Protein AF-A0A7C6KJL0-F1 (afdb_monomer_lite)

Secondary structure (DSSP, 8-state):
-----SS-HHHHHHHHHHS-HHHHHTTTS--EEETTEEEE--TTS--SS--EEEETTTTEEEETTT--EEEHHHHHHHHHT--HHHHHHHHHHHHTPPPP---HHHHHHHHHHHHHHHHHHHHHHHHHHHHTSSTTHHHHHHHHHTT--HHHHHHHT-EEE-SSTTHHHHHHHHTT--HHHHHHTTSEEEEEPTTS-EEEEETTTTEEEEEEE-TTS-EEEEEEEEP--S---S--------S-SSSS---PPPSEEEPPP-SS--GGG--BTHHHHHHHHHHHTEEEEESSHHHHHHHHHTT--SEEE--SSPPPHHHHHHHTTT-SEEEE-----TTTHHHHHHHHHHHHHTT-EEEE----TT--HHHHHHH-HHHHHHHHHTPEEHHHHHHHHHH-SS--SSHHHHHHHHHHHHHHHTT---HHHHHHHHHHHHHHHTS-HHHHHHHHHHHHHHHHHHHHHHTTS-----------S-GGGG-HHHHHHHHHHHHHH-HHHHHHHHTT--GGG--SHHHHHHHHHHHHTTT-HHHHTTT--TTHHHHHHHHHHTTT----SSS-------S-TTSHHHHHHHHHTT---S-PPPHHHHHTTS---HHHHHHHHHHH-HHHHHHHHHHHHHHHHHTT---SHHHHHHHHHHHHHHHTT-TTTHHHHHHHHHHHHHTGGGGS-------------------------------

pLDDT: mean 70.19, std 26.7, range [24.83, 98.75]

Foldseek 3Di:
DDDPDPADPVLLVVLLVLQQLCVLVVVPFVWDDDPQWTWTCDLQDDDDDTQWIAHRVVQKIAGPVPGDMDHSLVVQCQNLVDDSVVSSVVSCVVSVNDGPPDDPVVVVVVVLLVLLLVVLVVVLVVQLVCCVDPQVPLVVVVCVVLVQDPVLCVLQSKGFAAQFFCPVVVVCVVVVHDVVSCVLLQQWDWDADVVGDIDIGGPQHQWTKGFFAALQRGGRWIKTFHDPPDDPPDPDDDDQDAPDDDDDDDDHHDRMDIRDDHPRDDLQQGWGLCNQQQVVLQVVLEAEEEADPLLQSLLVVLVNRRYIHSPNAQHHLNNLVSSVSRHQEYEYQYAPDPVCPVSVVVNQVSNVVVNGFYFYQDDPPPDGSSRCSVVPSVVSVVSSVVTHGPLVVVLCVLQPPAHDPDPVSLVSSLLSLLLVLLPDDDPVVSLVSLVVSCVRSVHDSVVSVVSSVVVNVVVVVVVVVVVPPDDPDDDDDDDDDDPVVPDQQLVLLQVVLVLVVCQVVVLVCLLVDQLVSRPDPLSSVVSVLCNVVSSPPVVSVVDDDDVSVVSVCSSNVSNVDPDDPDDDDDPPPPDDDPPVVVVVVVVVVPPDDDDDDDPVVVCVPDPDDPVVVVVVCVVQPVVRVVVVVVVVVVVVVVVPDPPPPVVVVVVVVVVVVCVVPDPPCVVVVVVVVVVVVVCVVVVPPDDDDDDDDDDDDDDDDDDDDDDDDDDDDDD

Radius of gyration: 33.81 Å; chains: 1; bounding box: 83×99×92 Å

Structure (mmCIF, N/CA/C/O backbone):
data_AF-A0A7C6KJL0-F1
#
_entry.id   AF-A0A7C6KJL0-F1
#
loop_
_atom_site.group_PDB
_atom_site.id
_atom_site.type_symbol
_atom_site.label_atom_id
_atom_site.label_alt_id
_atom_site.label_comp_id
_atom_site.label_asym_id
_atom_site.label_entity_id
_atom_site.label_seq_id
_atom_site.pdbx_PDB_ins_code
_atom_site.Cartn_x
_atom_site.Cartn_y
_atom_site.Cartn_z
_atom_site.occupancy
_atom_site.B_iso_or_equiv
_atom_site.auth_seq_id
_atom_site.auth_comp_id
_atom_site.auth_asym_id
_atom_site.auth_atom_id
_atom_site.pdbx_PDB_model_num
ATOM 1 N N . MET A 1 1 ? -17.718 22.576 -5.448 1.00 26.22 1 MET A N 1
ATOM 2 C CA . MET A 1 1 ? -17.472 23.334 -6.691 1.00 26.22 1 MET A CA 1
ATOM 3 C C . MET A 1 1 ? -16.567 22.457 -7.526 1.00 26.22 1 MET A C 1
ATOM 5 O O . MET A 1 1 ? -15.360 22.445 -7.320 1.00 26.22 1 MET A O 1
ATOM 9 N N . ASP A 1 2 ? -17.192 21.617 -8.344 1.00 34.94 2 ASP A N 1
ATOM 10 C CA . ASP A 1 2 ? -16.540 20.516 -9.045 1.00 34.94 2 ASP A CA 1
ATOM 11 C C . ASP A 1 2 ? -16.005 21.046 -10.372 1.00 34.94 2 ASP A C 1
ATOM 13 O O . ASP A 1 2 ? -16.719 21.105 -11.369 1.00 34.94 2 ASP A O 1
ATOM 17 N N . GLY A 1 3 ? -14.751 21.502 -10.353 1.00 32.81 3 GLY A N 1
ATOM 18 C CA . GLY A 1 3 ? -14.017 21.860 -11.560 1.00 32.81 3 GLY A CA 1
ATOM 19 C C . GLY A 1 3 ? -13.962 20.657 -12.497 1.00 32.81 3 GLY A C 1
ATOM 20 O O . GLY A 1 3 ? -13.370 19.628 -12.170 1.00 32.81 3 GLY A O 1
ATOM 21 N N . SER A 1 4 ? -14.623 20.798 -13.641 1.00 41.72 4 SER A N 1
ATOM 22 C CA . SER A 1 4 ? -14.636 19.870 -14.765 1.00 41.72 4 SER A CA 1
ATOM 23 C C . SER A 1 4 ? -13.225 19.357 -15.056 1.00 41.72 4 SER A C 1
ATOM 25 O O . SER A 1 4 ? -12.341 20.094 -15.492 1.00 41.72 4 SER A O 1
ATOM 27 N N . PHE A 1 5 ? -13.020 18.072 -14.777 1.00 52.09 5 PHE A N 1
ATOM 28 C CA . PHE A 1 5 ? -11.790 17.328 -15.018 1.00 52.09 5 PHE A CA 1
ATOM 29 C C . PHE A 1 5 ? -11.473 17.275 -16.521 1.00 52.09 5 PHE A C 1
ATOM 31 O O . PHE A 1 5 ? -11.834 16.306 -17.178 1.00 52.09 5 PHE A O 1
ATOM 38 N N . GLY A 1 6 ? -10.806 18.292 -17.069 1.00 65.62 6 GLY A N 1
ATOM 39 C CA . GLY A 1 6 ? -10.137 18.230 -18.379 1.00 65.62 6 GLY A CA 1
ATOM 40 C C . GLY A 1 6 ? -11.022 17.968 -19.606 1.00 65.62 6 GLY A C 1
ATOM 41 O O . GLY A 1 6 ? -10.480 17.674 -20.665 1.00 65.62 6 GLY A O 1
ATOM 42 N N . PHE A 1 7 ? -12.348 18.060 -19.487 1.00 78.00 7 PHE A N 1
ATOM 43 C CA . PHE A 1 7 ? -13.288 17.962 -20.605 1.00 78.00 7 PHE A CA 1
ATOM 44 C C . PHE A 1 7 ? -14.175 19.213 -20.642 1.00 78.00 7 PHE A C 1
ATOM 46 O O . PHE A 1 7 ? -14.546 19.695 -19.564 1.00 78.00 7 PHE A O 1
ATOM 53 N N . PRO A 1 8 ? -14.532 19.729 -21.835 1.00 82.44 8 PRO A N 1
ATOM 54 C CA . PRO A 1 8 ? -15.443 20.861 -21.958 1.00 82.44 8 PRO A CA 1
ATOM 55 C C . PRO A 1 8 ? -16.795 20.546 -21.287 1.00 82.44 8 PRO A C 1
ATOM 57 O O . PRO A 1 8 ? -17.336 19.461 -21.536 1.00 82.44 8 PRO A O 1
ATOM 60 N N . PRO A 1 9 ? -17.343 21.431 -20.430 1.00 83.94 9 PRO A N 1
ATOM 61 C CA . PRO A 1 9 ? -18.613 21.196 -19.735 1.00 83.94 9 PRO A CA 1
ATOM 62 C C . PRO A 1 9 ? -19.757 20.815 -20.683 1.00 83.94 9 PRO A C 1
ATOM 64 O O . PRO A 1 9 ? -20.490 19.863 -20.427 1.00 83.94 9 PRO A O 1
ATOM 67 N N . GLU A 1 10 ? -19.842 21.493 -21.823 1.00 86.12 10 GLU A N 1
ATOM 68 C CA . GLU A 1 10 ? -20.809 21.240 -22.887 1.00 86.12 10 GLU A CA 1
ATOM 69 C C . GLU A 1 10 ? -20.720 19.817 -23.460 1.00 86.12 10 GLU A C 1
ATOM 71 O O . GLU A 1 10 ? -21.753 19.182 -23.676 1.00 86.12 10 GLU A O 1
ATOM 76 N N . TRP A 1 11 ? -19.506 19.285 -23.630 1.00 89.44 11 TRP A N 1
ATOM 77 C CA . TRP A 1 11 ? -19.280 17.918 -24.102 1.00 89.44 11 TRP A CA 1
ATOM 78 C C . TRP A 1 11 ? -19.625 16.883 -23.026 1.00 89.44 11 TRP A C 1
ATOM 80 O O . TRP A 1 11 ? -20.239 15.857 -23.309 1.00 89.44 11 TRP A O 1
ATOM 90 N N . VAL A 1 12 ? -19.285 17.158 -21.762 1.00 89.88 12 VAL A N 1
ATOM 91 C CA . VAL A 1 12 ? -19.685 16.300 -20.634 1.00 89.88 12 VAL A CA 1
ATOM 92 C C . VAL A 1 12 ? -21.207 16.190 -20.559 1.00 89.88 12 VAL A C 1
ATOM 94 O O . VAL A 1 12 ? -21.740 15.099 -20.344 1.00 89.88 12 VAL A O 1
ATOM 97 N N . ASP A 1 13 ? -21.911 17.304 -20.742 1.00 91.06 13 ASP A N 1
ATOM 98 C CA . ASP A 1 13 ? -23.369 17.330 -20.739 1.00 91.06 13 ASP A CA 1
ATOM 99 C C . ASP A 1 13 ? -23.971 16.637 -21.964 1.00 91.06 13 ASP A C 1
ATOM 101 O O . ASP A 1 13 ? -25.009 15.987 -21.842 1.00 91.06 13 ASP A O 1
ATOM 105 N N . GLU A 1 14 ? -23.325 16.718 -23.128 1.00 93.44 14 GLU A N 1
ATOM 106 C CA . GLU A 1 14 ? -23.695 15.942 -24.315 1.00 93.44 14 GLU A CA 1
ATOM 107 C C . GLU A 1 14 ? -23.621 14.435 -24.044 1.00 93.44 14 GLU A C 1
ATOM 109 O O . GLU A 1 14 ? -24.623 13.735 -24.205 1.00 93.44 14 GLU A O 1
ATOM 114 N N . VAL A 1 15 ? -22.489 13.947 -23.525 1.00 93.50 15 VAL A N 1
ATOM 115 C CA . VAL A 1 15 ? -22.307 12.532 -23.160 1.00 93.50 15 VAL A CA 1
ATOM 116 C C . VAL A 1 15 ? -23.317 12.094 -22.104 1.00 93.50 15 VAL A C 1
ATOM 118 O O . VAL A 1 15 ? -23.903 11.015 -22.213 1.00 93.50 15 VAL A O 1
ATOM 121 N N . ARG A 1 16 ? -23.567 12.936 -21.094 1.00 93.94 16 ARG A N 1
ATOM 122 C CA . ARG A 1 16 ? -24.571 12.675 -20.054 1.00 93.94 16 ARG A CA 1
ATOM 123 C C . ARG A 1 16 ? -25.970 12.523 -20.651 1.00 93.94 16 ARG A C 1
ATOM 125 O O . ARG A 1 16 ? -26.674 11.594 -20.274 1.00 93.94 16 ARG A O 1
ATOM 132 N N . ARG A 1 17 ? -26.373 13.414 -21.565 1.00 92.19 17 ARG A N 1
ATOM 133 C CA . ARG A 1 17 ? -27.694 13.384 -22.218 1.00 92.19 17 ARG A CA 1
ATOM 134 C C . ARG A 1 17 ? -27.857 12.202 -23.171 1.00 92.19 17 ARG A C 1
ATOM 136 O O . ARG A 1 17 ? -28.952 11.660 -23.259 1.00 92.19 17 ARG A O 1
ATOM 143 N N . ALA A 1 18 ? -26.792 11.803 -23.863 1.00 93.19 18 ALA A N 1
ATOM 144 C CA . ALA A 1 18 ? -26.811 10.663 -24.780 1.00 93.19 18 ALA A CA 1
ATOM 145 C C . ALA A 1 18 ? -26.792 9.300 -24.063 1.00 93.19 18 ALA A C 1
ATOM 147 O O . ALA A 1 18 ? -27.034 8.263 -24.679 1.00 93.19 18 ALA A O 1
ATOM 148 N N . SER A 1 19 ? -26.513 9.290 -22.760 1.00 94.88 19 SER A N 1
ATOM 149 C CA . SER A 1 19 ? -26.406 8.076 -21.956 1.00 94.88 19 SER A CA 1
ATOM 150 C C . SER A 1 19 ? -27.698 7.803 -21.189 1.00 94.88 19 SER A C 1
ATOM 152 O O . SER A 1 19 ? -27.862 8.288 -20.071 1.00 94.88 19 SER A O 1
ATOM 154 N N . ASP A 1 20 ? -28.593 6.983 -21.748 1.00 94.38 20 ASP A N 1
ATOM 155 C CA . ASP A 1 20 ? -29.804 6.568 -21.030 1.00 94.38 20 ASP A CA 1
ATOM 156 C C . ASP A 1 20 ? -29.455 5.739 -19.785 1.00 94.38 20 ASP A C 1
ATOM 158 O O . ASP A 1 20 ? -28.932 4.619 -19.865 1.00 94.38 20 ASP A O 1
ATOM 162 N N . ILE A 1 21 ? -29.785 6.286 -18.614 1.00 95.25 21 ILE A N 1
ATOM 163 C CA . ILE A 1 21 ? -29.508 5.659 -17.327 1.00 95.25 21 ILE A CA 1
ATOM 164 C C . ILE A 1 21 ? -30.153 4.277 -17.192 1.00 95.25 21 ILE A C 1
ATOM 166 O O . ILE A 1 21 ? -29.553 3.395 -16.580 1.00 95.25 21 ILE A O 1
ATOM 170 N N . VAL A 1 22 ? -31.339 4.045 -17.769 1.00 95.44 22 VAL A N 1
ATOM 171 C CA . VAL A 1 22 ? -31.997 2.732 -17.677 1.00 95.44 22 VAL A CA 1
ATOM 172 C C . VAL A 1 22 ? -31.212 1.708 -18.482 1.00 95.44 22 VAL A C 1
ATOM 174 O O . VAL A 1 22 ? -30.918 0.629 -17.964 1.00 95.44 22 VAL A O 1
ATOM 177 N N . ALA A 1 23 ? -30.816 2.052 -19.708 1.00 92.25 23 ALA A N 1
ATOM 178 C CA . ALA A 1 23 ? -30.012 1.186 -20.561 1.00 92.25 23 ALA A CA 1
ATOM 179 C C . ALA A 1 23 ? -28.644 0.856 -19.945 1.00 92.25 23 ALA A C 1
ATOM 181 O O . ALA A 1 23 ? -28.182 -0.275 -20.075 1.00 92.25 23 ALA A O 1
ATOM 182 N N . VAL A 1 24 ? -27.997 1.813 -19.273 1.00 94.56 24 VAL A N 1
ATOM 183 C CA . VAL A 1 24 ? -26.706 1.596 -18.596 1.00 94.56 24 VAL A CA 1
ATOM 184 C C . VAL A 1 24 ? -26.876 0.734 -17.344 1.00 94.56 24 VAL A C 1
ATOM 186 O O . VAL A 1 24 ? -26.178 -0.264 -17.183 1.00 94.56 24 VAL A O 1
ATOM 189 N N . VAL A 1 25 ? -27.835 1.057 -16.472 1.00 95.19 25 VAL A N 1
ATOM 190 C CA . VAL A 1 25 ? -28.066 0.288 -15.239 1.00 95.19 25 VAL A CA 1
ATOM 191 C C . VAL A 1 25 ? -28.488 -1.150 -15.543 1.00 95.19 25 VAL A C 1
ATOM 193 O O . VAL A 1 25 ? -28.029 -2.073 -14.868 1.00 95.19 25 VAL A O 1
ATOM 196 N N . SER A 1 26 ? -29.322 -1.359 -16.566 1.00 92.69 26 SER A N 1
ATOM 197 C CA . SER A 1 26 ? -29.851 -2.686 -16.923 1.00 92.69 26 SER A CA 1
ATOM 198 C C . SER A 1 26 ? -28.768 -3.685 -17.343 1.00 92.69 26 SER A C 1
ATOM 200 O O . SER A 1 26 ? -29.030 -4.883 -17.372 1.00 92.69 26 SER A O 1
ATOM 202 N N . GLN A 1 27 ? -27.545 -3.226 -17.638 1.00 89.06 27 GLN A N 1
ATOM 203 C CA . GLN A 1 27 ? -26.402 -4.110 -17.899 1.00 89.06 27 GLN A CA 1
ATOM 204 C C . GLN A 1 27 ? -25.857 -4.779 -16.634 1.00 89.06 27 GLN A C 1
ATOM 206 O O . GLN A 1 27 ? -25.187 -5.803 -16.720 1.00 89.06 27 GLN A O 1
ATOM 211 N N . HIS A 1 28 ? -26.129 -4.195 -15.468 1.00 89.00 28 HIS A N 1
ATOM 212 C CA . HIS A 1 28 ? -25.591 -4.638 -14.183 1.00 89.00 28 HIS A CA 1
ATOM 213 C C . HIS A 1 28 ? -26.678 -5.104 -13.217 1.00 89.00 28 HIS A C 1
ATOM 215 O O . HIS A 1 28 ? -26.408 -5.906 -12.327 1.00 89.00 28 HIS A O 1
ATOM 221 N N . VAL A 1 29 ? -27.901 -4.593 -13.367 1.00 91.25 29 VAL A N 1
ATOM 222 C CA . VAL A 1 29 ? -29.012 -4.848 -12.450 1.00 91.25 29 VAL A CA 1
ATOM 223 C C . VAL A 1 29 ? -30.219 -5.337 -13.233 1.00 91.25 29 VAL A C 1
ATOM 225 O O . VAL A 1 29 ? -30.673 -4.6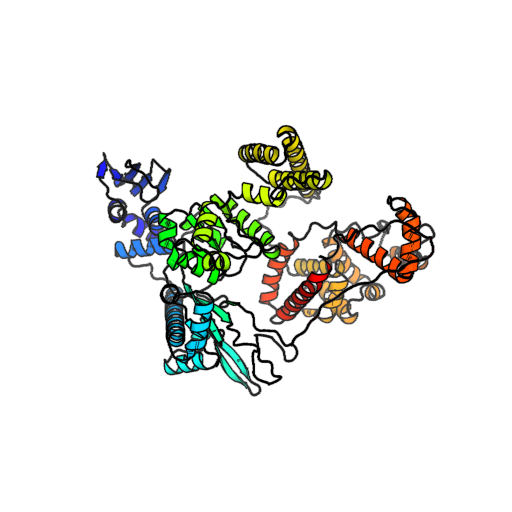82 -14.168 1.00 91.25 29 VAL A O 1
ATOM 228 N N . ALA A 1 30 ? -30.794 -6.460 -12.802 1.00 90.44 30 ALA A N 1
ATOM 229 C CA . ALA A 1 30 ? -32.083 -6.913 -13.305 1.00 90.44 30 ALA A CA 1
ATOM 230 C C . ALA A 1 30 ? -33.189 -5.962 -12.815 1.00 90.44 30 ALA A C 1
ATOM 232 O O . ALA A 1 30 ? -33.610 -6.013 -11.656 1.00 90.44 30 ALA A O 1
ATOM 233 N N . LEU A 1 31 ? -33.641 -5.078 -13.702 1.00 94.50 31 LEU A N 1
ATOM 234 C CA . LEU A 1 31 ? -34.671 -4.088 -13.418 1.00 94.50 31 LEU A CA 1
ATOM 235 C C . LEU A 1 31 ? -36.067 -4.607 -13.785 1.00 94.50 31 LEU A C 1
ATOM 237 O O . LEU A 1 31 ? -36.277 -5.212 -14.834 1.00 94.50 31 LEU A O 1
ATOM 241 N N . ARG A 1 32 ? -37.052 -4.320 -12.931 1.00 93.44 32 ARG A N 1
ATOM 242 C CA . ARG A 1 32 ? -38.482 -4.538 -13.184 1.00 93.44 32 ARG A CA 1
ATOM 243 C C . ARG A 1 32 ? -39.208 -3.205 -13.209 1.00 93.44 32 ARG A C 1
ATOM 245 O O . ARG A 1 32 ? -38.880 -2.297 -12.450 1.00 93.44 32 ARG A O 1
ATOM 252 N N . ARG A 1 33 ? -40.213 -3.077 -14.068 1.00 93.56 33 ARG A N 1
ATOM 253 C CA . ARG A 1 33 ? -41.001 -1.845 -14.166 1.00 93.56 33 ARG A CA 1
ATOM 254 C C . ARG A 1 33 ? -41.825 -1.646 -12.890 1.00 93.56 33 ARG A C 1
ATOM 256 O O . ARG A 1 33 ? -42.470 -2.581 -12.426 1.00 93.56 33 ARG A O 1
ATOM 263 N N . SER A 1 34 ? -41.799 -0.439 -12.334 1.00 89.62 34 SER A N 1
ATOM 264 C CA . SER A 1 34 ? -42.560 -0.065 -11.140 1.00 89.62 34 SER A CA 1
ATOM 265 C C . SER A 1 34 ? -43.058 1.374 -11.276 1.00 89.62 34 SER A C 1
ATOM 267 O O . SER A 1 34 ? -42.283 2.333 -11.233 1.00 89.62 34 SER A O 1
ATOM 269 N N . GLY A 1 35 ? -44.364 1.527 -11.516 1.00 90.94 35 GLY A N 1
ATOM 270 C CA . GLY A 1 35 ? -44.976 2.816 -11.843 1.00 90.94 35 GLY A CA 1
ATOM 271 C C . GLY A 1 35 ? -44.340 3.459 -13.083 1.00 90.94 35 GLY A C 1
ATOM 272 O O . GLY A 1 35 ? -44.242 2.833 -14.138 1.00 90.94 35 GLY A O 1
ATOM 273 N N . ARG A 1 36 ? -43.893 4.714 -12.945 1.00 89.06 36 ARG A N 1
ATOM 274 C CA . ARG A 1 36 ? -43.179 5.468 -13.999 1.00 89.06 36 ARG A CA 1
ATOM 275 C C . ARG A 1 36 ? -41.665 5.207 -14.037 1.00 89.06 36 ARG A C 1
ATOM 277 O O . ARG A 1 36 ? -40.962 5.825 -14.829 1.00 89.06 36 ARG A O 1
ATOM 284 N N . GLY A 1 37 ? -41.150 4.334 -13.174 1.00 93.88 37 GLY A N 1
ATOM 285 C CA . GLY A 1 37 ? -39.728 4.015 -13.085 1.00 93.88 37 GLY A CA 1
ATOM 286 C C . GLY A 1 37 ? -39.450 2.520 -13.142 1.00 93.88 37 GLY A C 1
ATOM 287 O O . GLY A 1 37 ? -40.290 1.707 -13.537 1.00 93.88 37 GLY A O 1
ATOM 288 N N . PHE A 1 38 ? -38.243 2.168 -12.724 1.00 96.88 38 PHE A N 1
ATOM 289 C CA . PHE A 1 38 ? -37.776 0.796 -12.613 1.00 96.88 38 PHE A CA 1
ATOM 290 C C . PHE A 1 38 ? -37.247 0.540 -11.206 1.00 96.88 38 PHE A C 1
ATOM 292 O O . PHE A 1 38 ? -36.760 1.462 -10.556 1.00 96.88 38 PHE A O 1
ATOM 299 N N . VAL A 1 39 ? -37.343 -0.702 -10.744 1.00 95.94 39 VAL A N 1
ATOM 300 C CA . VAL A 1 39 ? -36.841 -1.145 -9.444 1.00 95.94 39 VAL A CA 1
ATOM 301 C C . VAL A 1 39 ? -36.040 -2.439 -9.589 1.00 95.94 39 VAL A C 1
ATOM 303 O O . VAL A 1 39 ? -36.399 -3.305 -10.386 1.00 95.94 39 VAL A O 1
ATOM 306 N N . GLY A 1 40 ? -34.962 -2.582 -8.823 1.00 94.69 40 GLY A N 1
ATOM 307 C CA . GLY A 1 40 ? -34.129 -3.782 -8.771 1.00 94.69 40 GLY A CA 1
ATOM 308 C C . GLY A 1 40 ? -33.445 -3.950 -7.416 1.00 94.69 40 GLY A C 1
ATOM 309 O O . GLY A 1 40 ? -33.636 -3.142 -6.505 1.00 94.69 40 GLY A O 1
ATOM 310 N N . LEU A 1 41 ? -32.658 -5.017 -7.279 1.00 91.69 41 LEU A N 1
ATOM 311 C CA . LEU A 1 41 ? -31.746 -5.167 -6.144 1.00 91.69 41 LEU A CA 1
ATOM 312 C C . LEU A 1 41 ? -30.572 -4.205 -6.325 1.00 91.69 41 LEU A C 1
ATOM 314 O O . LEU A 1 41 ? -30.020 -4.080 -7.418 1.00 91.69 41 LEU A O 1
ATOM 318 N N . CYS A 1 42 ? -30.195 -3.514 -5.261 1.00 91.00 42 CYS A N 1
ATOM 319 C CA . CYS A 1 42 ? -29.102 -2.564 -5.297 1.00 91.00 42 CYS A CA 1
ATOM 320 C C . CYS A 1 42 ? -27.763 -3.276 -5.524 1.00 91.00 42 CYS A C 1
ATOM 322 O O . CYS A 1 42 ? -27.415 -4.176 -4.765 1.00 91.00 42 CYS A O 1
ATOM 324 N N . PRO A 1 43 ? -26.952 -2.842 -6.503 1.00 88.31 43 PRO A N 1
ATOM 325 C CA . PRO A 1 43 ? -25.639 -3.436 -6.735 1.00 88.31 43 PRO A CA 1
ATOM 326 C C . PRO A 1 43 ? -24.574 -2.947 -5.735 1.00 88.31 43 PRO A C 1
ATOM 328 O O . PRO A 1 43 ? -23.434 -3.396 -5.782 1.00 88.31 43 PRO A O 1
ATOM 331 N N . PHE A 1 44 ? -24.916 -2.002 -4.852 1.00 86.12 44 PHE A N 1
ATOM 332 C CA . PHE A 1 44 ? -23.975 -1.322 -3.951 1.00 86.12 44 PHE A CA 1
ATOM 333 C C . PHE A 1 44 ? -24.108 -1.729 -2.479 1.00 86.12 44 PHE A C 1
ATOM 335 O O . PHE A 1 44 ? -23.383 -1.209 -1.629 1.00 86.12 44 PHE A O 1
ATOM 342 N N . HIS A 1 45 ? -25.065 -2.595 -2.155 1.00 80.12 45 HIS A N 1
ATOM 343 C CA . HIS A 1 45 ? -25.194 -3.225 -0.845 1.00 80.12 45 HIS A CA 1
ATOM 344 C C . HIS A 1 45 ? -26.023 -4.502 -0.978 1.00 80.12 45 HIS A C 1
ATOM 346 O O . HIS A 1 45 ? -26.784 -4.651 -1.930 1.00 80.12 45 HIS A O 1
ATOM 352 N N . GLN A 1 46 ? -25.879 -5.421 -0.031 1.00 82.75 46 GLN A N 1
ATOM 353 C CA . GLN A 1 46 ? -26.567 -6.701 -0.091 1.00 82.75 46 GLN A CA 1
ATOM 354 C C . GLN A 1 46 ? -27.964 -6.597 0.527 1.00 82.75 46 GLN A C 1
ATOM 356 O O . GLN A 1 46 ? -28.110 -6.280 1.705 1.00 82.75 46 GLN A O 1
ATOM 361 N N . GLU A 1 47 ? -28.991 -6.889 -0.267 1.00 83.31 47 GLU A N 1
ATOM 362 C CA . GLU A 1 47 ? -30.389 -6.869 0.160 1.00 83.31 47 GLU A CA 1
ATOM 363 C C . GLU A 1 47 ? -31.190 -7.999 -0.500 1.00 83.31 47 GLU A C 1
ATOM 365 O O . GLU A 1 47 ? -30.798 -8.537 -1.536 1.00 83.31 47 GLU A O 1
ATOM 370 N N . LYS A 1 48 ? -32.320 -8.374 0.113 1.00 85.50 48 LYS A N 1
ATOM 371 C CA . LYS A 1 48 ? -33.253 -9.381 -0.433 1.00 85.50 48 LYS A CA 1
ATOM 372 C C . LYS A 1 48 ? -34.481 -8.756 -1.094 1.00 85.50 48 LYS A C 1
ATOM 374 O O . LYS A 1 48 ? -35.108 -9.376 -1.948 1.00 85.50 48 LYS A O 1
ATOM 379 N N . THR A 1 49 ? -34.834 -7.543 -0.687 1.00 88.62 49 THR A N 1
ATOM 380 C CA . THR A 1 49 ? -35.977 -6.788 -1.197 1.00 88.62 49 THR A CA 1
ATOM 381 C C . THR A 1 49 ? -35.476 -5.708 -2.154 1.00 88.62 49 THR A C 1
ATOM 383 O O . THR A 1 49 ? -34.584 -4.966 -1.762 1.00 88.62 49 THR A O 1
ATOM 386 N N . PRO A 1 50 ? -36.020 -5.582 -3.378 1.00 92.75 50 PRO A N 1
ATOM 387 C CA . PRO A 1 50 ? -35.629 -4.519 -4.304 1.00 92.75 50 PRO A CA 1
ATOM 388 C C . PRO A 1 50 ? -35.837 -3.121 -3.705 1.00 92.75 50 PRO A C 1
ATOM 390 O O . PRO A 1 50 ? -36.979 -2.732 -3.464 1.00 92.75 50 PRO A O 1
ATOM 393 N N . SER A 1 51 ? -34.758 -2.361 -3.487 1.00 92.00 51 SER A N 1
ATOM 394 C CA . SER A 1 51 ? -34.834 -0.959 -3.040 1.00 92.00 51 SER A CA 1
ATOM 395 C C . SER A 1 51 ? -34.148 0.025 -3.990 1.00 92.00 51 SER A C 1
ATOM 397 O O . SER A 1 51 ? -34.132 1.231 -3.728 1.00 92.00 51 SER A O 1
ATOM 399 N N . PHE A 1 52 ? -33.576 -0.461 -5.094 1.00 96.31 52 PHE A N 1
ATOM 400 C CA . PHE A 1 52 ? -32.860 0.349 -6.074 1.00 96.31 52 PHE A CA 1
ATOM 401 C C . PHE A 1 52 ? -33.801 0.859 -7.159 1.00 96.31 52 PHE A C 1
ATOM 403 O O . PHE A 1 52 ? -34.197 0.098 -8.039 1.00 96.31 52 PHE A O 1
ATOM 410 N N . HIS A 1 53 ? -34.150 2.142 -7.109 1.00 96.50 53 HIS A N 1
ATOM 411 C CA . HIS A 1 53 ? -35.037 2.779 -8.074 1.00 96.50 53 HIS A CA 1
ATOM 412 C C . HIS A 1 53 ? -34.256 3.540 -9.145 1.00 96.50 53 HIS A C 1
ATOM 414 O O . HIS A 1 53 ? -33.318 4.278 -8.844 1.00 96.50 53 HIS A O 1
ATOM 420 N N . VAL A 1 54 ? -34.689 3.403 -10.396 1.00 96.94 54 VAL A N 1
ATOM 421 C CA . VAL A 1 54 ? -34.175 4.150 -11.549 1.00 96.94 54 VAL A CA 1
ATOM 422 C C . VAL A 1 54 ? -35.319 4.928 -12.180 1.00 96.94 54 VAL A C 1
ATOM 424 O O . VAL A 1 54 ? -36.367 4.365 -12.509 1.00 96.94 54 VAL A O 1
ATOM 427 N N . HIS A 1 55 ? -35.118 6.229 -12.355 1.00 95.44 55 HIS A N 1
ATOM 428 C CA . HIS A 1 55 ? -36.124 7.144 -12.876 1.00 95.44 55 HIS A CA 1
ATOM 429 C C . HIS A 1 55 ? -35.740 7.602 -14.293 1.00 95.44 55 HIS A C 1
ATOM 431 O O . HIS A 1 55 ? -34.885 8.480 -14.419 1.00 95.44 55 HIS A O 1
ATOM 437 N N . PRO A 1 56 ? -36.370 7.059 -15.354 1.00 92.75 56 PRO A N 1
ATOM 438 C CA . PRO A 1 56 ? -36.007 7.357 -16.742 1.00 92.75 56 PRO A CA 1
ATOM 439 C C . PRO A 1 56 ? -36.215 8.830 -17.104 1.00 92.75 56 PRO A C 1
ATOM 441 O O . PRO A 1 56 ? -35.348 9.439 -17.714 1.00 92.75 56 PRO A O 1
ATOM 444 N N . GLU A 1 57 ? -37.328 9.437 -16.683 1.00 90.88 57 GLU A N 1
ATOM 445 C CA . GLU A 1 57 ? -37.652 10.834 -17.029 1.00 90.88 57 GLU A CA 1
ATOM 446 C C . GLU A 1 57 ? -36.670 11.839 -16.414 1.00 90.88 57 GLU A C 1
ATOM 448 O O . GLU A 1 57 ? -36.357 12.864 -17.006 1.00 90.88 57 GLU A O 1
ATOM 453 N N . ARG A 1 58 ? -36.179 11.542 -15.208 1.00 91.06 58 ARG A N 1
ATOM 454 C CA . ARG A 1 58 ? -35.284 12.426 -14.450 1.00 91.06 58 ARG A CA 1
ATOM 455 C C . ARG A 1 58 ? -33.808 12.025 -14.572 1.00 91.06 58 ARG A C 1
ATOM 457 O O . ARG A 1 58 ? -32.968 12.676 -13.963 1.00 91.06 58 ARG A O 1
ATOM 464 N N . GLN A 1 59 ? -33.511 10.950 -15.309 1.00 93.19 59 GLN A N 1
ATOM 465 C CA . GLN A 1 59 ? -32.167 10.412 -15.551 1.00 93.19 59 GLN A CA 1
ATOM 466 C C . GLN A 1 59 ? -31.306 10.273 -14.275 1.00 93.19 59 GLN A C 1
ATOM 468 O O . GLN A 1 59 ? -30.122 10.611 -14.253 1.00 93.19 59 GLN A O 1
ATOM 473 N N . PHE A 1 60 ? -31.903 9.759 -13.192 1.00 95.81 60 PHE A N 1
ATOM 474 C CA . PHE A 1 60 ? -31.205 9.499 -11.927 1.00 95.81 60 PHE A CA 1
ATOM 475 C C . PHE A 1 60 ? -31.644 8.175 -11.292 1.00 95.81 60 PHE A C 1
ATOM 477 O O . PHE A 1 60 ? -32.732 7.658 -11.568 1.00 95.81 60 PHE A O 1
ATOM 484 N N . PHE A 1 61 ? -30.792 7.639 -10.422 1.00 97.00 61 PHE A N 1
ATOM 485 C CA . PHE A 1 61 ? -31.091 6.486 -9.583 1.00 97.00 61 PHE A CA 1
ATOM 486 C C . PHE A 1 61 ? -31.050 6.866 -8.102 1.00 97.00 61 PHE A C 1
ATOM 488 O O . PHE A 1 61 ? -30.341 7.794 -7.701 1.00 97.00 61 PHE A O 1
ATOM 495 N N . HIS A 1 62 ? -31.782 6.120 -7.284 1.00 95.56 62 HIS A N 1
ATOM 496 C CA . HIS A 1 62 ? -31.736 6.220 -5.833 1.00 95.56 62 HIS A CA 1
ATOM 497 C C . HIS A 1 62 ? -32.078 4.874 -5.192 1.00 95.56 62 HIS A C 1
ATOM 499 O O . HIS A 1 62 ? -33.052 4.224 -5.563 1.00 95.56 62 HIS A O 1
ATOM 505 N N . CYS A 1 63 ? -31.293 4.463 -4.205 1.00 94.19 63 CYS A N 1
ATOM 506 C CA . CYS A 1 63 ? -31.544 3.281 -3.401 1.00 94.19 63 CYS A CA 1
ATOM 507 C C . CYS A 1 63 ? -32.131 3.680 -2.049 1.00 94.19 63 CYS A C 1
ATOM 509 O O . CYS A 1 63 ? -31.466 4.349 -1.261 1.00 94.19 63 CYS A O 1
ATOM 511 N N . PHE A 1 64 ? -33.347 3.231 -1.749 1.00 91.38 64 PHE A N 1
ATOM 512 C CA . PHE A 1 64 ? -33.994 3.518 -0.465 1.00 91.38 64 PHE A CA 1
ATOM 513 C C . PHE A 1 64 ? -33.454 2.670 0.695 1.00 91.38 64 PHE A C 1
ATOM 515 O O . PHE A 1 64 ? -33.660 3.043 1.843 1.00 91.38 64 PHE A O 1
ATOM 522 N N . GLY A 1 65 ? -32.741 1.573 0.415 1.00 82.12 65 GLY A N 1
ATOM 523 C CA . GLY A 1 65 ? -32.090 0.755 1.441 1.00 82.12 65 GLY A CA 1
ATOM 524 C C . GLY A 1 65 ? -30.830 1.406 2.018 1.00 82.12 65 GLY A C 1
ATOM 525 O O . GLY A 1 65 ? -30.705 1.547 3.230 1.00 82.12 65 GLY A O 1
ATOM 526 N N . CYS A 1 66 ? -29.899 1.842 1.160 1.00 80.62 66 CYS A N 1
ATOM 527 C CA . CYS A 1 66 ? -28.604 2.386 1.598 1.00 80.62 66 CYS A CA 1
ATOM 528 C C . CYS A 1 66 ? -28.378 3.878 1.293 1.00 80.62 66 CYS A C 1
ATOM 530 O O . CYS A 1 66 ? -27.292 4.393 1.553 1.00 80.62 66 CYS A O 1
ATOM 532 N N . GLY A 1 67 ? -29.369 4.575 0.730 1.00 84.62 67 GLY A N 1
ATOM 533 C CA . GLY A 1 67 ? -29.343 6.025 0.488 1.00 84.62 67 GLY A CA 1
ATOM 534 C C . GLY A 1 67 ? -28.461 6.486 -0.677 1.00 84.62 67 GLY A C 1
ATOM 535 O O . GLY A 1 67 ? -28.336 7.683 -0.929 1.00 84.62 67 GLY A O 1
ATOM 536 N N . VAL A 1 68 ? -27.820 5.568 -1.407 1.00 87.62 68 VAL A N 1
ATOM 537 C CA . VAL A 1 68 ? -27.003 5.941 -2.567 1.00 87.62 68 VAL A CA 1
ATOM 538 C C . VAL A 1 68 ? -27.884 6.414 -3.722 1.00 87.62 68 VAL A C 1
ATOM 540 O O . VAL A 1 68 ? -28.818 5.726 -4.123 1.00 87.62 68 VAL A O 1
ATOM 543 N N . GLY A 1 69 ? -27.545 7.559 -4.310 1.00 92.81 69 GLY A N 1
ATOM 544 C CA . GLY A 1 69 ? -28.192 8.068 -5.515 1.00 92.81 69 GLY A CA 1
ATOM 545 C C . GLY A 1 69 ? -27.252 8.894 -6.385 1.00 92.81 69 GLY A C 1
ATOM 546 O O . GLY A 1 69 ? -26.161 9.283 -5.950 1.00 92.81 69 GLY A O 1
ATOM 547 N N . GLY A 1 70 ? -27.657 9.128 -7.632 1.00 94.00 70 GLY A N 1
ATOM 548 C CA . GLY A 1 70 ? -26.837 9.837 -8.608 1.00 94.00 70 GLY A CA 1
ATOM 549 C C . GLY A 1 70 ? -27.359 9.802 -10.037 1.00 94.00 70 GLY A C 1
ATOM 550 O O . GLY A 1 70 ? -28.370 9.171 -10.332 1.00 94.00 70 GLY A O 1
ATOM 551 N N . ASP A 1 71 ? -26.625 10.469 -10.922 1.00 95.62 71 ASP A N 1
ATOM 552 C CA . ASP A 1 71 ? -26.797 10.368 -12.371 1.00 95.62 71 ASP A CA 1
ATOM 553 C C . ASP A 1 71 ? -26.105 9.114 -12.945 1.00 95.62 71 ASP A C 1
ATOM 555 O O . ASP A 1 71 ? -25.474 8.326 -12.228 1.00 95.62 71 ASP A O 1
ATOM 559 N N . VAL A 1 72 ? -26.212 8.936 -14.264 1.00 95.56 72 VAL A N 1
ATOM 560 C CA . VAL A 1 72 ? -25.585 7.832 -15.004 1.00 95.56 72 VAL A CA 1
ATOM 561 C C . VAL A 1 72 ? -24.060 7.798 -14.847 1.00 95.56 72 VAL A C 1
ATOM 563 O O . VAL A 1 72 ? -23.477 6.725 -14.705 1.00 95.56 72 VAL A O 1
ATOM 566 N N . ILE A 1 73 ? -23.400 8.960 -14.775 1.00 94.56 73 ILE A N 1
ATOM 567 C CA . ILE A 1 73 ? -21.943 9.048 -14.604 1.00 94.56 73 ILE A CA 1
ATOM 568 C C . ILE A 1 73 ? -21.559 8.543 -13.213 1.00 94.56 73 ILE A C 1
ATOM 570 O O . ILE A 1 73 ? -20.642 7.735 -13.067 1.00 94.56 73 ILE A O 1
ATOM 574 N N . ARG A 1 74 ? -22.270 8.986 -12.173 1.00 93.06 74 ARG A N 1
ATOM 575 C CA . ARG A 1 74 ? -22.075 8.530 -10.798 1.00 93.06 74 ARG A CA 1
ATOM 576 C C . ARG A 1 74 ? -22.335 7.034 -10.677 1.00 93.06 74 ARG A C 1
ATOM 578 O O . ARG A 1 74 ? -21.542 6.364 -10.026 1.00 93.06 74 ARG A O 1
ATOM 585 N N . PHE A 1 75 ? -23.364 6.505 -11.339 1.00 94.62 75 PHE A N 1
ATOM 586 C CA . PHE A 1 75 ? -23.617 5.064 -11.376 1.00 94.62 75 PHE A CA 1
ATOM 587 C C . PHE A 1 75 ? -22.411 4.293 -11.933 1.00 94.62 75 PHE A C 1
ATOM 589 O O . PHE A 1 75 ? -21.883 3.419 -11.247 1.00 94.62 75 PHE A O 1
ATOM 596 N N . VAL A 1 76 ? -21.919 4.671 -13.121 1.00 92.19 76 VAL A N 1
ATOM 597 C CA . VAL A 1 76 ? -20.761 4.039 -13.787 1.00 92.19 76 VAL A CA 1
ATOM 598 C C . VAL A 1 76 ? -19.501 4.130 -12.926 1.00 92.19 76 VAL A C 1
ATOM 600 O O . VAL A 1 76 ? -18.786 3.146 -12.744 1.00 92.19 76 VAL A O 1
ATOM 603 N N . ARG A 1 77 ? -19.241 5.298 -12.330 1.00 90.88 77 ARG A N 1
ATOM 604 C CA . ARG A 1 77 ? -18.109 5.484 -11.412 1.00 90.88 77 ARG A CA 1
ATOM 605 C C . ARG A 1 77 ? -18.189 4.553 -10.214 1.00 90.88 77 ARG A C 1
ATOM 607 O O . ARG A 1 77 ? -17.171 4.005 -9.815 1.00 90.88 77 ARG A O 1
ATOM 614 N N . MET A 1 78 ? -19.373 4.383 -9.634 1.00 84.06 78 MET A N 1
ATOM 615 C CA . MET A 1 78 ? -19.552 3.539 -8.457 1.00 84.06 78 MET A CA 1
ATOM 616 C C . MET A 1 78 ? -19.469 2.052 -8.806 1.00 84.06 78 MET A C 1
ATOM 618 O O . MET A 1 78 ? -18.761 1.318 -8.124 1.00 84.06 78 MET A O 1
ATOM 622 N N . ILE A 1 79 ? -20.125 1.611 -9.883 1.00 85.00 79 ILE A N 1
ATOM 623 C CA . ILE A 1 79 ? -20.162 0.190 -10.258 1.00 85.00 79 ILE A CA 1
ATOM 624 C C . ILE A 1 79 ? -18.799 -0.300 -10.765 1.00 85.00 79 ILE A C 1
ATOM 626 O O . ILE A 1 79 ? -18.368 -1.405 -10.437 1.00 85.00 79 ILE A O 1
ATOM 630 N N . HIS A 1 80 ? -18.063 0.554 -11.481 1.00 77.31 80 HIS A N 1
ATOM 631 C CA . HIS A 1 80 ? -16.733 0.236 -11.995 1.00 77.31 80 HIS A CA 1
ATOM 632 C C . HIS A 1 80 ? -15.586 0.798 -11.160 1.00 77.31 80 HIS A C 1
ATOM 634 O O . HIS A 1 80 ? -14.434 0.609 -11.552 1.00 77.31 80 HIS A O 1
ATOM 640 N N . GLY A 1 81 ? -15.849 1.472 -10.032 1.00 70.25 81 GLY A N 1
ATOM 641 C CA . GLY A 1 81 ? -14.842 2.170 -9.211 1.00 70.25 81 GLY A CA 1
ATOM 642 C C . GLY A 1 81 ? -13.942 3.126 -10.005 1.00 70.25 81 GLY A C 1
ATOM 643 O O . GLY A 1 81 ? -12.783 3.325 -9.646 1.00 70.25 81 GLY A O 1
ATOM 644 N N . TRP A 1 82 ? -14.450 3.653 -11.117 1.00 82.19 82 TRP A N 1
ATOM 645 C CA . TRP A 1 82 ? -13.710 4.482 -12.057 1.00 82.19 82 TRP A CA 1
ATOM 646 C C . TRP A 1 82 ? -13.650 5.941 -11.602 1.00 82.19 82 TRP A C 1
ATOM 648 O O . TRP A 1 82 ? -14.556 6.479 -10.952 1.00 82.19 82 TRP A O 1
ATOM 658 N N . SER A 1 83 ? -12.572 6.620 -11.985 1.00 74.44 83 SER A N 1
ATOM 659 C CA . SER A 1 83 ? -12.503 8.077 -11.939 1.00 74.44 83 SER A CA 1
ATOM 660 C C . SER A 1 83 ? -13.556 8.700 -12.863 1.00 74.44 83 SER A C 1
ATOM 662 O O . SER A 1 83 ? -14.109 8.051 -13.751 1.00 74.44 83 SER A O 1
ATOM 664 N N . PHE A 1 84 ? -13.831 9.994 -12.675 1.00 83.00 84 PHE A N 1
ATOM 665 C CA . PHE A 1 84 ? -14.744 10.724 -13.557 1.00 83.00 84 PHE A CA 1
ATOM 666 C C . PHE A 1 84 ? -14.312 10.640 -15.029 1.00 83.00 84 PHE A C 1
ATOM 668 O O . PHE A 1 84 ? -15.140 10.371 -15.892 1.00 83.00 84 PHE A O 1
ATOM 675 N N . GLY A 1 85 ? -13.014 10.806 -15.302 1.00 80.44 85 GLY A N 1
ATOM 676 C CA . GLY A 1 85 ? -12.482 10.770 -16.662 1.00 80.44 85 GLY A CA 1
ATOM 677 C C . GLY A 1 85 ? -12.581 9.396 -17.328 1.00 80.44 85 GLY A C 1
ATOM 678 O O . GLY A 1 85 ? -12.833 9.318 -18.521 1.00 80.44 85 GLY A O 1
ATOM 679 N N . GLU A 1 86 ? -12.405 8.305 -16.585 1.00 79.44 86 GLU A N 1
ATOM 680 C CA . GLU A 1 86 ? -12.617 6.948 -17.115 1.00 79.44 86 GLU A CA 1
ATOM 681 C C . GLU A 1 86 ? -14.100 6.695 -17.409 1.00 79.44 86 GLU A C 1
ATOM 683 O O . GLU A 1 86 ? -14.440 6.260 -18.507 1.00 79.44 86 GLU A O 1
ATOM 688 N N . ALA A 1 87 ? -14.984 7.052 -16.471 1.00 87.56 87 ALA A N 1
ATOM 689 C CA . ALA A 1 87 ? -16.424 6.870 -16.631 1.00 87.56 87 ALA A CA 1
ATOM 690 C C . ALA A 1 87 ? -17.001 7.673 -17.803 1.00 87.56 87 ALA A C 1
ATOM 692 O O . ALA A 1 87 ? -17.775 7.128 -18.586 1.00 87.56 87 ALA A O 1
ATOM 693 N N . ILE A 1 88 ? -16.610 8.944 -17.960 1.00 90.88 88 ILE A N 1
ATOM 694 C CA . ILE A 1 88 ? -17.123 9.782 -19.051 1.00 90.88 88 ILE A CA 1
ATOM 695 C C . ILE A 1 88 ? -16.593 9.334 -20.420 1.00 90.88 88 ILE A C 1
ATOM 697 O O . ILE A 1 88 ? -17.339 9.377 -21.390 1.00 90.88 88 ILE A O 1
ATOM 701 N N . ARG A 1 89 ? -15.348 8.835 -20.510 1.00 85.88 89 ARG A N 1
ATOM 702 C CA . ARG A 1 89 ? -14.811 8.267 -21.761 1.00 85.88 89 ARG A CA 1
ATOM 703 C C . ARG A 1 89 ? -15.547 6.996 -22.171 1.00 85.88 89 ARG A C 1
ATOM 705 O O . ARG A 1 89 ? -15.854 6.842 -23.344 1.00 85.88 89 ARG A O 1
ATOM 712 N N . TRP A 1 90 ? -15.838 6.110 -21.220 1.00 89.00 90 TRP A N 1
ATOM 713 C CA . TRP A 1 90 ? -16.595 4.888 -21.498 1.00 89.00 90 TRP A CA 1
ATOM 714 C C . TRP A 1 90 ? -18.029 5.190 -21.948 1.00 89.00 90 TRP A C 1
ATOM 716 O O . TRP A 1 90 ? -18.518 4.594 -22.902 1.00 89.00 90 TRP A O 1
ATOM 726 N N . LEU A 1 91 ? -18.689 6.154 -21.296 1.00 92.56 91 LEU A N 1
ATOM 727 C CA . LEU A 1 91 ? -20.016 6.613 -21.710 1.00 92.56 91 LEU A CA 1
ATOM 728 C C . LEU A 1 91 ? -19.995 7.256 -23.103 1.00 92.56 91 LEU A C 1
ATOM 730 O O . LEU A 1 91 ? -20.894 6.996 -23.896 1.00 92.56 91 LEU A O 1
ATOM 734 N N . ALA A 1 92 ? -18.962 8.042 -23.423 1.00 90.38 92 ALA A N 1
ATOM 735 C CA . ALA A 1 92 ? -18.798 8.644 -24.743 1.00 90.38 92 ALA A CA 1
ATOM 736 C C . ALA A 1 92 ? -18.613 7.589 -25.844 1.00 90.38 92 ALA A C 1
ATOM 738 O O . ALA A 1 92 ? -19.311 7.639 -26.851 1.00 90.38 92 ALA A O 1
ATOM 739 N N . ASP A 1 93 ? -17.747 6.597 -25.615 1.00 87.44 93 ASP A N 1
ATOM 740 C CA . ASP A 1 93 ? -17.524 5.471 -26.533 1.00 87.44 93 ASP A CA 1
ATOM 741 C C . ASP A 1 93 ? -18.821 4.681 -26.778 1.00 87.44 93 ASP A C 1
ATOM 743 O O . ASP A 1 93 ? -19.221 4.452 -27.918 1.00 87.44 93 ASP A O 1
ATOM 747 N N . ARG A 1 94 ? -19.563 4.378 -25.705 1.00 88.69 94 ARG A N 1
ATOM 748 C CA . ARG A 1 94 ? -20.874 3.717 -25.775 1.00 88.69 94 ARG A CA 1
ATOM 749 C C . ARG A 1 94 ? -21.914 4.526 -26.556 1.00 88.69 94 ARG A C 1
ATOM 751 O O . ARG A 1 94 ? -22.748 3.935 -27.238 1.00 88.69 94 ARG A O 1
ATOM 758 N N . ALA A 1 95 ? -21.893 5.849 -26.418 1.00 90.62 95 ALA A N 1
ATOM 759 C CA . ALA A 1 95 ? -22.795 6.759 -27.115 1.00 90.62 95 ALA A CA 1
ATOM 760 C C . ALA A 1 95 ? -22.329 7.095 -28.546 1.00 90.62 95 ALA A C 1
ATOM 762 O O . ALA A 1 95 ? -23.041 7.800 -29.258 1.00 90.62 95 ALA A O 1
ATOM 763 N N . GLY A 1 96 ? -21.149 6.624 -28.972 1.00 88.38 96 GLY A N 1
ATOM 764 C CA . GLY A 1 96 ? -20.547 6.991 -30.255 1.00 88.38 96 GLY A CA 1
ATOM 765 C C . GLY A 1 96 ? -20.139 8.467 -30.345 1.00 88.38 96 GLY A C 1
ATOM 766 O O . GLY A 1 96 ? -19.983 8.991 -31.446 1.00 88.38 96 GLY A O 1
ATOM 767 N N . ILE A 1 97 ? -19.982 9.148 -29.206 1.00 88.12 97 ILE A N 1
ATOM 768 C CA . ILE A 1 97 ? -19.580 10.554 -29.146 1.00 88.12 97 ILE A CA 1
ATOM 769 C C . ILE A 1 97 ? -18.049 10.606 -29.162 1.00 88.12 97 ILE A C 1
ATOM 771 O O . ILE A 1 97 ? -17.410 10.097 -28.233 1.00 88.12 97 ILE A O 1
ATOM 775 N N . PRO A 1 98 ? -17.426 11.220 -30.183 1.00 83.38 98 PRO A N 1
ATOM 776 C CA . PRO A 1 98 ? -15.981 11.353 -30.214 1.00 83.38 98 PRO A CA 1
ATOM 777 C C . PRO A 1 98 ? -15.515 12.191 -29.024 1.00 83.38 98 PRO A C 1
ATOM 779 O O . PRO A 1 98 ? -16.154 13.169 -28.629 1.00 83.38 98 PRO A O 1
ATOM 782 N N . LEU A 1 99 ? -14.373 11.812 -28.448 1.00 80.88 99 LEU A N 1
ATOM 783 C CA . LEU A 1 99 ? -13.723 12.644 -27.440 1.00 80.88 99 LEU A CA 1
ATOM 784 C C . LEU A 1 99 ? -13.436 14.027 -28.040 1.00 80.88 99 LEU A C 1
ATOM 786 O O . LEU A 1 99 ? -13.099 14.099 -29.228 1.00 80.88 99 LEU A O 1
ATOM 790 N N . PRO A 1 100 ? -13.525 15.112 -27.247 1.00 77.06 100 PRO A N 1
ATOM 791 C CA . PRO A 1 100 ? -13.149 16.430 -27.730 1.00 77.06 100 PRO A CA 1
ATOM 792 C C . PRO A 1 100 ? -11.730 16.330 -28.265 1.00 77.06 100 PRO A C 1
ATOM 794 O O . PRO A 1 100 ? -10.885 15.681 -27.636 1.00 77.06 100 PRO A O 1
ATOM 797 N N . ALA A 1 101 ? -11.473 16.947 -29.417 1.00 65.44 101 ALA A N 1
ATOM 798 C CA . ALA A 1 101 ? -10.116 17.054 -29.915 1.00 65.44 101 ALA A CA 1
ATOM 799 C C . ALA A 1 101 ? -9.285 17.736 -28.824 1.00 65.44 101 ALA A C 1
ATOM 801 O O . ALA A 1 101 ? -9.440 18.929 -28.562 1.00 65.44 101 ALA A O 1
ATOM 802 N N . GLY A 1 102 ? -8.446 16.950 -28.148 1.00 62.72 102 GLY A N 1
ATOM 803 C CA . GLY A 1 102 ? -7.443 17.507 -27.265 1.00 62.72 102 GLY A CA 1
ATOM 804 C C . GLY A 1 102 ? -6.570 18.441 -28.089 1.00 62.72 102 GLY A C 1
ATOM 805 O O . GLY A 1 102 ? -6.370 18.237 -29.291 1.00 62.72 102 GLY A O 1
ATOM 806 N N . SER A 1 103 ? -6.023 19.466 -27.451 1.00 68.56 103 SER A N 1
ATOM 807 C CA . SER A 1 103 ? -4.945 20.240 -28.058 1.00 68.56 103 SER A CA 1
ATOM 808 C C . SER A 1 103 ? -3.881 19.290 -28.630 1.00 68.56 103 SER A C 1
ATOM 810 O O . SER A 1 103 ? -3.654 18.201 -28.095 1.00 68.56 103 SER A O 1
ATOM 812 N N . ALA A 1 104 ? -3.172 19.692 -29.689 1.00 71.44 104 ALA A N 1
ATOM 813 C CA . ALA A 1 104 ? -2.079 18.880 -30.241 1.00 71.44 104 ALA A CA 1
ATOM 814 C C . ALA A 1 104 ? -1.071 18.439 -29.152 1.00 71.44 104 ALA A C 1
ATOM 816 O O . ALA A 1 104 ? -0.492 17.356 -29.221 1.00 71.44 104 ALA A O 1
ATOM 817 N N . ALA A 1 105 ? -0.920 19.251 -28.099 1.00 70.25 105 ALA A N 1
ATOM 818 C CA . ALA A 1 105 ? -0.137 18.932 -26.913 1.00 70.25 105 ALA A CA 1
ATOM 819 C C . ALA A 1 105 ? -0.721 17.782 -26.064 1.00 70.25 105 ALA A C 1
ATOM 821 O O . ALA A 1 105 ? 0.038 16.972 -25.539 1.00 70.25 105 ALA A O 1
ATOM 822 N N . GLU A 1 106 ? -2.041 17.686 -25.903 1.00 72.88 106 GLU A N 1
ATOM 823 C CA . GLU A 1 106 ? -2.696 16.586 -25.179 1.00 72.88 106 GLU A CA 1
ATOM 824 C C . GLU A 1 106 ? -2.616 15.268 -25.935 1.00 72.88 106 GLU A C 1
ATOM 826 O O . GLU A 1 106 ? -2.300 14.244 -25.330 1.00 72.88 106 GLU A O 1
ATOM 831 N N . GLU A 1 107 ? -2.827 15.296 -27.250 1.00 76.88 107 GLU A N 1
ATOM 832 C CA . GLU A 1 107 ? -2.679 14.109 -28.091 1.00 76.88 107 GLU A CA 1
ATOM 833 C C . GLU A 1 107 ? -1.224 13.613 -28.086 1.00 76.88 107 GLU A C 1
ATOM 835 O O . GLU A 1 107 ? -0.973 12.419 -27.914 1.00 76.88 107 GLU A O 1
ATOM 840 N N . ARG A 1 108 ? -0.245 14.529 -28.155 1.00 79.56 108 ARG A N 1
ATOM 841 C CA . ARG A 1 108 ? 1.177 14.188 -27.991 1.00 79.56 108 ARG A CA 1
ATOM 842 C C . ARG A 1 108 ? 1.447 13.527 -26.638 1.00 79.56 108 ARG A C 1
ATOM 844 O O . ARG A 1 108 ? 2.022 12.443 -26.608 1.00 79.56 108 ARG A O 1
ATOM 851 N N . ARG A 1 109 ? 0.973 14.121 -25.535 1.00 80.69 109 ARG A N 1
ATOM 852 C CA . ARG A 1 109 ? 1.116 13.551 -24.180 1.00 80.69 109 ARG A CA 1
ATOM 853 C C . ARG A 1 109 ? 0.476 12.170 -24.061 1.00 80.69 109 ARG A C 1
ATOM 855 O O . ARG A 1 109 ? 1.025 11.299 -23.392 1.00 80.69 109 ARG A O 1
ATOM 862 N N . ARG A 1 110 ? -0.679 11.953 -24.695 1.00 83.00 110 ARG A N 1
ATOM 863 C CA . ARG A 1 110 ? -1.363 10.654 -24.707 1.00 83.00 110 ARG A CA 1
ATOM 864 C C . ARG A 1 110 ? -0.533 9.596 -25.433 1.00 83.00 110 ARG A C 1
ATOM 866 O O . ARG A 1 110 ? -0.359 8.510 -24.888 1.00 83.00 110 ARG A O 1
ATOM 873 N N . ARG A 1 111 ? 0.000 9.918 -26.616 1.00 87.06 111 ARG A N 1
ATOM 874 C CA . ARG A 1 111 ? 0.874 9.019 -27.392 1.00 87.06 111 ARG A CA 1
ATOM 875 C C . ARG A 1 111 ? 2.168 8.703 -26.653 1.00 87.06 111 ARG A C 1
ATOM 877 O O . ARG A 1 111 ? 2.536 7.540 -26.557 1.00 87.06 111 ARG A O 1
ATOM 884 N N . GLU A 1 112 ? 2.812 9.714 -26.075 1.00 90.00 112 GLU A N 1
ATOM 885 C CA . GLU A 1 112 ? 4.002 9.535 -25.235 1.00 90.00 112 GLU A CA 1
ATOM 886 C C . GLU A 1 112 ? 3.704 8.614 -24.047 1.00 90.00 112 GLU A C 1
ATOM 888 O O . GLU A 1 112 ? 4.432 7.654 -23.807 1.00 90.00 112 GLU A O 1
ATOM 893 N N . ARG A 1 113 ? 2.594 8.853 -23.335 1.00 91.50 113 ARG A N 1
ATOM 894 C CA . ARG A 1 113 ? 2.168 8.001 -22.219 1.00 91.50 113 ARG A CA 1
ATOM 895 C C . ARG A 1 113 ? 1.939 6.554 -22.663 1.00 91.50 113 ARG A C 1
ATOM 897 O O . ARG A 1 113 ? 2.376 5.645 -21.966 1.00 91.50 113 ARG A O 1
ATOM 904 N N . GLN A 1 114 ? 1.270 6.346 -23.796 1.00 92.06 114 GLN A N 1
ATOM 905 C CA . GLN A 1 114 ? 1.005 5.017 -24.349 1.00 92.06 114 GLN A CA 1
ATOM 906 C C . GLN A 1 114 ? 2.304 4.280 -24.704 1.00 92.06 114 GLN A C 1
ATOM 908 O O . GLN A 1 114 ? 2.484 3.132 -24.310 1.00 92.06 114 GLN A O 1
ATOM 913 N N . ALA A 1 115 ? 3.244 4.965 -25.356 1.00 94.94 115 ALA A N 1
ATOM 914 C CA . ALA A 1 115 ? 4.543 4.399 -25.697 1.00 94.94 115 ALA A CA 1
ATOM 915 C C . ALA A 1 115 ? 5.341 3.987 -24.442 1.00 94.94 115 ALA A C 1
ATOM 917 O O . ALA A 1 115 ? 5.962 2.928 -24.413 1.00 94.94 115 ALA A O 1
ATOM 918 N N . LEU A 1 116 ? 5.285 4.781 -23.364 1.00 97.19 116 LEU A N 1
ATOM 919 C CA . LEU A 1 116 ? 5.920 4.415 -22.092 1.00 97.19 116 LEU A CA 1
ATOM 920 C C . LEU A 1 116 ? 5.258 3.192 -21.435 1.00 97.19 116 LEU A C 1
ATOM 922 O O . LEU A 1 116 ? 5.960 2.373 -20.847 1.00 97.19 116 LEU A O 1
ATOM 926 N N . LEU A 1 117 ? 3.933 3.040 -21.530 1.00 97.00 117 LEU A N 1
ATOM 927 C CA . LEU A 1 117 ? 3.235 1.853 -21.018 1.00 97.00 117 LEU A CA 1
ATOM 928 C C . LEU A 1 117 ? 3.634 0.582 -21.775 1.00 97.00 117 LEU A C 1
ATOM 930 O O . LEU A 1 117 ? 3.818 -0.469 -21.162 1.00 97.00 117 LEU A O 1
ATOM 934 N N . GLU A 1 118 ? 3.805 0.677 -23.092 1.00 97.69 118 GLU A N 1
ATOM 935 C CA . GLU A 1 118 ? 4.286 -0.432 -23.920 1.00 97.69 118 GLU A CA 1
ATOM 936 C C . GLU A 1 118 ? 5.704 -0.851 -23.524 1.00 97.69 118 GLU A C 1
ATOM 938 O O . GLU A 1 118 ? 5.972 -2.046 -23.378 1.00 97.69 118 GLU A O 1
ATOM 943 N N . VAL A 1 119 ? 6.583 0.117 -23.241 1.00 98.25 119 VAL A N 1
ATOM 944 C CA . VAL A 1 119 ? 7.921 -0.162 -22.699 1.00 98.25 119 VAL A CA 1
ATOM 945 C C . VAL A 1 119 ? 7.840 -0.819 -21.320 1.00 98.25 119 VAL A C 1
ATOM 947 O O . VAL A 1 119 ? 8.491 -1.841 -21.114 1.00 98.25 119 VAL A O 1
ATOM 950 N N . GLN A 1 120 ? 7.021 -0.313 -20.388 1.00 98.50 120 GLN A N 1
ATOM 951 C CA . GLN A 1 120 ? 6.856 -0.949 -19.069 1.00 98.50 120 GLN A CA 1
ATOM 952 C C . GLN A 1 120 ? 6.378 -2.400 -19.190 1.00 98.50 120 GLN A C 1
ATOM 954 O O . GLN A 1 120 ? 6.900 -3.284 -18.510 1.00 98.50 120 GLN A O 1
ATOM 959 N N . ARG A 1 121 ? 5.416 -2.668 -20.079 1.00 98.44 121 ARG A N 1
ATOM 960 C CA . ARG A 1 121 ? 4.944 -4.029 -20.351 1.00 98.44 121 ARG A CA 1
ATOM 961 C C . ARG A 1 121 ? 6.063 -4.909 -20.902 1.00 98.44 121 ARG A C 1
ATOM 963 O O . ARG A 1 121 ? 6.262 -6.009 -20.398 1.00 98.44 121 ARG A O 1
ATOM 970 N N . TRP A 1 122 ? 6.819 -4.421 -21.886 1.00 98.69 122 TRP A N 1
ATOM 971 C CA . TRP A 1 122 ? 7.939 -5.169 -22.457 1.00 98.69 122 TRP A CA 1
ATOM 972 C C . TRP A 1 122 ? 8.997 -5.516 -21.399 1.00 98.69 122 TRP A C 1
ATOM 974 O O . TRP A 1 122 ? 9.478 -6.650 -21.365 1.00 98.69 122 TRP A O 1
ATOM 984 N N . VAL A 1 123 ? 9.314 -4.577 -20.498 1.00 98.75 123 VAL A N 1
ATOM 985 C CA . VAL A 1 123 ? 10.250 -4.797 -19.382 1.00 98.75 123 VAL A CA 1
ATOM 986 C C . VAL A 1 123 ? 9.707 -5.841 -18.401 1.00 98.75 123 VAL A C 1
ATOM 988 O O . VAL A 1 123 ? 10.445 -6.733 -17.982 1.00 98.75 123 VAL A O 1
ATOM 991 N N . ALA A 1 124 ? 8.416 -5.779 -18.062 1.00 98.69 124 ALA A N 1
ATOM 992 C CA . ALA A 1 124 ? 7.779 -6.774 -17.201 1.00 98.69 124 ALA A CA 1
ATOM 993 C C . ALA A 1 124 ? 7.848 -8.178 -17.820 1.00 98.69 124 ALA A C 1
ATOM 995 O O . ALA A 1 124 ? 8.271 -9.124 -17.155 1.00 98.69 124 ALA A O 1
ATOM 996 N N . ASP A 1 125 ? 7.515 -8.297 -19.107 1.00 98.56 125 ASP A N 1
ATOM 997 C CA . ASP A 1 125 ? 7.577 -9.558 -19.846 1.00 98.56 125 ASP A CA 1
ATOM 998 C C . ASP A 1 125 ? 9.020 -10.078 -19.947 1.00 98.56 125 ASP A C 1
ATOM 1000 O O . ASP A 1 125 ? 9.258 -11.285 -19.865 1.00 98.56 125 ASP A O 1
ATOM 1004 N N . PHE A 1 126 ? 10.000 -9.182 -20.106 1.00 98.69 126 PHE A N 1
ATOM 1005 C CA . PHE A 1 126 ? 11.419 -9.524 -20.077 1.00 98.69 126 PHE A CA 1
ATOM 1006 C C . PHE A 1 126 ? 11.815 -10.146 -18.732 1.00 98.69 126 PHE A C 1
ATOM 1008 O O . PHE A 1 126 ? 12.293 -11.281 -18.716 1.00 98.69 126 PHE A O 1
ATOM 1015 N N . TYR A 1 127 ? 11.559 -9.471 -17.608 1.00 98.75 127 TYR A N 1
ATOM 1016 C CA . TYR A 1 127 ? 11.909 -10.003 -16.288 1.00 98.75 127 TYR A CA 1
ATOM 1017 C C . TYR A 1 127 ? 11.145 -11.280 -15.937 1.00 98.75 127 TYR A C 1
ATOM 1019 O O . TYR A 1 127 ? 11.709 -12.175 -15.306 1.00 98.75 127 TYR A O 1
ATOM 1027 N N . ALA A 1 128 ? 9.882 -11.396 -16.350 1.00 98.62 128 ALA A N 1
ATOM 1028 C CA . ALA A 1 128 ? 9.108 -12.617 -16.177 1.00 98.62 128 ALA A CA 1
ATOM 1029 C C . ALA A 1 128 ? 9.748 -13.788 -16.940 1.00 98.62 128 ALA A C 1
ATOM 1031 O O . ALA A 1 128 ? 9.947 -14.854 -16.361 1.00 98.62 128 ALA A O 1
ATOM 1032 N N . ARG A 1 129 ? 10.152 -13.599 -18.207 1.00 98.44 129 ARG A N 1
ATOM 1033 C CA . ARG A 1 129 ? 10.864 -14.641 -18.974 1.00 98.44 129 ARG A CA 1
ATOM 1034 C C . ARG A 1 129 ? 12.171 -15.057 -18.305 1.00 98.44 129 ARG A C 1
ATOM 1036 O O . ARG A 1 129 ? 12.440 -16.252 -18.225 1.00 98.44 129 ARG A O 1
ATOM 1043 N N . VAL A 1 130 ? 12.947 -14.098 -17.797 1.00 98.12 130 VAL A N 1
ATOM 1044 C CA . VAL A 1 130 ? 14.195 -14.379 -17.067 1.00 98.12 130 VAL A CA 1
ATOM 1045 C C . VAL A 1 130 ? 13.924 -15.188 -15.793 1.00 98.12 130 VAL A C 1
ATOM 1047 O O . VAL A 1 130 ? 14.638 -16.147 -15.511 1.00 98.12 130 VAL A O 1
ATOM 1050 N N . LEU A 1 131 ? 12.869 -14.871 -15.031 1.00 98.25 131 LEU A N 1
ATOM 1051 C CA . LEU A 1 131 ? 12.520 -15.641 -13.829 1.00 98.25 131 LEU A CA 1
ATOM 1052 C C . LEU A 1 131 ? 12.270 -17.120 -14.137 1.00 98.25 131 LEU A C 1
ATOM 1054 O O . LEU A 1 131 ? 12.545 -17.962 -13.287 1.00 98.25 131 LEU A O 1
ATOM 1058 N N . TRP A 1 132 ? 11.761 -17.444 -15.325 1.00 97.62 132 TRP A N 1
ATOM 1059 C CA . TRP A 1 132 ? 11.460 -18.814 -15.746 1.00 97.62 132 TRP A CA 1
ATOM 1060 C C . TRP A 1 132 ? 12.558 -19.459 -16.607 1.00 97.62 132 TRP A C 1
ATOM 1062 O O . TRP A 1 132 ? 12.422 -20.624 -16.975 1.00 97.62 132 TRP A O 1
ATOM 1072 N N . SER A 1 133 ? 13.656 -18.752 -16.896 1.00 96.81 133 SER A N 1
ATOM 1073 C CA . SER A 1 133 ? 14.817 -19.290 -17.617 1.00 96.81 133 SER A CA 1
ATOM 1074 C C . SER A 1 133 ? 15.829 -19.949 -16.669 1.00 96.81 133 SER A C 1
ATOM 1076 O O . SER A 1 133 ? 15.597 -20.076 -15.464 1.00 96.81 133 SER A O 1
ATOM 1078 N N . ARG A 1 134 ? 16.979 -20.392 -17.190 1.00 95.06 134 ARG A N 1
ATOM 1079 C CA . ARG A 1 134 ? 18.054 -20.960 -16.362 1.00 95.06 134 ARG A CA 1
ATOM 1080 C C . ARG A 1 134 ? 18.626 -19.924 -15.386 1.00 95.06 134 ARG A C 1
ATOM 1082 O O . ARG A 1 134 ? 18.864 -20.237 -14.229 1.00 95.06 134 ARG A O 1
ATOM 1089 N N . GLU A 1 135 ? 18.760 -18.679 -15.825 1.00 92.31 135 GLU A N 1
ATOM 1090 C CA . GLU A 1 135 ? 19.280 -17.549 -15.047 1.00 92.31 135 GLU A CA 1
ATOM 1091 C C . GLU A 1 135 ? 18.414 -17.233 -13.816 1.00 92.31 135 GLU A C 1
ATOM 1093 O O . GLU A 1 135 ? 18.924 -16.757 -12.806 1.00 92.31 135 GLU A O 1
ATOM 1098 N N . GLY A 1 136 ? 17.111 -17.529 -13.870 1.00 95.44 136 GLY A N 1
ATOM 1099 C CA . GLY A 1 136 ? 16.178 -17.348 -12.758 1.00 95.44 136 GLY A CA 1
ATOM 1100 C C . GLY A 1 136 ? 16.205 -18.444 -11.686 1.00 95.44 136 GLY A C 1
ATOM 1101 O O . GLY A 1 136 ? 15.377 -18.404 -10.779 1.00 95.44 136 GLY A O 1
ATOM 1102 N N . GLU A 1 137 ? 17.094 -19.440 -11.757 1.00 95.12 137 GLU A N 1
ATOM 1103 C CA . GLU A 1 137 ? 17.108 -20.575 -10.819 1.00 95.12 137 GLU A CA 1
ATOM 1104 C C . GLU A 1 137 ? 17.252 -20.144 -9.351 1.00 95.12 137 GLU A C 1
ATOM 1106 O O . GLU A 1 137 ? 16.411 -20.503 -8.524 1.00 95.12 137 GLU A O 1
ATOM 1111 N N . ALA A 1 138 ? 18.239 -19.297 -9.039 1.00 93.00 138 ALA A N 1
ATOM 1112 C CA . ALA A 1 138 ? 18.445 -18.769 -7.688 1.00 93.00 138 ALA A CA 1
ATOM 1113 C C . ALA A 1 138 ? 17.241 -17.943 -7.199 1.00 93.00 138 ALA A C 1
ATOM 1115 O O . ALA A 1 138 ? 16.814 -18.054 -6.050 1.00 93.00 138 ALA A O 1
ATOM 1116 N N . ALA A 1 139 ? 16.638 -17.160 -8.095 1.00 95.50 139 ALA A N 1
ATOM 1117 C CA . ALA A 1 139 ? 15.440 -16.380 -7.813 1.00 95.50 139 ALA A CA 1
ATOM 1118 C C . ALA A 1 139 ? 14.226 -17.266 -7.484 1.00 95.50 139 ALA A C 1
ATOM 1120 O O . ALA A 1 139 ? 13.500 -16.998 -6.524 1.00 95.50 139 ALA A O 1
ATOM 1121 N N . ARG A 1 140 ? 14.018 -18.356 -8.232 1.00 96.75 140 ARG A N 1
ATOM 1122 C CA . ARG A 1 140 ? 12.956 -19.331 -7.943 1.00 96.75 140 ARG A CA 1
ATOM 1123 C C . ARG A 1 140 ? 13.210 -20.083 -6.640 1.00 96.75 140 ARG A C 1
ATOM 1125 O O . ARG A 1 140 ? 12.270 -20.256 -5.869 1.00 96.75 140 ARG A O 1
ATOM 1132 N N . ALA A 1 141 ? 14.454 -20.479 -6.363 1.00 95.25 141 ALA A N 1
ATOM 1133 C CA . ALA A 1 141 ? 14.825 -21.113 -5.097 1.00 95.25 141 ALA A CA 1
ATOM 1134 C C . ALA A 1 141 ? 14.549 -20.182 -3.904 1.00 95.25 141 ALA A C 1
ATOM 1136 O O . ALA A 1 141 ? 13.974 -20.594 -2.896 1.00 95.25 141 ALA A O 1
ATOM 1137 N N . TYR A 1 142 ? 14.868 -18.897 -4.054 1.00 94.56 142 TYR A N 1
ATOM 1138 C CA . TYR A 1 142 ? 14.566 -17.878 -3.061 1.00 94.56 142 TYR A CA 1
ATOM 1139 C C . TYR A 1 142 ? 13.059 -17.711 -2.809 1.00 94.56 142 TYR A C 1
ATOM 1141 O O . TYR A 1 142 ? 12.611 -17.707 -1.658 1.00 94.56 142 TYR A O 1
ATOM 1149 N N . LEU A 1 143 ? 12.260 -17.599 -3.878 1.00 95.50 143 LEU A N 1
ATOM 1150 C CA . LEU A 1 143 ? 10.798 -17.525 -3.783 1.00 95.50 143 LEU A CA 1
ATOM 1151 C C . LEU A 1 143 ? 10.217 -18.774 -3.108 1.00 95.50 143 LEU A C 1
ATOM 1153 O O . LEU A 1 143 ? 9.365 -18.643 -2.229 1.00 95.50 143 LEU A O 1
ATOM 1157 N N . ALA A 1 144 ? 10.730 -19.961 -3.439 1.00 94.31 144 ALA A N 1
ATOM 1158 C CA . ALA A 1 144 ? 10.343 -21.213 -2.796 1.00 94.31 144 ALA A CA 1
ATOM 1159 C C . ALA A 1 144 ? 10.682 -21.220 -1.294 1.00 94.31 144 ALA A C 1
ATOM 1161 O O . ALA A 1 144 ? 9.837 -21.595 -0.482 1.00 94.31 144 ALA A O 1
ATOM 1162 N N . GLY A 1 145 ? 11.856 -20.714 -0.898 1.00 91.38 145 GLY A N 1
ATOM 1163 C CA . GLY A 1 145 ? 12.223 -20.524 0.513 1.00 91.38 145 GLY A CA 1
ATOM 1164 C C . GLY A 1 145 ? 11.297 -19.550 1.256 1.00 91.38 145 GLY A C 1
ATOM 1165 O O . GLY A 1 145 ? 11.025 -19.711 2.447 1.00 91.38 145 GLY A O 1
ATOM 1166 N N . ARG A 1 146 ? 10.729 -18.570 0.544 1.00 90.00 146 ARG A N 1
ATOM 1167 C CA . ARG A 1 146 ? 9.662 -17.683 1.043 1.00 90.00 146 ARG A CA 1
ATOM 1168 C C . ARG A 1 146 ? 8.252 -18.246 0.829 1.00 90.00 146 ARG A C 1
ATOM 1170 O O . ARG A 1 146 ? 7.290 -17.517 1.024 1.00 90.00 146 ARG A O 1
ATOM 1177 N N . LYS A 1 147 ? 8.104 -19.525 0.464 1.00 93.62 147 LYS A N 1
ATOM 1178 C CA . LYS A 1 147 ? 6.818 -20.194 0.191 1.00 93.62 147 LYS A CA 1
ATOM 1179 C C . LYS A 1 147 ? 5.931 -19.449 -0.823 1.00 93.62 147 LYS A C 1
ATOM 1181 O O . LYS A 1 147 ? 4.706 -19.527 -0.758 1.00 93.62 147 LYS A O 1
ATOM 1186 N N . VAL A 1 148 ? 6.530 -18.726 -1.768 1.00 95.00 148 VAL A N 1
ATOM 1187 C CA . VAL A 1 148 ? 5.813 -18.129 -2.902 1.00 95.00 148 VAL A CA 1
ATOM 1188 C C . VAL A 1 148 ? 5.751 -19.164 -4.017 1.00 95.00 148 VAL A C 1
ATOM 1190 O O . VAL A 1 148 ? 6.763 -19.491 -4.637 1.00 95.00 148 VAL A O 1
ATOM 1193 N N . GLY A 1 149 ? 4.557 -19.707 -4.248 1.00 93.62 149 GLY A N 1
ATOM 1194 C CA . GLY A 1 149 ? 4.323 -20.732 -5.257 1.00 93.62 149 GLY A CA 1
ATOM 1195 C C . GLY A 1 149 ? 4.318 -20.174 -6.688 1.00 93.62 149 GLY A C 1
ATOM 1196 O O . GLY A 1 149 ? 4.097 -18.975 -6.889 1.00 93.62 149 GLY A O 1
ATOM 1197 N N . PRO A 1 150 ? 4.490 -21.034 -7.713 1.00 95.69 150 PRO A N 1
ATOM 1198 C CA . PRO A 1 150 ? 4.480 -20.613 -9.114 1.00 95.69 150 PRO A CA 1
ATOM 1199 C C . PRO A 1 150 ? 3.205 -19.880 -9.540 1.00 95.69 150 PRO A C 1
ATOM 1201 O O . PRO A 1 150 ? 3.277 -18.915 -10.294 1.00 95.69 150 PRO A O 1
ATOM 1204 N N . GLU A 1 151 ? 2.045 -20.301 -9.036 1.00 95.12 151 GLU A N 1
ATOM 1205 C CA . GLU A 1 151 ? 0.760 -19.678 -9.367 1.00 95.12 151 GLU A CA 1
ATOM 1206 C C . GLU A 1 151 ? 0.644 -18.259 -8.804 1.00 95.12 151 GLU A C 1
ATOM 1208 O O . GLU A 1 151 ? 0.217 -17.347 -9.511 1.00 95.12 151 GLU A O 1
ATOM 1213 N N . ALA A 1 152 ? 1.119 -18.022 -7.577 1.00 95.25 152 ALA A N 1
ATOM 1214 C CA . ALA A 1 152 ? 1.199 -16.672 -7.029 1.00 95.25 152 ALA A CA 1
ATOM 1215 C C . ALA A 1 152 ? 2.212 -15.818 -7.799 1.00 95.25 152 ALA A C 1
ATOM 1217 O O . ALA A 1 152 ? 1.903 -14.685 -8.168 1.00 95.25 152 ALA A O 1
ATOM 1218 N N . ALA A 1 153 ? 3.386 -16.376 -8.114 1.00 97.00 153 ALA A N 1
ATOM 1219 C CA . ALA A 1 153 ? 4.393 -15.680 -8.905 1.00 97.00 153 ALA A CA 1
ATOM 1220 C C . ALA A 1 153 ? 3.839 -15.238 -10.271 1.00 97.00 153 ALA A C 1
ATOM 1222 O O . ALA A 1 153 ? 4.005 -14.082 -10.651 1.00 97.00 153 ALA A O 1
ATOM 1223 N N . LYS A 1 154 ? 3.104 -16.110 -10.973 1.00 96.56 154 LYS A N 1
ATOM 1224 C CA . LYS A 1 154 ? 2.428 -15.774 -12.237 1.00 96.56 154 LYS A CA 1
ATOM 1225 C C . LYS A 1 154 ? 1.305 -14.754 -12.047 1.00 96.56 154 LYS A C 1
ATOM 1227 O O . LYS A 1 154 ? 1.248 -13.786 -12.798 1.00 96.56 154 LYS A O 1
ATOM 1232 N N . ARG A 1 155 ? 0.445 -14.924 -11.034 1.00 95.56 155 ARG A N 1
ATOM 1233 C CA . ARG A 1 155 ? -0.683 -14.016 -10.741 1.00 95.56 155 ARG A CA 1
ATOM 1234 C C . ARG A 1 155 ? -0.210 -12.573 -10.548 1.00 95.56 155 ARG A C 1
ATOM 1236 O O . ARG A 1 155 ? -0.747 -11.648 -11.159 1.00 95.56 155 ARG A O 1
ATOM 1243 N N . PHE A 1 156 ? 0.842 -12.386 -9.755 1.00 97.31 156 PHE A N 1
ATOM 1244 C CA . PHE A 1 156 ? 1.453 -11.075 -9.519 1.00 97.31 156 PHE A CA 1
ATOM 1245 C C . PHE A 1 156 ? 2.439 -10.650 -10.619 1.00 97.31 156 PHE A C 1
ATOM 1247 O O . PHE A 1 156 ? 2.842 -9.489 -10.672 1.00 97.31 156 PHE A O 1
ATOM 1254 N N . GLY A 1 157 ? 2.751 -11.530 -11.573 1.00 97.19 157 GLY A N 1
ATOM 1255 C CA . GLY A 1 157 ? 3.660 -11.245 -12.683 1.00 97.19 157 GLY A CA 1
ATOM 1256 C C . GLY A 1 157 ? 5.106 -11.057 -12.230 1.00 97.19 157 GLY A C 1
ATOM 1257 O O . GLY A 1 157 ? 5.818 -10.240 -12.801 1.00 97.19 157 GLY A O 1
ATOM 1258 N N . LEU A 1 158 ? 5.530 -11.758 -11.177 1.00 98.50 158 LEU A N 1
ATOM 1259 C CA . LEU A 1 158 ? 6.884 -11.639 -10.646 1.00 98.50 158 LEU A CA 1
ATOM 1260 C C . LEU A 1 158 ? 7.926 -11.941 -11.727 1.00 98.50 158 LEU A C 1
ATOM 1262 O O . LEU A 1 158 ? 7.733 -12.806 -12.584 1.00 98.50 158 LEU A O 1
ATOM 1266 N N . GLY A 1 159 ? 9.046 -11.233 -11.646 1.00 98.50 159 GLY A N 1
ATOM 1267 C CA . GLY A 1 159 ? 10.175 -11.382 -12.551 1.00 98.50 159 GLY A CA 1
ATOM 1268 C C . GLY A 1 159 ? 11.506 -11.465 -11.812 1.00 98.50 159 GLY A C 1
ATOM 1269 O O . GLY A 1 159 ? 11.568 -11.368 -10.586 1.00 98.50 159 GLY A O 1
ATOM 1270 N N . PHE A 1 160 ? 12.585 -11.628 -12.568 1.00 98.50 160 PHE A N 1
ATOM 1271 C CA . PHE A 1 160 ? 13.947 -11.568 -12.058 1.00 98.50 160 PHE A CA 1
ATOM 1272 C C . PHE A 1 160 ? 14.791 -10.668 -12.953 1.00 98.50 160 PHE A C 1
ATOM 1274 O O . PHE A 1 160 ? 14.800 -10.830 -14.173 1.00 98.50 160 PHE A O 1
ATOM 1281 N N . ALA A 1 161 ? 15.488 -9.720 -12.339 1.00 97.75 161 ALA A N 1
ATOM 1282 C CA . ALA A 1 161 ? 16.477 -8.890 -13.003 1.00 97.75 161 ALA A CA 1
ATOM 1283 C C . ALA A 1 161 ? 17.861 -9.544 -12.841 1.00 97.75 161 ALA A C 1
ATOM 1285 O O . ALA A 1 161 ? 18.316 -9.689 -11.701 1.00 97.75 161 ALA A O 1
ATOM 1286 N N . PRO A 1 162 ? 18.534 -9.938 -13.942 1.00 93.94 162 PRO A N 1
ATOM 1287 C CA . PRO A 1 162 ? 19.864 -10.541 -13.886 1.00 93.94 162 PRO A CA 1
ATOM 1288 C C . PRO A 1 162 ? 20.870 -9.688 -13.109 1.00 93.94 162 PRO A C 1
ATOM 1290 O O . PRO A 1 162 ? 20.756 -8.466 -13.058 1.00 93.94 162 PRO A O 1
ATOM 1293 N N . GLU A 1 163 ? 21.884 -10.325 -12.524 1.00 90.81 163 GLU A N 1
ATOM 1294 C CA . GLU A 1 163 ? 22.941 -9.608 -11.793 1.00 90.81 163 GLU A CA 1
ATOM 1295 C C . GLU A 1 163 ? 23.785 -8.716 -12.698 1.00 90.81 163 GLU A C 1
ATOM 1297 O O . GLU A 1 163 ? 24.196 -7.643 -12.271 1.00 90.81 163 GLU A O 1
ATOM 1302 N N . ALA A 1 164 ? 24.025 -9.148 -13.940 1.00 91.31 164 ALA A N 1
ATOM 1303 C CA . ALA A 1 164 ? 24.730 -8.356 -14.936 1.00 91.31 164 ALA A CA 1
ATOM 1304 C C . ALA A 1 164 ? 23.847 -7.164 -15.367 1.00 91.31 164 ALA A C 1
ATOM 1306 O O . ALA A 1 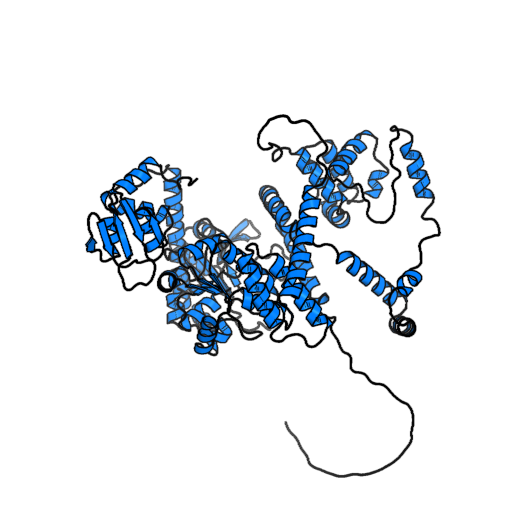164 ? 22.842 -7.363 -16.061 1.00 91.31 164 ALA A O 1
ATOM 1307 N N . PRO A 1 165 ? 24.188 -5.924 -14.969 1.00 91.00 165 PRO A N 1
ATOM 1308 C CA . PRO A 1 165 ? 23.305 -4.775 -15.146 1.00 91.00 165 PRO A CA 1
ATOM 1309 C C . PRO A 1 165 ? 23.174 -4.319 -16.609 1.00 91.00 165 PRO A C 1
ATOM 1311 O O . PRO A 1 165 ? 22.294 -3.526 -16.928 1.00 91.00 165 PRO A O 1
ATOM 1314 N N . GLU A 1 166 ? 24.010 -4.808 -17.523 1.00 94.00 166 GLU A N 1
ATOM 1315 C CA . GLU A 1 166 ? 23.965 -4.480 -18.951 1.00 94.00 166 GLU A CA 1
ATOM 1316 C C . GLU A 1 166 ? 22.937 -5.317 -19.734 1.00 94.00 166 GLU A C 1
ATOM 1318 O O . GLU A 1 166 ? 22.631 -4.997 -20.884 1.00 94.00 166 GLU A O 1
ATOM 1323 N N . VAL A 1 167 ? 22.378 -6.378 -19.136 1.00 95.44 167 VAL A N 1
ATOM 1324 C CA . VAL A 1 167 ? 21.530 -7.339 -19.862 1.00 95.44 167 VAL A CA 1
ATOM 1325 C C . VAL A 1 167 ? 20.229 -6.702 -20.356 1.00 95.44 167 VAL A C 1
ATOM 1327 O O . VAL A 1 167 ? 19.872 -6.896 -21.520 1.00 95.44 167 VAL A O 1
ATOM 1330 N N . LEU A 1 168 ? 19.530 -5.934 -19.510 1.00 97.31 168 LEU A N 1
ATOM 1331 C CA . LEU A 1 168 ? 18.300 -5.241 -19.906 1.00 97.31 168 LEU A CA 1
ATOM 1332 C C . LEU A 1 168 ? 18.566 -4.175 -20.990 1.00 97.31 168 LEU A C 1
ATOM 1334 O O . LEU A 1 168 ? 17.898 -4.247 -22.024 1.00 97.31 168 LEU A O 1
ATOM 1338 N N . PRO A 1 169 ? 19.524 -3.232 -20.827 1.00 97.00 169 PRO A N 1
ATOM 1339 C CA . PRO A 1 169 ? 19.879 -2.288 -21.888 1.00 97.00 169 PRO A CA 1
ATOM 1340 C C . PRO A 1 169 ? 20.189 -2.971 -23.226 1.00 97.00 169 PRO A C 1
ATOM 1342 O O . PRO A 1 169 ? 19.587 -2.630 -24.241 1.00 97.00 169 PRO A O 1
ATOM 1345 N N . ALA A 1 170 ? 21.035 -4.004 -23.225 1.00 97.00 170 ALA A N 1
ATOM 1346 C CA . ALA A 1 170 ? 21.398 -4.711 -24.451 1.00 97.00 170 ALA A CA 1
ATOM 1347 C C . ALA A 1 170 ? 20.199 -5.442 -25.089 1.00 97.00 170 ALA A C 1
ATOM 1349 O O . ALA A 1 170 ? 20.102 -5.553 -26.312 1.00 97.00 170 ALA A O 1
ATOM 1350 N N . ALA A 1 171 ? 19.271 -5.966 -24.281 1.00 97.75 171 ALA A N 1
ATOM 1351 C CA . ALA A 1 171 ? 18.039 -6.573 -24.782 1.00 97.75 171 ALA A CA 1
ATOM 1352 C C . ALA A 1 171 ? 17.083 -5.538 -25.399 1.00 97.75 171 ALA A C 1
ATOM 1354 O O . ALA A 1 171 ? 16.429 -5.843 -26.401 1.00 97.75 171 ALA A O 1
ATOM 1355 N N . ALA A 1 172 ? 17.021 -4.332 -24.829 1.00 97.31 172 ALA A N 1
ATOM 1356 C CA . ALA A 1 172 ? 16.214 -3.231 -25.343 1.00 97.31 172 ALA A CA 1
ATOM 1357 C C . ALA A 1 172 ? 16.743 -2.733 -26.695 1.00 97.31 172 ALA A C 1
ATOM 1359 O O . ALA A 1 172 ? 15.967 -2.630 -27.643 1.00 97.31 172 ALA A O 1
ATOM 1360 N N . GLU A 1 173 ? 18.061 -2.547 -26.824 1.00 96.69 173 GLU A N 1
ATOM 1361 C CA . GLU A 1 173 ? 18.710 -2.167 -28.087 1.00 96.69 173 GLU A CA 1
ATOM 1362 C C . GLU A 1 173 ? 18.439 -3.190 -29.197 1.00 96.69 173 GLU A C 1
ATOM 1364 O O . GLU A 1 173 ? 18.011 -2.822 -30.290 1.00 96.69 173 GLU A O 1
ATOM 1369 N N . ARG A 1 174 ? 18.588 -4.492 -28.903 1.00 97.31 174 ARG A N 1
ATOM 1370 C CA . ARG A 1 174 ? 18.252 -5.568 -29.857 1.00 97.31 174 ARG A CA 1
ATOM 1371 C C . ARG A 1 174 ? 16.778 -5.582 -30.263 1.00 97.31 174 ARG A C 1
ATOM 1373 O O . ARG A 1 174 ? 16.453 -6.083 -31.334 1.00 97.31 174 ARG A O 1
ATOM 1380 N N . SER A 1 175 ? 15.899 -5.059 -29.412 1.00 96.06 175 SER A N 1
ATOM 1381 C CA . SER A 1 175 ? 14.458 -4.965 -29.668 1.00 96.06 175 SER A CA 1
ATOM 1382 C C . SER A 1 175 ? 14.052 -3.624 -30.293 1.00 96.06 175 SER A C 1
ATOM 1384 O O . SER A 1 175 ? 12.862 -3.380 -30.470 1.00 96.06 175 SER A O 1
ATOM 1386 N N . GLY A 1 176 ? 15.013 -2.748 -30.612 1.00 96.81 176 GLY A N 1
ATOM 1387 C CA . GLY A 1 176 ? 14.756 -1.430 -31.192 1.00 96.81 176 GLY A CA 1
ATOM 1388 C C . GLY A 1 176 ? 14.113 -0.428 -30.227 1.00 96.81 176 GLY A C 1
ATOM 1389 O O . GLY A 1 176 ? 13.516 0.545 -30.680 1.00 96.81 176 GLY A O 1
ATOM 1390 N N . ILE A 1 177 ? 14.204 -0.653 -28.911 1.00 97.12 177 ILE A N 1
ATOM 1391 C CA . ILE A 1 177 ? 13.632 0.240 -27.897 1.00 97.12 177 ILE A CA 1
ATOM 1392 C C . ILE A 1 177 ? 14.698 1.259 -27.463 1.00 97.12 177 ILE A C 1
ATOM 1394 O O . ILE A 1 177 ? 15.742 0.850 -26.949 1.00 97.12 177 ILE A O 1
ATOM 1398 N N . PRO A 1 178 ? 14.450 2.576 -27.603 1.00 96.25 178 PRO A N 1
ATOM 1399 C CA . PRO A 1 178 ? 15.390 3.602 -27.155 1.00 96.25 178 PRO A CA 1
ATOM 1400 C C . PRO A 1 178 ? 15.648 3.541 -25.642 1.00 96.25 178 PRO A C 1
ATOM 1402 O O . PRO A 1 178 ? 14.709 3.493 -24.840 1.00 96.25 178 PRO A O 1
ATOM 1405 N N . LEU A 1 179 ? 16.917 3.601 -25.228 1.00 95.75 179 LEU A N 1
ATOM 1406 C CA . LEU A 1 179 ? 17.311 3.516 -23.813 1.00 95.75 179 LEU A CA 1
ATOM 1407 C C . LEU A 1 179 ? 16.792 4.698 -22.982 1.00 95.75 179 LEU A C 1
ATOM 1409 O O . LEU A 1 179 ? 16.514 4.557 -21.792 1.00 95.75 179 LEU A O 1
ATOM 1413 N N . GLU A 1 180 ? 16.579 5.848 -23.613 1.00 95.44 180 GLU A N 1
ATOM 1414 C CA . GLU A 1 180 ? 15.963 7.027 -23.012 1.00 95.44 180 GLU A CA 1
ATOM 1415 C C . GLU A 1 180 ? 14.521 6.754 -22.572 1.00 95.44 180 GLU A C 1
ATOM 1417 O O . GLU A 1 180 ? 14.083 7.280 -21.547 1.00 95.44 180 GLU A O 1
ATOM 1422 N N . MET A 1 181 ? 13.786 5.897 -23.290 1.00 96.38 181 MET A N 1
ATOM 1423 C CA . MET A 1 181 ? 12.441 5.492 -22.874 1.00 96.38 181 MET A CA 1
ATOM 1424 C C . MET A 1 181 ? 12.496 4.598 -21.634 1.00 96.38 181 MET A C 1
ATOM 1426 O O . MET A 1 181 ? 11.724 4.807 -20.700 1.00 96.38 181 MET A O 1
ATOM 1430 N N . LEU A 1 182 ? 13.454 3.667 -21.563 1.00 97.38 182 LEU A N 1
ATOM 1431 C CA . LEU A 1 182 ? 13.695 2.875 -20.351 1.00 97.38 182 LEU A CA 1
ATOM 1432 C C . LEU A 1 182 ? 14.064 3.783 -19.166 1.00 97.38 182 LEU A C 1
ATOM 1434 O O . LEU A 1 182 ? 13.624 3.561 -18.034 1.00 97.38 182 LEU A O 1
ATOM 1438 N N . ALA A 1 183 ? 14.855 4.827 -19.415 1.00 95.69 183 ALA A N 1
ATOM 1439 C CA . ALA A 1 183 ? 15.231 5.805 -18.402 1.00 95.69 183 ALA A CA 1
ATOM 1440 C C . ALA A 1 183 ? 14.012 6.592 -17.901 1.00 95.69 183 ALA A C 1
ATOM 1442 O O . ALA A 1 183 ? 13.843 6.753 -16.692 1.00 95.69 183 ALA A O 1
ATOM 1443 N N . ALA A 1 184 ? 13.131 7.021 -18.812 1.00 94.44 184 ALA A N 1
ATOM 1444 C CA . ALA A 1 184 ? 11.877 7.703 -18.492 1.00 94.44 184 ALA A CA 1
ATOM 1445 C C . ALA A 1 184 ? 10.895 6.809 -17.709 1.00 94.44 184 ALA A C 1
ATOM 1447 O O . ALA A 1 184 ? 10.170 7.295 -16.840 1.00 94.44 184 ALA A O 1
ATOM 1448 N N . CYS A 1 185 ? 10.917 5.497 -17.961 1.00 96.81 185 CYS A N 1
ATOM 1449 C CA . CYS A 1 185 ? 10.212 4.475 -17.179 1.00 96.81 185 CYS A CA 1
ATOM 1450 C C . CYS A 1 185 ? 10.874 4.178 -15.818 1.00 96.81 185 CYS A C 1
ATOM 1452 O O . CYS A 1 185 ? 10.302 3.470 -14.987 1.00 96.81 185 CYS A O 1
ATOM 1454 N N . GLY A 1 186 ? 12.073 4.716 -15.570 1.00 96.31 186 GLY A N 1
ATOM 1455 C CA . GLY A 1 186 ? 12.814 4.566 -14.322 1.00 96.31 186 GLY A CA 1
ATOM 1456 C C . GLY A 1 186 ? 13.510 3.214 -14.149 1.00 96.31 186 GLY A C 1
ATOM 1457 O O . GLY A 1 186 ? 13.985 2.936 -13.048 1.00 96.31 186 GLY A O 1
ATOM 1458 N N . VAL A 1 187 ? 13.592 2.382 -15.191 1.00 97.25 187 VAL A N 1
ATOM 1459 C CA . VAL A 1 187 ? 14.111 1.000 -15.103 1.00 97.25 187 VAL A CA 1
ATOM 1460 C C . VAL A 1 187 ? 15.612 0.886 -15.368 1.00 97.25 187 VAL A C 1
ATOM 1462 O O . VAL A 1 187 ? 16.232 -0.090 -14.961 1.00 97.25 187 VAL A O 1
ATOM 1465 N N . VAL A 1 188 ? 16.227 1.911 -15.963 1.00 96.25 188 VAL A N 1
ATOM 1466 C CA . VAL A 1 188 ? 17.686 1.998 -16.139 1.00 96.25 188 VAL A CA 1
ATOM 1467 C C . VAL A 1 188 ? 18.261 3.262 -15.503 1.00 96.25 188 VAL A C 1
ATOM 1469 O O . VAL A 1 188 ? 17.556 4.236 -15.224 1.00 96.25 188 VAL A O 1
ATOM 1472 N N . VAL A 1 189 ? 19.566 3.243 -15.254 1.00 93.50 189 VAL A N 1
ATOM 1473 C CA . VAL A 1 189 ? 20.359 4.364 -14.749 1.00 93.50 189 VAL A CA 1
ATOM 1474 C C . VAL A 1 189 ? 21.464 4.678 -15.752 1.00 93.50 189 VAL A C 1
ATOM 1476 O O . VAL A 1 189 ? 22.236 3.797 -16.124 1.00 93.50 189 VAL A O 1
ATOM 1479 N N . ARG A 1 190 ? 21.564 5.949 -16.150 1.00 90.81 190 ARG A N 1
ATOM 1480 C CA . ARG A 1 190 ? 22.671 6.489 -16.950 1.00 90.81 190 ARG A CA 1
ATOM 1481 C C . ARG A 1 190 ? 23.851 6.813 -16.035 1.00 90.81 190 ARG A C 1
ATOM 1483 O O . ARG A 1 190 ? 23.662 7.527 -15.049 1.00 90.81 190 ARG A O 1
ATOM 1490 N N . ARG A 1 191 ? 25.059 6.348 -16.356 1.00 88.88 191 ARG A N 1
ATOM 1491 C CA . ARG A 1 191 ? 26.299 6.820 -15.717 1.00 88.88 191 ARG A CA 1
ATOM 1492 C C . ARG A 1 191 ? 27.314 7.243 -16.768 1.00 88.88 191 ARG A C 1
ATOM 1494 O O . ARG A 1 191 ? 27.504 6.560 -17.772 1.00 88.88 191 ARG A O 1
ATOM 1501 N N . GLU A 1 192 ? 27.970 8.360 -16.501 1.00 86.94 192 GLU A N 1
ATOM 1502 C CA . GLU A 1 192 ? 29.119 8.825 -17.273 1.00 86.94 192 GLU A CA 1
ATOM 1503 C C . GLU A 1 192 ? 30.384 8.173 -16.717 1.00 86.94 192 GLU A C 1
ATOM 1505 O O . GLU A 1 192 ? 30.580 8.099 -15.503 1.00 86.94 192 GLU A O 1
ATOM 1510 N N . GLN A 1 193 ? 31.208 7.646 -17.612 1.00 82.12 193 GLN A N 1
ATOM 1511 C CA . GLN A 1 193 ? 32.487 7.030 -17.295 1.00 82.12 193 GLN A CA 1
ATOM 1512 C C . GLN A 1 193 ? 33.610 8.072 -17.374 1.00 82.12 193 GLN A C 1
ATOM 1514 O O . GLN A 1 193 ? 33.493 9.052 -18.122 1.00 82.12 193 GLN A O 1
ATOM 1519 N N . PRO A 1 194 ? 34.737 7.845 -16.676 1.00 74.94 194 PRO A N 1
ATOM 1520 C CA . PRO A 1 194 ? 35.972 8.573 -16.947 1.00 74.94 194 PRO A CA 1
ATOM 1521 C C . PRO A 1 194 ? 36.302 8.497 -18.448 1.00 74.94 194 PRO A C 1
ATOM 1523 O O . PRO A 1 194 ? 36.327 7.411 -19.025 1.00 74.94 194 PRO A O 1
ATOM 1526 N N . GLY A 1 195 ? 36.482 9.649 -19.101 1.00 77.44 195 GLY A N 1
ATOM 1527 C CA . GLY A 1 195 ? 36.656 9.740 -20.559 1.00 77.44 195 GLY A CA 1
ATOM 1528 C C . GLY A 1 195 ? 35.384 10.055 -21.361 1.00 77.44 195 GLY A C 1
ATOM 1529 O O . GLY A 1 195 ? 35.430 10.059 -22.586 1.00 77.44 195 GLY A O 1
ATOM 1530 N N . GLY A 1 196 ? 34.253 10.336 -20.703 1.00 81.75 196 GLY A N 1
ATOM 1531 C CA . GLY A 1 196 ? 33.054 10.912 -21.333 1.00 81.75 196 GLY A CA 1
ATOM 1532 C C . GLY A 1 196 ? 32.102 9.911 -21.996 1.00 81.75 196 GLY A C 1
ATOM 1533 O O . GLY A 1 196 ? 31.046 10.310 -22.486 1.00 81.75 196 GLY A O 1
ATOM 1534 N N . SER A 1 197 ? 32.424 8.612 -21.992 1.00 84.31 197 SER A N 1
ATOM 1535 C CA . SER A 1 197 ? 31.499 7.584 -22.487 1.00 84.31 197 SER A CA 1
ATOM 1536 C C . SER A 1 197 ? 30.325 7.379 -21.525 1.00 84.31 197 SER A C 1
ATOM 1538 O O . SER A 1 197 ? 30.461 7.483 -20.306 1.00 84.31 197 SER A O 1
ATOM 1540 N N . VAL A 1 198 ? 29.146 7.091 -22.073 1.00 85.88 198 VAL A N 1
ATOM 1541 C CA . VAL A 1 198 ? 27.925 6.852 -21.298 1.00 85.88 198 VAL A CA 1
ATOM 1542 C C . VAL A 1 198 ? 27.648 5.357 -21.259 1.00 85.88 198 VAL A C 1
ATOM 1544 O O . VAL A 1 198 ? 27.645 4.702 -22.298 1.00 85.88 198 VAL A O 1
ATOM 1547 N N . ARG A 1 199 ? 27.369 4.822 -20.069 1.00 89.69 199 ARG A N 1
ATOM 1548 C CA . ARG A 1 199 ? 26.853 3.461 -19.896 1.00 89.69 199 ARG A CA 1
ATOM 1549 C C . ARG A 1 199 ? 25.506 3.465 -19.190 1.00 89.69 199 ARG A C 1
ATOM 1551 O O . ARG A 1 199 ? 25.235 4.306 -18.329 1.00 89.69 199 ARG A O 1
ATOM 1558 N N . TRP A 1 200 ? 24.683 2.497 -19.562 1.00 93.31 200 TRP A N 1
ATOM 1559 C CA . TRP A 1 200 ? 23.354 2.281 -19.016 1.00 93.31 200 TRP A CA 1
ATOM 1560 C C . TRP A 1 200 ? 23.332 0.987 -18.220 1.00 93.31 200 TRP A C 1
ATOM 1562 O O . TRP A 1 200 ? 23.901 -0.015 -18.641 1.00 93.31 200 TRP A O 1
ATOM 1572 N N . TYR A 1 201 ? 22.670 1.032 -17.071 1.00 94.38 201 TYR A N 1
ATOM 1573 C CA . TYR A 1 201 ? 22.624 -0.067 -16.118 1.00 94.38 201 TYR A CA 1
ATOM 1574 C C . TYR A 1 201 ? 21.186 -0.325 -15.702 1.00 94.38 201 TYR A C 1
ATOM 1576 O O . TYR A 1 201 ? 20.454 0.622 -15.415 1.00 94.38 201 TYR A O 1
ATOM 1584 N N . ASP A 1 202 ? 20.793 -1.588 -15.626 1.00 96.12 202 ASP A N 1
ATOM 1585 C CA . ASP A 1 202 ? 19.544 -2.014 -15.014 1.00 96.12 202 ASP A CA 1
ATOM 1586 C C . ASP A 1 202 ? 19.503 -1.556 -13.546 1.00 96.12 202 ASP A C 1
ATOM 1588 O O . ASP A 1 202 ? 20.383 -1.880 -12.743 1.00 96.12 202 ASP A O 1
ATOM 1592 N N . ARG A 1 203 ? 18.474 -0.781 -13.184 1.00 95.81 203 ARG A N 1
ATOM 1593 C CA . ARG A 1 203 ? 18.269 -0.310 -11.807 1.00 95.81 203 ARG A CA 1
ATOM 1594 C C . ARG A 1 203 ? 18.026 -1.473 -10.841 1.00 95.81 203 ARG A C 1
ATOM 1596 O O . ARG A 1 203 ? 18.355 -1.362 -9.659 1.00 95.81 203 ARG A O 1
ATOM 1603 N N . PHE A 1 204 ? 17.396 -2.538 -11.318 1.00 96.50 204 PHE A N 1
ATOM 1604 C CA . PHE A 1 204 ? 16.921 -3.655 -10.519 1.00 96.50 204 PHE A CA 1
ATOM 1605 C C . PHE A 1 204 ? 17.865 -4.856 -10.535 1.00 96.50 204 PHE 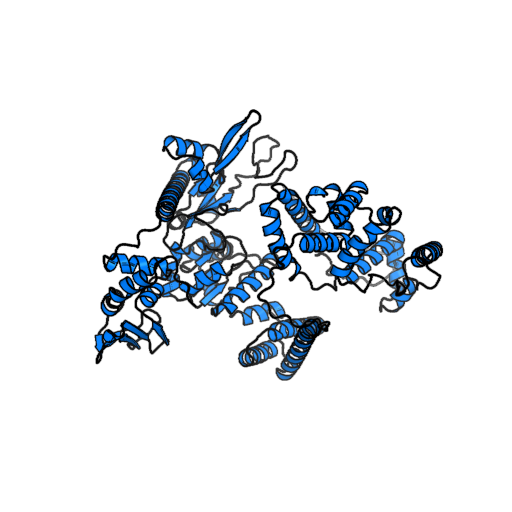A C 1
ATOM 1607 O O . PHE A 1 204 ? 17.498 -5.879 -9.971 1.00 96.50 204 PHE A O 1
ATOM 1614 N N . ALA A 1 205 ? 19.063 -4.741 -11.114 1.00 94.88 205 ALA A N 1
ATOM 1615 C CA . ALA A 1 205 ? 20.020 -5.841 -11.228 1.00 94.88 205 ALA A CA 1
ATOM 1616 C C . ALA A 1 205 ? 20.173 -6.661 -9.928 1.00 94.88 205 ALA A C 1
ATOM 1618 O O . ALA A 1 205 ? 20.336 -6.103 -8.836 1.00 94.88 205 ALA A O 1
ATOM 1619 N N . GLY A 1 206 ? 20.094 -7.989 -10.057 1.00 94.06 206 GLY A N 1
ATOM 1620 C CA . GLY A 1 206 ? 20.198 -8.949 -8.952 1.00 94.06 206 GLY A CA 1
ATOM 1621 C C . GLY A 1 206 ? 18.966 -9.026 -8.040 1.00 94.06 206 GLY A C 1
ATOM 1622 O O . GLY A 1 206 ? 19.088 -9.394 -6.870 1.00 94.06 206 GLY A O 1
ATOM 1623 N N . ARG A 1 207 ? 17.774 -8.640 -8.515 1.00 97.00 207 ARG A N 1
ATOM 1624 C CA . ARG A 1 207 ? 16.560 -8.567 -7.680 1.00 97.00 207 ARG A CA 1
ATOM 1625 C C . ARG A 1 207 ? 15.412 -9.409 -8.219 1.00 97.00 207 ARG A C 1
ATOM 1627 O O . ARG A 1 207 ? 15.177 -9.458 -9.424 1.00 97.00 207 ARG A O 1
ATOM 1634 N N . ILE A 1 208 ? 14.616 -9.974 -7.305 1.00 98.19 208 ILE A N 1
ATOM 1635 C CA . ILE A 1 208 ? 13.226 -10.341 -7.613 1.00 98.19 208 ILE A CA 1
ATOM 1636 C C . ILE A 1 208 ? 12.473 -9.055 -7.926 1.00 98.19 208 ILE A C 1
ATOM 1638 O O . ILE A 1 208 ? 12.489 -8.128 -7.115 1.00 98.19 208 ILE A O 1
ATOM 1642 N N . VAL A 1 209 ? 11.802 -9.016 -9.069 1.00 98.50 209 VAL A N 1
ATOM 1643 C CA . VAL A 1 209 ? 11.048 -7.862 -9.552 1.00 98.50 209 VAL A CA 1
ATOM 1644 C C . VAL A 1 209 ? 9.555 -8.071 -9.308 1.00 98.50 209 VAL A C 1
ATOM 1646 O O . VAL A 1 209 ? 8.997 -9.113 -9.645 1.00 98.50 209 VAL A O 1
ATOM 1649 N N . PHE A 1 210 ? 8.908 -7.052 -8.749 1.00 98.38 210 PHE A N 1
ATOM 1650 C CA . PHE A 1 210 ? 7.478 -6.983 -8.462 1.00 98.38 210 PHE A CA 1
ATOM 1651 C C . PHE A 1 210 ? 6.859 -5.894 -9.348 1.00 98.38 210 PHE A C 1
ATOM 1653 O O . PHE A 1 210 ? 7.012 -4.711 -9.032 1.00 98.38 210 PHE A O 1
ATOM 1660 N N . PRO A 1 211 ? 6.192 -6.226 -10.467 1.00 98.38 211 PRO A N 1
ATOM 1661 C CA . PRO A 1 211 ? 5.523 -5.211 -11.272 1.00 98.38 211 PRO A CA 1
ATOM 1662 C C . PRO A 1 211 ? 4.420 -4.511 -10.480 1.00 98.38 211 PRO A C 1
ATOM 1664 O O . PRO A 1 211 ? 3.567 -5.153 -9.872 1.00 98.38 211 PRO A O 1
ATOM 1667 N N . ILE A 1 212 ? 4.420 -3.183 -10.513 1.00 98.12 212 ILE A N 1
ATOM 1668 C CA . ILE A 1 212 ? 3.384 -2.346 -9.914 1.00 98.12 212 ILE A CA 1
ATOM 1669 C C . ILE A 1 212 ? 2.411 -1.974 -11.023 1.00 98.12 212 ILE A C 1
ATOM 1671 O O . ILE A 1 212 ? 2.796 -1.352 -12.020 1.00 98.12 212 ILE A O 1
ATOM 1675 N N . ARG A 1 213 ? 1.149 -2.364 -10.845 1.00 97.12 213 ARG A N 1
ATOM 1676 C CA . ARG A 1 213 ? 0.081 -2.127 -11.810 1.00 97.12 213 ARG A CA 1
ATOM 1677 C C . ARG A 1 213 ? -0.894 -1.088 -11.286 1.00 97.12 213 ARG A C 1
ATOM 1679 O O . ARG A 1 213 ? -1.169 -1.036 -10.090 1.00 97.12 213 ARG A O 1
ATOM 1686 N N . ASN A 1 214 ? -1.404 -0.258 -12.187 1.00 91.69 214 ASN A N 1
ATOM 1687 C CA . ASN A 1 214 ? -2.466 0.680 -11.847 1.00 91.69 214 ASN A CA 1
ATOM 1688 C C . ASN A 1 214 ? -3.812 -0.048 -11.682 1.00 91.69 214 ASN A C 1
ATOM 1690 O O . ASN A 1 214 ? -3.938 -1.243 -11.946 1.00 91.69 214 ASN A O 1
ATOM 1694 N N . SER A 1 215 ? -4.863 0.685 -11.309 1.00 85.00 215 SER A N 1
ATOM 1695 C CA . SER A 1 215 ? -6.206 0.104 -11.126 1.00 85.00 215 SER A CA 1
ATOM 1696 C C . SER A 1 215 ? -6.844 -0.507 -12.390 1.00 85.00 215 SER A C 1
ATOM 1698 O O . SER A 1 215 ? -7.854 -1.210 -12.277 1.00 85.00 215 SER A O 1
ATOM 1700 N N . ALA A 1 216 ? -6.278 -0.244 -13.575 1.00 85.00 216 ALA A N 1
ATOM 1701 C CA . ALA A 1 216 ? -6.668 -0.837 -14.854 1.00 85.00 216 ALA A CA 1
ATOM 1702 C C . ALA A 1 216 ? -5.834 -2.083 -15.221 1.00 85.00 216 ALA A C 1
ATOM 1704 O O . ALA A 1 216 ? -6.136 -2.736 -16.215 1.00 85.00 216 ALA A O 1
ATOM 1705 N N . GLY A 1 217 ? -4.822 -2.436 -14.421 1.00 90.44 217 GLY A N 1
ATOM 1706 C CA . GLY A 1 217 ? -3.940 -3.581 -14.652 1.00 90.44 217 GLY A CA 1
ATOM 1707 C C . GLY A 1 217 ? -2.723 -3.280 -15.533 1.00 90.44 217 GLY A C 1
ATOM 1708 O O . GLY A 1 217 ? -1.959 -4.193 -15.839 1.00 90.44 217 GLY A O 1
ATOM 1709 N N . GLU A 1 218 ? -2.500 -2.024 -15.932 1.00 96.06 218 GLU A N 1
ATOM 1710 C CA . GLU A 1 218 ? -1.326 -1.643 -16.725 1.00 96.06 218 GLU A CA 1
ATOM 1711 C C . GLU A 1 218 ? -0.083 -1.562 -15.830 1.00 96.06 218 GLU A C 1
ATOM 1713 O O . GLU A 1 218 ? -0.134 -0.951 -14.760 1.00 96.06 218 GLU A O 1
ATOM 1718 N N . VAL A 1 219 ? 1.049 -2.123 -16.272 1.00 98.25 219 VAL A N 1
ATOM 1719 C CA . VAL A 1 219 ? 2.329 -1.999 -15.556 1.00 98.25 219 VAL A CA 1
ATOM 1720 C C . VAL A 1 219 ? 2.837 -0.564 -15.674 1.00 98.25 219 VAL A C 1
ATOM 1722 O O . VAL A 1 219 ? 3.040 -0.058 -16.774 1.00 98.25 219 VAL A O 1
ATOM 1725 N N . ILE A 1 220 ? 3.057 0.090 -14.536 1.00 97.69 220 ILE A N 1
ATOM 1726 C CA . ILE A 1 220 ? 3.467 1.502 -14.475 1.00 97.69 220 ILE A CA 1
ATOM 1727 C C . ILE A 1 220 ? 4.802 1.720 -13.761 1.00 97.69 220 ILE A C 1
ATOM 1729 O O . ILE A 1 220 ? 5.410 2.777 -13.938 1.00 97.69 220 ILE A O 1
ATOM 1733 N N . ALA A 1 221 ? 5.263 0.741 -12.981 1.00 98.00 221 ALA A N 1
ATOM 1734 C CA . ALA A 1 221 ? 6.521 0.771 -12.240 1.00 98.00 221 ALA A CA 1
ATOM 1735 C C . ALA A 1 221 ? 6.905 -0.628 -11.738 1.00 98.00 221 ALA A C 1
ATOM 1737 O O . ALA A 1 221 ? 6.195 -1.602 -11.982 1.00 98.00 221 ALA A O 1
ATOM 1738 N N . PHE A 1 222 ? 8.012 -0.713 -11.002 1.00 98.44 222 PHE A N 1
ATOM 1739 C CA . PHE A 1 222 ? 8.513 -1.948 -10.415 1.00 98.44 222 PHE A CA 1
ATOM 1740 C C . PHE A 1 222 ? 9.019 -1.736 -8.985 1.00 98.44 222 PHE A C 1
ATOM 1742 O O . PHE A 1 222 ? 9.600 -0.702 -8.648 1.00 98.44 222 PHE A O 1
ATOM 1749 N N . GLY A 1 223 ? 8.823 -2.747 -8.147 1.00 97.44 223 GLY A N 1
ATOM 1750 C CA . GLY A 1 223 ? 9.591 -2.989 -6.932 1.00 97.44 223 GLY A CA 1
ATOM 1751 C C . GLY A 1 223 ? 10.664 -4.046 -7.178 1.00 97.44 223 GLY A C 1
ATOM 1752 O O . GLY A 1 223 ? 10.532 -4.875 -8.073 1.00 97.44 223 GLY A O 1
ATOM 1753 N N . GLY A 1 224 ? 11.718 -4.048 -6.372 1.00 96.38 224 GLY A N 1
ATOM 1754 C CA . GLY A 1 224 ? 12.835 -4.974 -6.498 1.00 96.38 224 GLY A CA 1
ATOM 1755 C C . GLY A 1 224 ? 13.395 -5.386 -5.144 1.00 96.38 224 GLY A C 1
ATOM 1756 O O . GLY A 1 224 ? 13.876 -4.535 -4.393 1.00 96.38 224 GLY A O 1
ATOM 1757 N N . ARG A 1 225 ? 13.408 -6.685 -4.846 1.00 95.25 225 ARG A N 1
ATOM 1758 C CA . ARG A 1 225 ? 14.035 -7.250 -3.644 1.00 95.25 225 ARG A CA 1
ATOM 1759 C C . ARG A 1 225 ? 15.367 -7.900 -3.993 1.00 95.25 225 ARG A C 1
ATOM 1761 O O . ARG A 1 225 ? 15.382 -8.839 -4.781 1.00 95.25 225 ARG A O 1
ATOM 1768 N N . LEU A 1 226 ? 16.454 -7.416 -3.396 1.00 93.25 226 LEU A N 1
ATOM 1769 C CA . LEU A 1 226 ? 17.782 -8.013 -3.553 1.00 93.25 226 LEU A CA 1
ATOM 1770 C C . LEU A 1 226 ? 17.767 -9.449 -3.028 1.00 93.25 226 LEU A C 1
ATOM 1772 O O . LEU A 1 226 ? 17.269 -9.690 -1.923 1.00 93.25 226 LEU A O 1
ATOM 1776 N N . ILE A 1 227 ? 18.288 -10.378 -3.827 1.00 88.06 227 ILE A N 1
ATOM 1777 C CA . ILE A 1 227 ? 18.578 -11.736 -3.373 1.00 88.06 227 ILE A CA 1
ATOM 1778 C C . ILE A 1 227 ? 20.043 -11.768 -2.948 1.00 88.06 227 ILE A C 1
ATOM 1780 O O . ILE A 1 227 ? 20.933 -11.487 -3.743 1.00 88.06 227 ILE A O 1
ATOM 1784 N N . ASP A 1 228 ? 20.292 -12.023 -1.667 1.00 69.25 228 ASP A N 1
ATOM 1785 C CA . ASP A 1 228 ? 21.653 -12.218 -1.179 1.00 69.25 228 ASP A CA 1
ATOM 1786 C C . ASP A 1 228 ? 22.054 -13.654 -1.516 1.00 69.25 228 ASP A C 1
ATOM 1788 O O . ASP A 1 228 ? 21.573 -14.609 -0.899 1.00 69.25 228 ASP A O 1
ATOM 1792 N N . GLN A 1 229 ? 22.864 -13.821 -2.559 1.00 51.59 229 GLN A N 1
ATOM 1793 C CA . GLN A 1 229 ? 23.477 -15.107 -2.857 1.00 51.59 229 GLN A CA 1
ATOM 1794 C C . GLN A 1 229 ? 24.630 -15.316 -1.874 1.00 51.59 229 GLN A C 1
ATOM 1796 O O . GLN A 1 229 ? 25.770 -15.049 -2.225 1.00 51.59 229 GLN A O 1
ATOM 1801 N N . GLY A 1 230 ? 24.290 -15.722 -0.644 1.00 41.28 230 GLY A N 1
ATOM 1802 C CA . GLY A 1 230 ? 25.179 -16.245 0.397 1.00 41.28 230 GLY A CA 1
ATOM 1803 C C . GLY A 1 230 ? 26.519 -15.527 0.561 1.00 41.28 230 GLY A C 1
ATOM 1804 O O . GLY A 1 230 ? 27.422 -15.749 -0.232 1.00 41.28 230 GLY A O 1
ATOM 1805 N N . GLN A 1 231 ? 26.663 -14.743 1.637 1.00 34.16 231 GLN A N 1
ATOM 1806 C CA . GLN A 1 231 ? 27.932 -14.257 2.201 1.00 34.16 231 GLN A CA 1
ATOM 1807 C C . GLN A 1 231 ? 29.170 -14.504 1.322 1.00 34.16 231 GLN A C 1
ATOM 1809 O O . GLN A 1 231 ? 29.832 -15.538 1.432 1.00 34.16 231 GLN A O 1
ATOM 1814 N N . ARG A 1 232 ? 29.539 -13.520 0.498 1.00 35.78 232 ARG A N 1
ATOM 1815 C CA . ARG A 1 232 ? 30.912 -13.423 -0.006 1.00 35.78 232 ARG A CA 1
ATOM 1816 C C . ARG A 1 232 ? 31.838 -13.156 1.187 1.00 35.78 232 ARG A C 1
ATOM 1818 O O . ARG A 1 232 ? 32.193 -12.016 1.467 1.00 35.78 232 ARG A O 1
ATOM 1825 N N . GLN A 1 233 ? 32.202 -14.210 1.916 1.00 30.20 233 GLN A N 1
ATOM 1826 C CA . GLN A 1 233 ? 33.411 -14.232 2.730 1.00 30.20 233 GLN A CA 1
ATOM 1827 C C . GLN A 1 233 ? 34.585 -14.289 1.756 1.00 30.20 233 GLN A C 1
ATOM 1829 O O . GLN A 1 233 ? 34.979 -15.345 1.274 1.00 30.20 233 GLN A O 1
ATOM 1834 N N . GLY A 1 234 ? 35.072 -13.116 1.385 1.00 29.44 234 GLY A N 1
ATOM 1835 C CA . GLY A 1 234 ? 36.185 -12.971 0.469 1.00 29.44 234 GLY A CA 1
ATOM 1836 C C . GLY A 1 234 ? 36.360 -11.507 0.133 1.00 29.44 234 GLY A C 1
ATOM 1837 O O . GLY A 1 234 ? 35.593 -10.950 -0.647 1.00 29.44 234 GLY A O 1
ATOM 1838 N N . HIS A 1 235 ? 37.363 -10.882 0.744 1.00 34.47 235 HIS A N 1
ATOM 1839 C CA . HIS A 1 235 ? 37.942 -9.645 0.240 1.00 34.47 235 HIS A CA 1
ATOM 1840 C C . HIS A 1 235 ? 38.269 -9.853 -1.247 1.00 34.47 235 HIS A C 1
ATOM 1842 O O . HIS A 1 235 ? 39.156 -10.632 -1.582 1.00 34.47 235 HIS A O 1
ATOM 1848 N N . GLY A 1 236 ? 37.489 -9.243 -2.138 1.00 29.05 236 GLY A N 1
ATOM 1849 C CA . GLY A 1 236 ? 37.571 -9.516 -3.569 1.00 29.05 236 GLY A CA 1
ATOM 1850 C C . GLY A 1 236 ? 36.680 -8.576 -4.370 1.00 29.05 236 GLY A C 1
ATOM 1851 O O . GLY A 1 236 ? 35.470 -8.753 -4.461 1.00 29.05 236 GLY A O 1
ATOM 1852 N N . GLU A 1 237 ? 37.320 -7.546 -4.900 1.00 36.59 237 GLU A N 1
ATOM 1853 C CA . GLU A 1 237 ? 36.837 -6.467 -5.759 1.00 36.59 237 GLU A CA 1
ATOM 1854 C C . GLU A 1 237 ? 35.810 -6.904 -6.837 1.00 36.59 237 GLU A C 1
ATOM 1856 O O . GLU A 1 237 ? 36.112 -7.681 -7.739 1.00 36.59 237 GLU A O 1
ATOM 1861 N N . GLY A 1 238 ? 34.581 -6.367 -6.767 1.00 30.97 238 GLY A N 1
ATOM 1862 C CA . GLY A 1 238 ? 33.540 -6.476 -7.808 1.00 30.97 238 GLY A CA 1
ATOM 1863 C C . GLY A 1 238 ? 32.171 -5.937 -7.337 1.00 30.97 238 GLY A C 1
ATOM 1864 O O . GLY A 1 238 ? 31.800 -6.161 -6.185 1.00 30.97 238 GLY A O 1
ATOM 1865 N N . PRO A 1 239 ? 31.404 -5.175 -8.146 1.00 36.84 239 PRO A N 1
ATOM 1866 C CA . PRO A 1 239 ? 30.655 -4.039 -7.620 1.00 36.84 239 PRO A CA 1
ATOM 1867 C C . PRO A 1 239 ? 29.230 -4.374 -7.152 1.00 36.84 239 PRO A C 1
ATOM 1869 O O . PRO A 1 239 ? 28.284 -4.294 -7.925 1.00 36.84 239 PRO A O 1
ATOM 1872 N N . ALA A 1 240 ? 29.022 -4.569 -5.849 1.00 40.41 240 ALA A N 1
ATOM 1873 C CA . ALA A 1 240 ? 27.713 -4.325 -5.227 1.00 40.41 240 ALA A CA 1
ATOM 1874 C C . ALA A 1 240 ? 27.569 -2.824 -4.897 1.00 40.41 240 ALA A C 1
ATOM 1876 O O . ALA A 1 240 ? 27.459 -2.425 -3.742 1.00 40.41 240 ALA A O 1
ATOM 1877 N N . HIS A 1 241 ? 27.684 -1.957 -5.910 1.00 44.69 241 HIS A N 1
ATOM 1878 C CA . HIS A 1 241 ? 27.626 -0.505 -5.713 1.00 44.69 241 HIS A CA 1
ATOM 1879 C C . HIS A 1 241 ? 26.163 -0.048 -5.679 1.00 44.69 241 HIS A C 1
ATOM 1881 O O . HIS A 1 241 ? 25.512 0.052 -6.722 1.00 44.69 241 HIS A O 1
ATOM 1887 N N . GLY A 1 242 ? 25.652 0.286 -4.490 1.00 40.50 242 GLY A N 1
ATOM 1888 C CA . GLY A 1 242 ? 24.442 1.102 -4.364 1.00 40.50 242 GLY A CA 1
ATOM 1889 C C . GLY A 1 242 ? 24.620 2.475 -5.041 1.00 40.50 242 GLY A C 1
ATOM 1890 O O . GLY A 1 242 ? 25.738 2.855 -5.400 1.00 40.50 242 GLY A O 1
ATOM 1891 N N . PRO A 1 243 ? 23.547 3.255 -5.254 1.00 37.91 243 PRO A N 1
ATOM 1892 C CA . PRO A 1 243 ? 23.644 4.600 -5.817 1.00 37.91 243 PRO A CA 1
ATOM 1893 C C . PRO A 1 243 ? 24.200 5.590 -4.773 1.00 37.91 243 PRO A C 1
ATOM 1895 O O . PRO A 1 243 ? 23.506 6.501 -4.332 1.00 37.91 243 PRO A O 1
ATOM 1898 N N . GLY A 1 244 ? 25.455 5.408 -4.360 1.00 34.75 244 GLY A N 1
ATOM 1899 C CA . GLY A 1 244 ? 26.224 6.374 -3.581 1.00 34.75 244 GLY A CA 1
ATOM 1900 C C . GLY A 1 244 ? 26.887 7.392 -4.510 1.00 34.75 244 GLY A C 1
ATOM 1901 O O . GLY A 1 244 ? 27.502 7.029 -5.511 1.00 34.75 244 GLY A O 1
ATOM 1902 N N . ARG A 1 245 ? 26.749 8.689 -4.212 1.00 35.75 245 ARG A N 1
ATOM 1903 C CA . ARG A 1 245 ? 27.472 9.758 -4.921 1.00 35.75 245 ARG A CA 1
ATOM 1904 C C . ARG A 1 245 ? 28.829 10.014 -4.262 1.00 35.75 245 ARG A C 1
ATOM 1906 O O . ARG A 1 245 ? 28.928 10.936 -3.450 1.00 35.75 245 ARG A O 1
ATOM 1913 N N . GLY A 1 246 ? 29.876 9.310 -4.669 1.00 39.75 246 GLY A N 1
ATOM 1914 C CA . GLY A 1 246 ? 31.258 9.638 -4.285 1.00 39.75 246 GLY A CA 1
ATOM 1915 C C . GLY A 1 246 ? 32.131 8.402 -4.104 1.00 39.75 246 GLY A C 1
ATOM 1916 O O . GLY A 1 246 ? 31.603 7.316 -3.901 1.00 39.75 246 GLY A O 1
ATOM 1917 N N . GLN A 1 247 ? 33.448 8.583 -4.208 1.00 36.72 247 GLN A N 1
ATOM 1918 C CA . GLN A 1 247 ? 34.444 7.506 -4.198 1.00 36.72 247 GLN A CA 1
ATOM 1919 C C . GLN A 1 247 ? 34.757 6.913 -2.808 1.00 36.72 247 GLN A C 1
ATOM 1921 O O . GLN A 1 247 ? 35.428 5.894 -2.773 1.00 36.72 247 GLN A O 1
ATOM 1926 N N . ASP A 1 248 ? 34.213 7.425 -1.691 1.00 36.84 248 ASP A N 1
ATOM 1927 C CA . ASP A 1 248 ? 34.769 7.099 -0.356 1.00 36.84 248 ASP A CA 1
ATOM 1928 C C . ASP A 1 248 ? 33.759 6.678 0.739 1.00 36.84 248 ASP A C 1
ATOM 1930 O O . ASP A 1 248 ? 33.948 6.991 1.912 1.00 36.84 248 ASP A O 1
ATOM 1934 N N . ALA A 1 249 ? 32.681 5.950 0.417 1.00 34.25 249 ALA A N 1
ATOM 1935 C CA . ALA A 1 249 ? 31.897 5.253 1.451 1.00 34.25 249 ALA A CA 1
ATOM 1936 C C . ALA A 1 249 ? 31.203 3.999 0.899 1.00 34.25 249 ALA A C 1
ATOM 1938 O O . ALA A 1 249 ? 30.377 4.083 -0.013 1.00 34.25 249 ALA A O 1
ATOM 1939 N N . TRP A 1 250 ? 31.508 2.828 1.466 1.00 36.78 250 TRP A N 1
ATOM 1940 C CA . TRP A 1 250 ? 30.770 1.595 1.191 1.00 36.78 250 TRP A CA 1
ATOM 1941 C C . TRP A 1 250 ? 29.353 1.725 1.764 1.00 36.78 250 TRP A C 1
ATOM 1943 O O . TRP A 1 250 ? 29.156 1.645 2.974 1.00 36.78 250 TRP A O 1
ATOM 1953 N N . VAL A 1 251 ? 28.364 1.966 0.898 1.00 44.31 251 VAL A N 1
ATOM 1954 C CA . VAL A 1 251 ? 26.945 1.956 1.277 1.00 44.31 251 VAL A CA 1
ATOM 1955 C C . VAL A 1 251 ? 26.323 0.653 0.770 1.00 44.31 251 VAL A C 1
ATOM 1957 O O . VAL A 1 251 ? 26.250 0.464 -0.452 1.00 44.31 251 VAL A O 1
ATOM 1960 N N . PRO A 1 252 ? 25.866 -0.248 1.659 1.00 59.66 252 PRO A N 1
ATOM 1961 C CA . PRO A 1 252 ? 25.225 -1.487 1.245 1.00 59.66 252 PRO A CA 1
ATOM 1962 C C . PRO A 1 252 ? 23.952 -1.188 0.445 1.00 59.66 252 PRO A C 1
ATOM 1964 O O . PRO A 1 252 ? 23.163 -0.302 0.785 1.00 59.66 252 PRO A O 1
ATOM 1967 N N . ALA A 1 253 ? 23.752 -1.921 -0.652 1.00 72.38 253 ALA A N 1
ATOM 1968 C CA . ALA A 1 253 ? 22.577 -1.749 -1.497 1.00 72.38 253 ALA A CA 1
ATOM 1969 C C . ALA A 1 253 ? 21.287 -2.037 -0.699 1.00 72.38 253 ALA A C 1
ATOM 1971 O O . ALA A 1 253 ? 21.235 -3.011 0.055 1.00 72.38 253 ALA A O 1
ATOM 1972 N N . PRO A 1 254 ? 20.212 -1.242 -0.870 1.00 84.06 254 PRO A N 1
ATOM 1973 C CA . PRO A 1 254 ? 18.998 -1.416 -0.082 1.00 84.06 254 PRO A CA 1
ATOM 1974 C C . PRO A 1 254 ? 18.325 -2.757 -0.400 1.00 84.06 254 PRO A C 1
ATOM 1976 O O . PRO A 1 254 ? 18.247 -3.162 -1.566 1.00 84.06 254 PRO A O 1
ATOM 1979 N N . LYS A 1 255 ? 17.789 -3.428 0.629 1.00 87.06 255 LYS A N 1
ATOM 1980 C CA . LYS A 1 255 ? 17.087 -4.721 0.501 1.00 87.06 255 LYS A CA 1
ATOM 1981 C C . LYS A 1 255 ? 15.905 -4.639 -0.467 1.00 87.06 255 LYS A C 1
ATOM 1983 O O . LYS A 1 255 ? 15.762 -5.504 -1.326 1.00 87.06 255 LYS A O 1
ATOM 1988 N N . TYR A 1 256 ? 15.112 -3.571 -0.377 1.00 90.81 256 TYR A N 1
ATOM 1989 C CA . TYR A 1 256 ? 14.027 -3.258 -1.306 1.00 90.81 256 TYR A CA 1
ATOM 1990 C C . TYR A 1 256 ? 14.293 -1.941 -2.036 1.00 90.81 256 TYR A C 1
ATOM 1992 O O . TYR A 1 256 ? 14.791 -0.984 -1.448 1.00 90.81 256 TYR A O 1
ATOM 2000 N N . LEU A 1 257 ? 13.940 -1.896 -3.317 1.00 92.88 257 LEU A N 1
ATOM 2001 C CA . LEU A 1 257 ? 14.066 -0.727 -4.178 1.00 92.88 257 LEU A CA 1
ATOM 2002 C C . LEU A 1 257 ? 12.791 -0.574 -5.003 1.00 92.88 257 LEU A C 1
ATOM 2004 O O . LEU A 1 257 ? 12.378 -1.525 -5.651 1.00 92.88 257 LEU A O 1
ATOM 2008 N N . ASN A 1 258 ? 12.195 0.613 -5.019 1.00 94.44 258 ASN A N 1
ATOM 2009 C CA . ASN A 1 258 ? 11.087 0.923 -5.923 1.00 94.44 258 ASN A CA 1
ATOM 2010 C C . ASN A 1 258 ? 11.593 1.778 -7.088 1.00 94.44 258 ASN A C 1
ATOM 2012 O O . ASN A 1 258 ? 12.589 2.497 -6.945 1.00 94.44 258 ASN A O 1
ATOM 2016 N N . SER A 1 259 ? 10.887 1.739 -8.219 1.00 94.81 259 SER A N 1
ATOM 2017 C CA . SER A 1 259 ? 11.038 2.739 -9.275 1.00 94.81 259 SER A CA 1
ATOM 2018 C C . SER A 1 259 ? 10.960 4.151 -8.678 1.00 94.81 259 SER A C 1
ATOM 2020 O O . SER A 1 259 ? 10.191 4.373 -7.734 1.00 94.81 259 SER A O 1
ATOM 2022 N N . PRO A 1 260 ? 11.735 5.113 -9.209 1.00 92.81 260 PRO A N 1
ATOM 2023 C CA . PRO A 1 260 ? 11.543 6.519 -8.873 1.00 92.81 260 PRO A CA 1
ATOM 2024 C C . PRO A 1 260 ? 10.167 6.997 -9.359 1.00 92.81 260 PRO A C 1
ATOM 2026 O O . PRO A 1 260 ? 9.516 6.322 -10.157 1.00 92.81 260 PRO A O 1
ATOM 2029 N N . ASP A 1 261 ? 9.747 8.181 -8.918 1.00 91.00 261 ASP A N 1
ATOM 2030 C CA . ASP A 1 261 ? 8.576 8.833 -9.504 1.00 91.00 261 ASP A CA 1
ATOM 2031 C C . ASP A 1 261 ? 8.818 9.111 -10.999 1.00 91.00 261 ASP A C 1
ATOM 2033 O O . ASP A 1 261 ? 9.887 9.574 -11.407 1.00 91.00 261 ASP A O 1
ATOM 2037 N N . THR A 1 262 ? 7.810 8.823 -11.819 1.00 93.62 262 THR A N 1
ATOM 2038 C CA . THR A 1 262 ? 7.811 9.015 -13.273 1.00 93.62 262 THR A CA 1
ATOM 2039 C C . THR A 1 262 ? 6.513 9.690 -13.720 1.00 93.62 262 THR A C 1
ATOM 2041 O O . THR A 1 262 ? 5.627 10.006 -12.922 1.00 93.62 262 THR A O 1
ATOM 2044 N N . VAL A 1 263 ? 6.363 9.900 -15.029 1.00 89.31 263 VAL A N 1
ATOM 2045 C CA . VAL A 1 263 ? 5.086 10.340 -15.615 1.00 89.31 263 VAL A CA 1
ATOM 2046 C C . VAL A 1 263 ? 3.979 9.295 -15.409 1.00 89.31 263 VAL A C 1
ATOM 2048 O O . VAL A 1 263 ? 2.809 9.661 -15.300 1.00 89.31 263 VAL A O 1
ATOM 2051 N N . LEU A 1 264 ? 4.333 8.006 -15.337 1.00 92.62 264 LEU A N 1
ATOM 2052 C CA . LEU A 1 264 ? 3.384 6.902 -15.176 1.00 92.62 264 LEU A CA 1
ATOM 2053 C C . LEU A 1 264 ? 3.104 6.545 -13.716 1.00 92.62 264 LEU A C 1
ATOM 2055 O O . LEU A 1 264 ? 2.023 6.041 -13.423 1.00 92.62 264 LEU A O 1
ATOM 2059 N N . TYR A 1 265 ? 4.059 6.784 -12.819 1.00 94.12 265 TYR A N 1
ATOM 2060 C CA . TYR A 1 265 ? 4.026 6.260 -11.461 1.00 94.12 265 TYR A CA 1
ATOM 2061 C C . TYR A 1 265 ? 4.397 7.317 -10.431 1.00 94.12 265 TYR A C 1
ATOM 2063 O O . TYR A 1 265 ? 5.415 7.997 -10.547 1.00 94.12 265 TYR A O 1
ATOM 2071 N N . ARG A 1 266 ? 3.577 7.409 -9.384 1.00 89.50 266 ARG A N 1
ATOM 2072 C CA . ARG A 1 266 ? 3.891 8.148 -8.162 1.00 89.50 266 ARG A CA 1
ATOM 2073 C C . ARG A 1 266 ? 3.626 7.240 -6.981 1.00 89.50 266 ARG A C 1
ATOM 2075 O O . ARG A 1 266 ? 2.476 6.856 -6.768 1.00 89.50 266 ARG A O 1
ATOM 2082 N N . LYS A 1 267 ? 4.661 6.937 -6.195 1.00 89.94 267 LYS A N 1
ATOM 2083 C CA . LYS A 1 267 ? 4.565 5.954 -5.099 1.00 89.94 267 LYS A CA 1
ATOM 2084 C C . LYS A 1 267 ? 3.385 6.233 -4.166 1.00 89.94 267 LYS A C 1
ATOM 2086 O O . LYS A 1 267 ? 2.603 5.341 -3.863 1.00 89.94 267 LYS A O 1
ATOM 2091 N N . GLY A 1 268 ? 3.215 7.495 -3.776 1.00 87.25 268 GLY A N 1
ATOM 2092 C CA . GLY A 1 268 ? 2.158 7.923 -2.862 1.00 87.25 268 GLY A CA 1
ATOM 2093 C C . GLY A 1 268 ? 0.740 7.913 -3.436 1.00 87.25 268 GLY A C 1
ATOM 2094 O O . GLY A 1 268 ? -0.147 8.432 -2.772 1.00 87.25 268 GLY A O 1
ATOM 2095 N N . ARG A 1 269 ? 0.502 7.401 -4.649 1.00 87.44 269 ARG A N 1
ATOM 2096 C CA . ARG A 1 269 ? -0.830 7.343 -5.283 1.00 87.44 269 ARG A CA 1
ATOM 2097 C C . ARG A 1 269 ? -1.276 5.943 -5.661 1.00 87.44 269 ARG A C 1
ATOM 2099 O O . ARG A 1 269 ? -2.424 5.770 -6.047 1.00 87.44 269 ARG A O 1
ATOM 2106 N N . GLU A 1 270 ? -0.381 4.974 -5.548 1.00 92.00 270 GLU A N 1
ATOM 2107 C CA . GLU A 1 270 ? -0.614 3.612 -5.998 1.00 92.00 270 GLU A CA 1
ATOM 2108 C C . GLU A 1 270 ? -0.558 2.654 -4.811 1.00 92.00 270 GLU A C 1
ATOM 2110 O O . GLU A 1 270 ? 0.095 2.923 -3.798 1.00 92.00 270 GLU A O 1
ATOM 2115 N N . LEU A 1 271 ? -1.259 1.534 -4.944 1.00 95.69 271 LEU A N 1
ATOM 2116 C CA . LEU A 1 271 ? -1.284 0.450 -3.971 1.00 95.69 271 LEU A CA 1
ATOM 2117 C C . LEU A 1 271 ? -1.004 -0.849 -4.712 1.00 95.69 271 LEU A C 1
ATOM 2119 O O . LEU A 1 271 ? -1.707 -1.193 -5.664 1.00 95.69 271 LEU A O 1
ATOM 2123 N N . TYR A 1 272 ? 0.027 -1.570 -4.289 1.00 97.69 272 TYR A N 1
ATOM 2124 C CA . TYR A 1 272 ? 0.368 -2.837 -4.923 1.00 97.69 272 TYR A CA 1
ATOM 2125 C C . TYR A 1 272 ? -0.700 -3.890 -4.645 1.00 97.69 272 TYR A C 1
ATOM 2127 O O . TYR A 1 272 ? -1.258 -3.939 -3.551 1.00 97.69 272 TYR A O 1
ATOM 2135 N N . GLY A 1 273 ? -0.984 -4.721 -5.648 1.00 96.56 273 GLY A N 1
ATOM 2136 C CA . GLY A 1 273 ? -2.022 -5.746 -5.584 1.00 96.56 273 GLY A CA 1
ATOM 2137 C C . GLY A 1 273 ? -3.442 -5.215 -5.778 1.00 96.56 273 GLY A C 1
ATOM 2138 O O . GLY A 1 273 ? -4.367 -6.020 -5.831 1.00 96.56 273 GLY A O 1
ATOM 2139 N N . LEU A 1 274 ? -3.650 -3.898 -5.929 1.00 95.69 274 LEU A N 1
ATOM 2140 C CA . LEU A 1 274 ? -4.991 -3.346 -6.130 1.00 95.69 274 LEU A CA 1
ATOM 2141 C C . LEU A 1 274 ? -5.653 -3.889 -7.399 1.00 95.69 274 LEU A C 1
ATOM 2143 O O . LEU A 1 274 ? -6.840 -4.183 -7.359 1.00 95.69 274 LEU A O 1
ATOM 2147 N N . ASP A 1 275 ? -4.917 -4.053 -8.498 1.00 93.44 275 ASP A N 1
ATOM 2148 C CA . ASP A 1 275 ? -5.426 -4.650 -9.739 1.00 93.44 275 ASP A CA 1
ATOM 2149 C C . ASP A 1 275 ? -5.970 -6.068 -9.510 1.00 93.44 275 ASP A C 1
ATOM 2151 O O . ASP A 1 275 ? -7.050 -6.405 -9.994 1.00 93.44 275 ASP A O 1
ATOM 2155 N N . VAL A 1 276 ? -5.254 -6.860 -8.708 1.00 93.31 276 VAL A N 1
ATOM 2156 C CA . VAL A 1 276 ? -5.602 -8.242 -8.360 1.00 93.31 276 VAL A CA 1
ATOM 2157 C C . VAL A 1 276 ? -6.752 -8.310 -7.349 1.00 93.31 276 VAL A C 1
ATOM 2159 O O . VAL A 1 276 ? -7.592 -9.204 -7.433 1.00 93.31 276 VAL A O 1
ATOM 2162 N N . ALA A 1 277 ? -6.789 -7.388 -6.387 1.00 95.75 277 ALA A N 1
ATOM 2163 C CA . ALA A 1 277 ? -7.719 -7.407 -5.262 1.00 95.75 277 ALA A CA 1
ATOM 2164 C C . ALA A 1 277 ? -9.030 -6.651 -5.533 1.00 95.75 277 ALA A C 1
ATOM 2166 O O . ALA A 1 277 ? -10.010 -6.849 -4.816 1.00 95.75 277 ALA A O 1
ATOM 2167 N N . ARG A 1 278 ? -9.078 -5.786 -6.558 1.00 91.31 278 ARG A N 1
ATOM 2168 C CA . ARG A 1 278 ? -10.175 -4.833 -6.821 1.00 91.31 278 ARG A CA 1
ATOM 2169 C C . ARG A 1 278 ? -11.564 -5.461 -6.774 1.00 91.31 278 ARG A C 1
ATOM 2171 O O . ARG A 1 278 ? -12.482 -4.884 -6.196 1.00 91.31 278 ARG A O 1
ATOM 2178 N N . GLU A 1 279 ? -11.730 -6.610 -7.420 1.00 89.88 279 GLU A N 1
ATOM 2179 C CA . GLU A 1 279 ? -13.022 -7.294 -7.508 1.00 89.88 279 GLU A CA 1
ATOM 2180 C C . GLU A 1 279 ? -13.448 -7.865 -6.155 1.00 89.88 279 GLU A C 1
ATOM 2182 O O . GLU A 1 279 ? -14.589 -7.662 -5.736 1.00 89.88 279 GLU A O 1
ATOM 2187 N N . SER A 1 280 ? -12.523 -8.497 -5.432 1.00 94.56 280 SER A N 1
ATOM 2188 C CA . SER A 1 280 ? -12.779 -9.033 -4.094 1.00 94.56 280 SER A CA 1
ATOM 2189 C C . SER A 1 280 ? -13.027 -7.918 -3.074 1.00 94.56 280 SER A C 1
ATOM 2191 O O . SER A 1 280 ? -13.955 -8.034 -2.276 1.00 94.56 280 SER A O 1
ATOM 2193 N N . ILE A 1 281 ? -12.303 -6.796 -3.160 1.00 94.75 281 ILE A N 1
ATOM 2194 C CA . ILE A 1 281 ? -12.541 -5.605 -2.330 1.00 94.75 281 ILE A CA 1
ATOM 2195 C C . ILE A 1 281 ? -13.961 -5.074 -2.542 1.00 94.75 281 ILE A C 1
ATOM 2197 O O . ILE A 1 281 ? -14.679 -4.851 -1.573 1.00 94.75 281 ILE A O 1
ATOM 2201 N N . ARG A 1 282 ? -14.404 -4.910 -3.797 1.00 86.94 282 ARG A N 1
ATOM 2202 C CA . ARG A 1 282 ? -15.766 -4.429 -4.091 1.00 86.94 282 ARG A CA 1
ATOM 2203 C C . ARG A 1 282 ? -16.844 -5.380 -3.602 1.00 86.94 282 ARG A C 1
ATOM 2205 O O . ARG A 1 282 ? -17.843 -4.930 -3.054 1.00 86.94 282 ARG A O 1
ATOM 2212 N N . ARG A 1 283 ? -16.649 -6.681 -3.830 1.00 90.62 283 ARG A N 1
ATOM 2213 C CA . ARG A 1 283 ? -17.599 -7.726 -3.438 1.00 90.62 283 ARG A CA 1
ATOM 2214 C C . ARG A 1 283 ? -17.799 -7.762 -1.925 1.00 90.62 283 ARG A C 1
ATOM 2216 O O . ARG A 1 283 ? -18.924 -7.941 -1.475 1.00 90.62 283 ARG A O 1
ATOM 2223 N N . LEU A 1 284 ? -16.717 -7.606 -1.163 1.00 91.81 284 LEU A N 1
ATOM 2224 C CA . LEU A 1 284 ? -16.746 -7.629 0.300 1.00 91.81 284 LEU A CA 1
ATOM 2225 C C . LEU A 1 284 ? -17.091 -6.259 0.903 1.00 91.81 284 LEU A C 1
ATOM 2227 O O . LEU A 1 284 ? -17.628 -6.190 2.001 1.00 91.81 284 LEU A O 1
ATOM 2231 N N . GLY A 1 285 ? -16.793 -5.166 0.197 1.00 90.25 285 GLY A N 1
ATOM 2232 C CA . GLY A 1 285 ? -16.835 -3.811 0.749 1.00 90.25 285 GLY A CA 1
ATOM 2233 C C . GLY A 1 285 ? -15.695 -3.520 1.736 1.00 90.25 285 GLY A C 1
ATOM 2234 O O . GLY A 1 285 ? -15.731 -2.494 2.423 1.00 90.25 285 GLY A O 1
ATOM 2235 N N . GLU A 1 286 ? -14.686 -4.395 1.794 1.00 96.12 286 GLU A N 1
ATOM 2236 C CA . GLU A 1 286 ? -13.592 -4.369 2.765 1.00 96.12 286 GLU A CA 1
ATOM 2237 C C . GLU A 1 286 ? -12.235 -4.577 2.089 1.00 96.12 286 GLU A C 1
ATOM 2239 O O . GLU A 1 286 ? -12.118 -5.336 1.124 1.00 96.12 286 GLU A O 1
ATOM 2244 N N . VAL A 1 287 ? -11.190 -3.959 2.633 1.00 98.00 287 VAL A N 1
ATOM 2245 C CA . VAL A 1 287 ? -9.809 -4.094 2.151 1.00 98.00 287 VAL A CA 1
ATOM 2246 C C . VAL A 1 287 ? -8.839 -4.271 3.313 1.00 98.00 287 VAL A C 1
ATOM 2248 O O . VAL A 1 287 ? -8.951 -3.591 4.332 1.00 98.00 287 VAL A O 1
ATOM 2251 N N . VAL A 1 288 ? -7.876 -5.174 3.146 1.00 98.19 288 VAL A N 1
ATOM 2252 C CA . VAL A 1 288 ? -6.745 -5.362 4.058 1.00 98.19 288 VAL A CA 1
ATOM 2253 C C . VAL A 1 288 ? -5.543 -4.603 3.502 1.00 98.19 288 VAL A C 1
ATOM 2255 O O . VAL A 1 288 ? -5.176 -4.793 2.344 1.00 98.19 288 VAL A O 1
ATOM 2258 N N . VAL A 1 289 ? -4.928 -3.741 4.308 1.00 97.06 289 VAL A N 1
ATOM 2259 C CA . VAL A 1 289 ? -3.753 -2.954 3.910 1.00 97.06 289 VAL A CA 1
ATOM 2260 C C . VAL A 1 289 ? -2.540 -3.426 4.699 1.00 97.06 289 VAL A C 1
ATOM 2262 O O . VAL A 1 289 ? -2.535 -3.339 5.925 1.00 97.06 289 VAL A O 1
ATOM 2265 N N . VAL A 1 290 ? -1.519 -3.894 3.987 1.00 95.25 290 VAL A N 1
ATOM 2266 C CA . VAL A 1 290 ? -0.219 -4.322 4.529 1.00 95.25 290 VAL A CA 1
ATOM 2267 C C . VAL A 1 290 ? 0.904 -3.388 4.068 1.00 95.25 290 VAL A C 1
ATOM 2269 O O . VAL A 1 290 ? 0.689 -2.507 3.230 1.00 95.25 290 VAL A O 1
ATOM 2272 N N . GLU A 1 291 ? 2.111 -3.552 4.604 1.00 91.19 291 GLU A N 1
ATOM 2273 C CA . GLU A 1 291 ? 3.241 -2.679 4.268 1.00 91.19 291 GLU A CA 1
ATOM 2274 C C . GLU A 1 291 ? 3.940 -3.078 2.964 1.00 91.19 291 GLU A C 1
ATOM 2276 O O . GLU A 1 291 ? 4.199 -2.229 2.097 1.00 91.19 291 GLU A O 1
ATOM 2281 N N . GLY A 1 292 ? 4.251 -4.367 2.815 1.00 92.44 292 GLY A N 1
ATOM 2282 C CA . GLY A 1 292 ? 5.148 -4.872 1.789 1.00 92.44 292 GLY A CA 1
ATOM 2283 C C . GLY A 1 292 ? 4.498 -5.748 0.720 1.00 92.44 292 GLY A C 1
ATOM 2284 O O . GLY A 1 292 ? 3.381 -6.253 0.832 1.00 92.44 292 GLY A O 1
ATOM 2285 N N . TYR A 1 293 ? 5.260 -5.965 -0.356 1.00 95.31 293 TYR A N 1
ATOM 2286 C CA . TYR A 1 293 ? 4.885 -6.870 -1.447 1.00 95.31 293 TYR A CA 1
ATOM 2287 C C . TYR A 1 293 ? 4.659 -8.302 -0.961 1.00 95.31 293 TYR A C 1
ATOM 2289 O O . TYR A 1 293 ? 3.732 -8.974 -1.409 1.00 95.31 293 TYR A O 1
ATOM 2297 N N . MET A 1 294 ? 5.534 -8.771 -0.071 1.00 94.06 294 MET A N 1
ATOM 2298 C CA . MET A 1 294 ? 5.535 -10.154 0.393 1.00 94.06 294 MET A CA 1
ATOM 2299 C C . MET A 1 294 ? 4.353 -10.438 1.307 1.00 94.06 294 MET A C 1
ATOM 2301 O O . MET A 1 294 ? 3.705 -11.454 1.101 1.00 94.06 294 MET A O 1
ATOM 2305 N N . ASP A 1 295 ? 4.009 -9.514 2.204 1.00 94.69 295 ASP A N 1
ATOM 2306 C CA . ASP A 1 295 ? 2.816 -9.604 3.054 1.00 94.69 295 ASP A CA 1
ATOM 2307 C C . ASP A 1 295 ? 1.556 -9.736 2.199 1.00 94.69 295 ASP A C 1
ATOM 2309 O O . ASP A 1 295 ? 0.705 -10.595 2.430 1.00 94.69 295 ASP A O 1
ATOM 2313 N N . CYS A 1 296 ? 1.470 -8.925 1.137 1.00 96.75 296 CYS A N 1
ATOM 2314 C CA . CYS A 1 296 ? 0.345 -8.953 0.209 1.00 96.75 296 CYS A CA 1
ATOM 2315 C C . CYS A 1 296 ? 0.249 -10.304 -0.507 1.00 96.75 296 CYS A C 1
ATOM 2317 O O . CYS A 1 296 ? -0.814 -10.923 -0.523 1.00 96.75 296 CYS A O 1
ATOM 2319 N N . ILE A 1 297 ? 1.363 -10.799 -1.052 1.00 97.00 297 ILE A N 1
ATOM 2320 C CA . ILE A 1 297 ? 1.400 -12.095 -1.739 1.00 97.00 297 ILE A CA 1
ATOM 2321 C C . ILE A 1 297 ? 1.088 -13.238 -0.765 1.00 97.00 297 ILE A C 1
ATOM 2323 O O . ILE A 1 297 ? 0.305 -14.124 -1.102 1.00 97.00 297 ILE A O 1
ATOM 2327 N N . ALA A 1 298 ? 1.670 -13.223 0.433 1.00 96.06 298 ALA A N 1
ATOM 2328 C CA . ALA A 1 298 ? 1.510 -14.267 1.436 1.00 96.06 298 ALA A CA 1
ATOM 2329 C C . ALA A 1 298 ? 0.059 -14.368 1.922 1.00 96.06 298 ALA A C 1
ATOM 2331 O O . ALA A 1 298 ? -0.504 -15.462 1.918 1.00 96.06 298 ALA A O 1
ATOM 2332 N N . LEU A 1 299 ? -0.588 -13.240 2.237 1.00 97.12 299 LEU A N 1
ATOM 2333 C CA . LEU A 1 299 ? -2.000 -13.223 2.627 1.00 97.12 299 LEU A CA 1
ATOM 2334 C C . LEU A 1 299 ? -2.930 -13.648 1.483 1.00 97.12 299 LEU A C 1
ATOM 2336 O O . LEU A 1 299 ? -3.876 -14.403 1.712 1.00 97.12 299 LEU A O 1
ATOM 2340 N N . VAL A 1 300 ? -2.640 -13.244 0.242 1.00 96.69 300 VAL A N 1
ATOM 2341 C CA . VAL A 1 300 ? -3.409 -13.700 -0.928 1.00 96.69 300 VAL A CA 1
ATOM 2342 C C . VAL A 1 300 ? -3.262 -15.209 -1.138 1.00 96.69 300 VAL A C 1
ATOM 2344 O O . VAL A 1 300 ? -4.256 -15.881 -1.415 1.00 96.69 300 VAL A O 1
ATOM 2347 N N . GLN A 1 301 ? -2.064 -15.775 -0.954 1.00 94.25 301 GLN A N 1
ATOM 2348 C CA . GLN A 1 301 ? -1.865 -17.232 -0.961 1.00 94.25 301 GLN A CA 1
ATOM 2349 C C . GLN A 1 301 ? -2.581 -17.924 0.206 1.00 94.25 301 GLN A C 1
ATOM 2351 O O . GLN A 1 301 ? -3.072 -19.038 0.048 1.00 94.25 301 GLN A O 1
ATOM 2356 N N . ALA A 1 302 ? -2.704 -17.249 1.350 1.00 95.19 302 ALA A N 1
ATOM 2357 C CA . ALA A 1 302 ? -3.524 -17.681 2.475 1.00 95.19 302 ALA A CA 1
ATOM 2358 C C . ALA A 1 302 ? -5.035 -17.461 2.241 1.00 95.19 302 ALA A C 1
ATOM 2360 O O . ALA A 1 302 ? -5.818 -17.539 3.185 1.00 95.19 302 ALA A O 1
ATOM 2361 N N . GLY A 1 303 ? -5.483 -17.208 1.008 1.00 95.06 303 GLY A N 1
ATOM 2362 C CA . GLY A 1 303 ? -6.902 -17.106 0.655 1.00 95.06 303 GLY A CA 1
ATOM 2363 C C . GLY A 1 303 ? -7.560 -15.770 1.010 1.00 95.06 303 GLY A C 1
ATOM 2364 O O . GLY A 1 303 ? -8.780 -15.653 0.918 1.00 95.06 303 GLY A O 1
ATOM 2365 N N . VAL A 1 304 ? -6.784 -14.758 1.404 1.00 97.00 304 VAL A N 1
ATOM 2366 C CA . VAL A 1 304 ? -7.284 -13.403 1.672 1.00 97.00 304 VAL A CA 1
ATOM 2367 C C . VAL A 1 304 ? -7.142 -12.569 0.402 1.00 97.00 304 VAL A C 1
ATOM 2369 O O . VAL A 1 304 ? -6.104 -11.981 0.123 1.00 97.00 304 VAL A O 1
ATOM 2372 N N . GLU A 1 305 ? -8.185 -12.543 -0.421 1.00 95.56 305 GLU A N 1
ATOM 2373 C CA . GLU A 1 305 ? -8.103 -11.979 -1.777 1.00 95.56 305 GLU A CA 1
ATOM 2374 C C . GLU A 1 305 ? -8.188 -10.448 -1.852 1.00 95.56 305 GLU A C 1
ATOM 2376 O O . GLU A 1 305 ? -7.927 -9.872 -2.905 1.00 95.56 305 GLU A O 1
ATOM 2381 N N . ASN A 1 306 ? -8.588 -9.778 -0.772 1.00 97.50 306 ASN A N 1
ATOM 2382 C CA . ASN A 1 306 ? -8.829 -8.336 -0.716 1.00 97.50 306 ASN A CA 1
ATOM 2383 C C . ASN A 1 306 ? -7.666 -7.562 -0.069 1.00 97.50 306 ASN A C 1
ATOM 2385 O O . ASN A 1 306 ? -7.901 -6.636 0.707 1.00 97.50 306 ASN A O 1
ATOM 2389 N N . VAL A 1 307 ? -6.420 -7.945 -0.368 1.00 98.12 307 VAL A N 1
ATOM 2390 C CA . VAL A 1 307 ? -5.207 -7.372 0.246 1.00 98.12 307 VAL A CA 1
ATOM 2391 C C . VAL A 1 307 ? -4.475 -6.449 -0.725 1.00 98.12 307 VAL A C 1
ATOM 2393 O O . VAL A 1 307 ? -4.282 -6.792 -1.889 1.00 98.12 307 VAL A O 1
ATOM 2396 N N . VAL A 1 308 ? -4.009 -5.303 -0.228 1.00 97.81 308 VAL A N 1
ATOM 2397 C CA . VAL A 1 308 ? -3.155 -4.354 -0.959 1.00 97.81 308 VAL A CA 1
ATOM 2398 C C . VAL A 1 308 ? -1.983 -3.888 -0.098 1.00 97.81 308 VAL A C 1
ATOM 2400 O O . VAL A 1 308 ? -2.080 -3.910 1.127 1.00 97.81 308 VAL A O 1
ATOM 2403 N N . ALA A 1 309 ? -0.895 -3.425 -0.718 1.00 96.19 309 ALA A N 1
ATOM 2404 C CA . ALA A 1 309 ? 0.281 -2.929 0.002 1.00 96.19 309 ALA A CA 1
ATOM 2405 C C . ALA A 1 309 ? 0.592 -1.447 -0.260 1.00 96.19 309 ALA A C 1
ATOM 2407 O O . ALA A 1 309 ? 0.530 -0.980 -1.402 1.00 96.19 309 ALA A O 1
ATOM 2408 N N . SER A 1 310 ? 0.999 -0.732 0.795 1.00 91.75 310 SER A N 1
ATOM 2409 C CA . SER A 1 310 ? 1.391 0.690 0.770 1.00 91.75 310 SER A CA 1
ATOM 2410 C C . SER A 1 310 ? 2.830 0.946 0.292 1.00 91.75 310 SER A C 1
ATOM 2412 O O . SER A 1 310 ? 3.257 2.102 0.213 1.00 91.75 310 SER A O 1
ATOM 2414 N N . LEU A 1 311 ? 3.556 -0.113 -0.095 1.00 81.62 311 LEU A N 1
ATOM 2415 C CA . LEU A 1 311 ? 4.877 -0.078 -0.738 1.00 81.62 311 LEU A CA 1
ATOM 2416 C C . LEU A 1 311 ? 6.026 0.372 0.181 1.00 81.62 311 LEU A C 1
ATOM 2418 O O . LEU A 1 311 ? 7.000 0.971 -0.293 1.00 81.62 311 LEU A O 1
ATOM 2422 N N . GLY A 1 312 ? 5.937 0.099 1.485 1.00 70.38 312 GLY A N 1
ATOM 2423 C CA . GLY A 1 312 ? 6.945 0.507 2.469 1.00 70.38 312 GLY A CA 1
ATOM 2424 C C . GLY A 1 312 ? 7.017 2.029 2.630 1.00 70.38 312 GLY A C 1
ATOM 2425 O O . GLY A 1 312 ? 8.093 2.626 2.562 1.00 70.38 312 GLY A O 1
ATOM 2426 N N . THR A 1 313 ? 5.859 2.681 2.713 1.00 67.75 313 THR A N 1
ATOM 2427 C CA . THR A 1 313 ? 5.704 4.097 3.082 1.00 67.75 313 THR A CA 1
ATOM 2428 C C . THR A 1 313 ? 4.527 4.246 4.025 1.00 67.75 313 THR A C 1
ATOM 2430 O O . THR A 1 313 ? 3.583 3.464 3.965 1.00 67.75 313 THR A O 1
ATOM 2433 N N . ALA A 1 314 ? 4.548 5.298 4.846 1.00 81.62 314 ALA A N 1
ATOM 2434 C CA . ALA A 1 314 ? 3.348 5.716 5.557 1.00 81.62 314 ALA A CA 1
ATOM 2435 C C . ALA A 1 314 ? 2.201 5.935 4.556 1.00 81.62 314 ALA A C 1
ATOM 2437 O O . ALA A 1 314 ? 2.411 6.515 3.487 1.00 81.62 314 ALA A O 1
ATOM 2438 N N . LEU A 1 315 ? 1.006 5.466 4.917 1.00 87.94 315 LEU A N 1
ATOM 2439 C CA . LEU A 1 315 ? -0.186 5.587 4.084 1.00 87.94 315 LEU A CA 1
ATOM 2440 C C . LEU A 1 315 ? -0.449 7.065 3.763 1.00 87.94 315 LEU A C 1
ATOM 2442 O O . LEU A 1 315 ? -0.441 7.907 4.663 1.00 87.94 315 LEU A O 1
ATOM 2446 N N . THR A 1 316 ? -0.669 7.389 2.492 1.00 86.06 316 THR A N 1
ATOM 2447 C CA . THR A 1 316 ? -0.897 8.771 2.047 1.00 86.06 316 THR A CA 1
ATOM 2448 C C . THR A 1 316 ? -2.385 9.092 1.918 1.00 86.06 316 THR A C 1
ATOM 2450 O O . THR A 1 316 ? -3.225 8.208 1.751 1.00 86.06 316 THR A O 1
ATOM 2453 N N . THR A 1 317 ? -2.730 10.382 1.898 1.00 83.19 317 THR A N 1
ATOM 2454 C CA . THR A 1 317 ? -4.106 10.831 1.634 1.00 83.19 317 THR A CA 1
ATOM 2455 C C . THR A 1 317 ? -4.622 10.358 0.268 1.00 83.19 317 THR A C 1
ATOM 2457 O O . THR A 1 317 ? -5.769 9.932 0.161 1.00 83.19 317 THR A O 1
ATOM 2460 N N . ASP A 1 318 ? -3.783 10.390 -0.774 1.00 82.94 318 ASP A N 1
ATOM 2461 C CA . ASP A 1 318 ? -4.160 9.937 -2.121 1.00 82.94 318 ASP A CA 1
ATOM 2462 C C . ASP A 1 318 ? -4.463 8.424 -2.138 1.00 82.94 318 ASP A C 1
ATOM 2464 O O . ASP A 1 318 ? -5.443 8.002 -2.755 1.00 82.94 318 ASP A O 1
ATOM 2468 N N . GLN A 1 319 ? -3.687 7.613 -1.410 1.00 90.06 319 GLN A N 1
ATOM 2469 C CA . GLN A 1 319 ? -3.954 6.180 -1.236 1.00 90.06 319 GLN A CA 1
ATOM 2470 C C . GLN A 1 319 ? -5.241 5.936 -0.439 1.00 90.06 319 GLN A C 1
ATOM 2472 O O . GLN A 1 319 ? -6.035 5.081 -0.821 1.00 90.06 319 GLN A O 1
ATOM 2477 N N . VAL A 1 320 ? -5.507 6.710 0.619 1.00 87.75 320 VAL A N 1
ATOM 2478 C CA . VAL A 1 320 ? -6.772 6.627 1.371 1.00 87.75 320 VAL A CA 1
ATOM 2479 C C . VAL A 1 320 ? -7.974 6.949 0.480 1.00 87.75 320 VAL A C 1
ATOM 2481 O O . VAL A 1 320 ? -8.961 6.212 0.484 1.00 87.75 320 VAL A O 1
ATOM 2484 N N . PHE A 1 321 ? -7.888 7.999 -0.342 1.00 81.12 321 PHE A N 1
ATOM 2485 C CA . PHE A 1 321 ? -8.939 8.307 -1.312 1.00 81.12 321 PHE A CA 1
ATOM 2486 C C . PHE A 1 321 ? -9.113 7.203 -2.351 1.00 81.12 321 PHE A C 1
ATOM 2488 O O . PHE A 1 321 ? -10.241 6.939 -2.766 1.00 81.12 321 PHE A O 1
ATOM 2495 N N . LEU A 1 322 ? -8.023 6.565 -2.782 1.00 85.69 322 LEU A N 1
ATOM 2496 C CA . LEU A 1 322 ? -8.086 5.423 -3.685 1.00 85.69 322 LEU A CA 1
ATOM 2497 C C . LEU A 1 322 ? -8.821 4.249 -3.027 1.00 85.69 322 LEU A C 1
ATOM 2499 O O . LEU A 1 322 ? -9.764 3.743 -3.626 1.00 85.69 322 LEU A O 1
ATOM 2503 N N . LEU A 1 323 ? -8.468 3.878 -1.791 1.00 89.62 323 LEU A N 1
ATOM 2504 C CA . LEU A 1 323 ? -9.141 2.820 -1.020 1.00 89.62 323 LEU A CA 1
ATOM 2505 C C . LEU A 1 323 ? -10.643 3.088 -0.873 1.00 89.62 323 LEU A C 1
ATOM 2507 O O . LEU A 1 323 ? -11.457 2.212 -1.169 1.00 89.62 323 LEU A O 1
ATOM 2511 N N . GLY A 1 324 ? -11.015 4.318 -0.503 1.00 82.38 324 GLY A N 1
ATOM 2512 C CA . GLY A 1 324 ? -12.410 4.719 -0.300 1.00 82.38 324 GLY A CA 1
ATOM 2513 C C . GLY A 1 324 ? -13.290 4.667 -1.555 1.00 82.38 324 GLY A C 1
ATOM 2514 O O . GLY A 1 324 ? -14.513 4.752 -1.451 1.00 82.38 324 GLY A O 1
ATOM 2515 N N . ARG A 1 325 ? -12.708 4.495 -2.753 1.00 82.62 325 ARG A N 1
ATOM 2516 C CA . ARG A 1 325 ? -13.476 4.224 -3.985 1.00 82.62 325 ARG A CA 1
ATOM 2517 C C . ARG A 1 325 ? -13.993 2.791 -4.065 1.00 82.62 325 ARG A C 1
ATOM 2519 O O . ARG A 1 325 ? -14.949 2.551 -4.797 1.00 82.62 325 ARG A O 1
ATOM 2526 N N . PHE A 1 326 ? -13.346 1.849 -3.379 1.00 84.81 326 PHE A N 1
ATOM 2527 C CA . PHE A 1 326 ? -13.638 0.417 -3.500 1.00 84.81 326 PHE A CA 1
ATOM 2528 C C . PHE A 1 326 ? -14.153 -0.199 -2.196 1.00 84.81 326 PHE A C 1
ATOM 2530 O O . PHE A 1 326 ? -14.915 -1.159 -2.264 1.00 84.81 326 PHE A O 1
ATOM 2537 N N . ALA A 1 327 ? -13.766 0.341 -1.037 1.00 90.19 327 ALA A N 1
ATOM 2538 C CA . ALA A 1 327 ? -14.100 -0.207 0.274 1.00 90.19 327 ALA A CA 1
ATOM 2539 C C . ALA A 1 327 ? -14.695 0.849 1.213 1.00 90.19 327 ALA A C 1
ATOM 2541 O O . ALA A 1 327 ? -14.379 2.034 1.118 1.00 90.19 327 ALA A O 1
ATOM 2542 N N . ARG A 1 328 ? -15.525 0.393 2.156 1.00 88.50 328 ARG A N 1
ATOM 2543 C CA . ARG A 1 328 ? -16.002 1.190 3.302 1.00 88.50 328 ARG A CA 1
ATOM 2544 C C . ARG A 1 328 ? -15.273 0.827 4.592 1.00 88.50 328 ARG A C 1
ATOM 2546 O O . ARG A 1 328 ? -15.133 1.683 5.463 1.00 88.50 328 ARG A O 1
ATOM 2553 N N . THR A 1 329 ? -14.802 -0.414 4.686 1.00 94.75 329 THR A N 1
ATOM 2554 C CA . THR A 1 329 ? -14.031 -0.924 5.821 1.00 94.75 329 THR A CA 1
ATOM 2555 C C . THR A 1 329 ? -12.585 -1.162 5.406 1.00 94.75 329 THR A C 1
ATOM 2557 O O . THR A 1 329 ? -12.323 -1.781 4.375 1.00 94.75 329 THR A O 1
ATOM 2560 N N . VAL A 1 330 ? -11.643 -0.693 6.218 1.00 97.75 330 VAL A N 1
ATOM 2561 C CA . VAL A 1 330 ? -10.210 -0.907 6.026 1.00 97.75 330 VAL A CA 1
ATOM 2562 C C . VAL A 1 330 ? -9.637 -1.600 7.253 1.00 97.75 330 VAL A C 1
ATOM 2564 O O . VAL A 1 330 ? -9.698 -1.061 8.357 1.00 97.75 330 VAL A O 1
ATOM 2567 N N . THR A 1 331 ? -9.054 -2.777 7.051 1.00 97.56 331 THR A N 1
ATOM 2568 C CA . THR A 1 331 ? -8.280 -3.491 8.068 1.00 97.56 331 THR A CA 1
ATOM 2569 C C . THR A 1 331 ? -6.799 -3.221 7.835 1.00 97.56 331 THR A C 1
ATOM 2571 O O . THR A 1 331 ? -6.235 -3.653 6.834 1.00 97.56 331 THR A O 1
ATOM 2574 N N . VAL A 1 332 ? -6.158 -2.503 8.752 1.00 95.62 332 VAL A N 1
ATOM 2575 C CA . VAL A 1 332 ? -4.712 -2.263 8.726 1.00 95.62 332 VAL A CA 1
ATOM 2576 C C . VAL A 1 332 ? -3.999 -3.457 9.352 1.00 95.62 332 VAL A C 1
ATOM 2578 O O . VAL A 1 332 ? -4.296 -3.841 10.479 1.00 95.62 332 VAL A O 1
ATOM 2581 N N . ALA A 1 333 ? -3.072 -4.043 8.606 1.00 94.00 333 ALA A N 1
ATOM 2582 C CA . ALA A 1 333 ? -2.309 -5.235 8.946 1.00 94.00 333 ALA A CA 1
ATOM 2583 C C . ALA A 1 333 ? -0.810 -4.930 8.796 1.00 94.00 333 ALA A C 1
ATOM 2585 O O . ALA A 1 333 ? -0.147 -5.444 7.902 1.00 94.00 333 ALA A O 1
ATOM 2586 N N . TYR A 1 334 ? -0.315 -4.020 9.631 1.00 89.75 334 TYR A N 1
ATOM 2587 C CA . TYR A 1 334 ? 1.082 -3.573 9.637 1.00 89.75 334 TYR A CA 1
ATOM 2588 C C . TYR A 1 334 ? 1.906 -4.343 10.663 1.00 89.75 334 TYR A C 1
ATOM 2590 O O . TYR A 1 334 ? 1.337 -5.001 11.537 1.00 89.75 334 TYR A O 1
ATOM 2598 N N . ASP A 1 335 ? 3.226 -4.240 10.555 1.00 81.44 335 ASP A N 1
ATOM 2599 C CA . ASP A 1 335 ? 4.154 -4.955 11.423 1.00 81.44 335 ASP A CA 1
ATOM 2600 C C . ASP A 1 335 ? 4.009 -4.469 12.874 1.00 81.44 335 ASP A C 1
ATOM 2602 O O . ASP A 1 335 ? 3.702 -3.305 13.152 1.00 81.44 335 ASP A O 1
ATOM 2606 N N . ALA A 1 336 ? 4.234 -5.368 13.834 1.00 67.50 336 ALA A N 1
ATOM 2607 C CA . ALA A 1 336 ? 4.070 -5.076 15.260 1.00 67.50 336 ALA A CA 1
ATOM 2608 C C . ALA A 1 336 ? 5.242 -4.271 15.877 1.00 67.50 336 ALA A C 1
ATOM 2610 O O . ALA A 1 336 ? 5.348 -4.174 17.104 1.00 67.50 336 ALA A O 1
ATOM 2611 N N . ASP A 1 337 ? 6.142 -3.704 15.066 1.00 67.50 337 ASP A N 1
ATOM 2612 C CA . ASP A 1 337 ? 7.355 -3.045 15.552 1.00 67.50 337 ASP A CA 1
ATOM 2613 C C . ASP A 1 337 ? 7.115 -1.607 16.058 1.00 67.50 337 ASP A C 1
ATOM 2615 O O . ASP A 1 337 ? 6.127 -0.944 15.744 1.00 67.50 337 ASP A O 1
ATOM 2619 N N . THR A 1 338 ? 8.011 -1.110 16.915 1.00 51.47 338 THR A N 1
ATOM 2620 C CA . THR A 1 338 ? 7.887 0.215 17.547 1.00 51.47 338 THR A CA 1
ATOM 2621 C C . THR A 1 338 ? 8.126 1.378 16.582 1.00 51.47 338 THR A C 1
ATOM 2623 O O . THR A 1 338 ? 7.555 2.453 16.789 1.00 51.47 338 THR A O 1
ATOM 2626 N N . ALA A 1 339 ? 8.930 1.182 15.530 1.00 54.09 339 ALA A N 1
ATOM 2627 C CA . ALA A 1 339 ? 9.241 2.206 14.531 1.00 54.09 339 ALA A CA 1
ATOM 2628 C C . ALA A 1 339 ? 8.043 2.488 13.601 1.00 54.09 339 ALA A C 1
ATOM 2630 O O . ALA A 1 339 ? 7.803 3.643 13.232 1.00 54.09 339 ALA A O 1
ATOM 2631 N N . GLY A 1 340 ? 7.242 1.464 13.299 1.00 62.38 340 GLY A N 1
ATOM 2632 C CA . GLY A 1 340 ? 6.024 1.538 12.502 1.00 62.38 340 GLY A CA 1
ATOM 2633 C C . GLY A 1 340 ? 4.856 2.200 13.230 1.00 62.38 340 GLY A C 1
ATOM 2634 O O . GLY A 1 340 ? 4.065 2.896 12.599 1.00 62.38 340 GLY A O 1
ATOM 2635 N N . GLN A 1 341 ? 4.771 2.117 14.565 1.00 72.00 341 GLN A N 1
ATOM 2636 C CA . GLN A 1 341 ? 3.578 2.557 15.314 1.00 72.00 341 GLN A CA 1
ATOM 2637 C C . GLN A 1 341 ? 3.150 4.008 15.065 1.00 72.00 341 GLN A C 1
ATOM 2639 O O . GLN A 1 341 ? 1.953 4.299 15.015 1.00 72.00 341 GLN A O 1
ATOM 2644 N N . ALA A 1 342 ? 4.098 4.942 14.944 1.00 74.44 342 ALA A N 1
ATOM 2645 C CA . ALA A 1 342 ? 3.771 6.340 14.661 1.00 74.44 342 ALA A CA 1
ATOM 2646 C C . ALA A 1 342 ? 3.243 6.519 13.227 1.00 74.44 342 ALA A C 1
ATOM 2648 O O . ALA A 1 342 ? 2.340 7.323 12.994 1.00 74.44 342 ALA A O 1
ATOM 2649 N N . ALA A 1 343 ? 3.783 5.764 12.266 1.00 73.00 343 ALA A N 1
ATOM 2650 C CA . ALA A 1 343 ? 3.296 5.748 10.891 1.00 73.00 343 ALA A CA 1
ATOM 2651 C C . ALA A 1 343 ? 1.924 5.067 10.787 1.00 73.00 343 ALA A C 1
ATOM 2653 O O . ALA A 1 343 ? 1.048 5.599 10.103 1.00 73.00 343 ALA A O 1
ATOM 2654 N N . THR A 1 344 ? 1.714 3.970 11.520 1.00 83.25 344 THR A N 1
ATOM 2655 C CA . THR A 1 344 ? 0.423 3.293 11.664 1.00 83.25 344 THR A CA 1
ATOM 2656 C C . THR A 1 344 ? -0.617 4.261 12.204 1.00 83.25 344 THR A C 1
ATOM 2658 O O . THR A 1 344 ? -1.627 4.470 11.546 1.00 83.25 344 THR A O 1
ATOM 2661 N N . GLU A 1 345 ? -0.353 4.941 13.325 1.00 85.69 345 GLU A N 1
ATOM 2662 C CA . GLU A 1 345 ? -1.306 5.888 13.921 1.00 85.69 345 GLU A CA 1
ATOM 2663 C C . GLU A 1 345 ? -1.683 7.022 12.957 1.00 85.69 345 GLU A C 1
ATOM 2665 O O . GLU A 1 345 ? -2.864 7.326 12.795 1.00 85.69 345 GLU A O 1
ATOM 2670 N N . ARG A 1 346 ? -0.705 7.599 12.242 1.00 84.81 346 ARG A N 1
ATOM 2671 C CA . ARG A 1 346 ? -0.986 8.596 11.194 1.00 84.81 346 ARG A CA 1
ATOM 2672 C C . ARG A 1 346 ? -1.872 8.028 10.084 1.00 84.81 346 ARG A C 1
ATOM 2674 O O . ARG A 1 346 ? -2.776 8.717 9.620 1.00 84.81 346 ARG A O 1
ATOM 2681 N N . GLY A 1 347 ? -1.628 6.788 9.664 1.00 88.50 347 GLY A N 1
ATOM 2682 C CA . GLY A 1 347 ? -2.460 6.093 8.682 1.00 88.50 347 GLY A CA 1
ATOM 2683 C C . GLY A 1 347 ? -3.893 5.879 9.174 1.00 88.50 347 GLY A C 1
ATOM 2684 O O . GLY A 1 347 ? -4.833 6.170 8.436 1.00 88.50 347 GLY A O 1
ATOM 2685 N N . LEU A 1 348 ? -4.064 5.446 10.429 1.00 91.56 348 LEU A N 1
ATOM 2686 C CA . LEU A 1 348 ? -5.373 5.271 11.068 1.00 91.56 348 LEU A CA 1
ATOM 2687 C C . LEU A 1 348 ? -6.150 6.592 11.097 1.00 91.56 348 LEU A C 1
ATOM 2689 O O . LEU A 1 348 ? -7.297 6.629 10.658 1.00 91.56 348 LEU A O 1
ATOM 2693 N N . GLU A 1 349 ? -5.506 7.692 11.503 1.00 85.75 349 GLU A N 1
ATOM 2694 C CA . GLU A 1 349 ? -6.140 9.016 11.502 1.00 85.75 349 GLU A CA 1
ATOM 2695 C C . GLU A 1 349 ? -6.581 9.462 10.098 1.00 85.75 349 GLU A C 1
ATOM 2697 O O . GLU A 1 349 ? -7.645 10.065 9.947 1.00 85.75 349 GLU A O 1
ATOM 2702 N N . LEU A 1 350 ? -5.775 9.207 9.060 1.00 85.50 350 LEU A N 1
ATOM 2703 C CA . LEU A 1 350 ? -6.138 9.560 7.683 1.00 85.50 350 LEU A CA 1
ATOM 2704 C C . LEU A 1 350 ? -7.360 8.770 7.203 1.00 85.50 350 LEU A C 1
ATOM 2706 O O . LEU A 1 350 ? -8.250 9.349 6.579 1.00 85.50 350 LEU A O 1
ATOM 2710 N N . LEU A 1 351 ? -7.417 7.475 7.520 1.00 90.12 351 LEU A N 1
ATOM 2711 C CA . LEU A 1 351 ? -8.547 6.607 7.194 1.00 90.12 351 LEU A CA 1
ATOM 2712 C C . LEU A 1 351 ? -9.832 7.054 7.916 1.00 90.12 351 LEU A C 1
ATOM 2714 O O . LEU A 1 351 ? -10.872 7.200 7.273 1.00 90.12 351 LEU A O 1
ATOM 2718 N N . GLU A 1 352 ? -9.754 7.350 9.218 1.00 86.44 352 GLU A N 1
ATOM 2719 C CA . GLU A 1 352 ? -10.888 7.851 10.013 1.00 86.44 352 GLU A CA 1
ATOM 2720 C C . GLU A 1 352 ? -11.402 9.197 9.477 1.00 86.44 352 GLU A C 1
ATOM 2722 O O . GLU A 1 352 ? -12.605 9.385 9.299 1.00 86.44 352 GLU A O 1
ATOM 2727 N N . ARG A 1 353 ? -10.501 10.135 9.144 1.00 80.12 353 ARG A N 1
ATOM 2728 C CA . ARG A 1 353 ? -10.873 11.442 8.563 1.00 80.12 353 ARG A CA 1
ATOM 2729 C C . ARG A 1 353 ? -11.532 11.322 7.192 1.00 80.12 353 ARG A C 1
ATOM 2731 O O . ARG A 1 353 ? -12.303 12.204 6.820 1.00 80.12 353 ARG A O 1
ATOM 2738 N N . ALA A 1 354 ? -11.233 10.261 6.446 1.00 77.25 354 ALA A N 1
ATOM 2739 C CA . ALA A 1 354 ? -11.904 9.951 5.190 1.00 77.25 354 ALA A CA 1
ATOM 2740 C C . ALA A 1 354 ? -13.289 9.304 5.387 1.00 77.25 354 ALA A C 1
ATOM 2742 O O . ALA A 1 354 ? -13.970 9.025 4.402 1.00 77.25 354 ALA A O 1
ATOM 2743 N N . GLY A 1 355 ? -13.719 9.082 6.635 1.00 79.88 355 GLY A N 1
ATOM 2744 C CA . GLY A 1 355 ? -15.005 8.472 6.968 1.00 79.88 355 GLY A CA 1
ATOM 2745 C C . GLY A 1 355 ? -15.040 6.958 6.755 1.00 79.88 355 GLY A C 1
ATOM 2746 O O . GLY A 1 355 ? -16.122 6.391 6.608 1.00 79.88 355 GLY A O 1
ATOM 2747 N N . LEU A 1 356 ? -13.877 6.301 6.697 1.00 86.62 356 LEU A N 1
ATOM 2748 C CA . LEU A 1 356 ? -13.783 4.849 6.555 1.00 86.62 356 LEU A CA 1
ATOM 2749 C C . LEU A 1 356 ? -13.900 4.173 7.922 1.00 86.62 356 LEU A C 1
ATOM 2751 O O . LEU A 1 356 ? -13.413 4.683 8.929 1.00 86.62 356 LEU A O 1
ATOM 2755 N N . THR A 1 357 ? -14.520 2.994 7.954 1.00 92.69 357 THR A N 1
ATOM 2756 C CA . THR A 1 357 ? -14.513 2.146 9.152 1.00 92.69 357 THR A CA 1
ATOM 2757 C C . THR A 1 357 ? -13.150 1.478 9.265 1.00 92.69 357 THR A C 1
ATOM 2759 O O . THR A 1 357 ? -12.753 0.749 8.359 1.00 92.69 357 THR A O 1
ATOM 2762 N N . VAL A 1 358 ? -12.428 1.715 10.359 1.00 95.62 358 VAL A N 1
ATOM 2763 C CA . VAL A 1 358 ? -11.043 1.246 10.511 1.00 95.62 358 VAL A CA 1
ATOM 2764 C C . VAL A 1 358 ? -10.946 0.131 11.544 1.00 95.62 358 VAL A C 1
ATOM 2766 O O . VAL A 1 358 ? -11.427 0.255 12.675 1.00 95.62 358 VAL A O 1
ATOM 2769 N N . ARG A 1 359 ? -10.284 -0.956 11.150 1.00 96.81 359 ARG A N 1
ATOM 2770 C CA . ARG A 1 359 ? -9.910 -2.080 12.008 1.00 96.81 359 ARG A CA 1
ATOM 2771 C C . ARG A 1 359 ? -8.400 -2.278 11.962 1.00 96.81 359 ARG A C 1
ATOM 2773 O O . ARG A 1 359 ? -7.758 -1.896 10.986 1.00 96.81 359 ARG A O 1
ATOM 2780 N N . VAL A 1 360 ? -7.836 -2.888 12.995 1.00 94.69 360 VAL A N 1
ATOM 2781 C CA . VAL A 1 360 ? -6.403 -3.181 13.082 1.00 94.69 360 VAL A CA 1
ATOM 2782 C C . VAL A 1 360 ? -6.218 -4.651 13.419 1.00 94.69 360 VAL A C 1
ATOM 2784 O O . VAL A 1 360 ? -6.740 -5.135 14.425 1.00 94.69 360 VAL A O 1
ATOM 2787 N N . ALA A 1 361 ? -5.519 -5.371 12.548 1.00 93.56 361 ALA A N 1
ATOM 2788 C CA . ALA A 1 361 ? -5.123 -6.743 12.807 1.00 93.56 361 ALA A CA 1
ATOM 2789 C C . ALA A 1 361 ? -3.964 -6.750 13.804 1.00 93.56 361 ALA A C 1
ATOM 2791 O O . ALA A 1 361 ? -3.017 -5.980 13.668 1.00 93.56 361 ALA A O 1
ATOM 2792 N N . ASP A 1 362 ? -4.071 -7.610 14.809 1.00 87.19 362 ASP A N 1
ATOM 2793 C CA . ASP A 1 362 ? -3.046 -7.778 15.831 1.00 87.19 362 ASP A CA 1
ATOM 2794 C C . ASP A 1 362 ? -2.223 -9.020 15.488 1.00 87.19 362 ASP A C 1
ATOM 2796 O O . ASP A 1 362 ? -2.791 -10.100 15.281 1.00 87.19 362 ASP A O 1
ATOM 2800 N N . TRP A 1 363 ? -0.904 -8.877 15.413 1.00 88.38 363 TRP A N 1
ATOM 2801 C CA . TRP A 1 363 ? 0.029 -9.944 15.041 1.00 88.38 363 TRP A CA 1
ATOM 2802 C C . TRP A 1 363 ? 0.833 -10.404 16.263 1.00 88.38 363 TRP A C 1
ATOM 2804 O O . TRP A 1 363 ? 0.960 -9.647 17.228 1.00 88.38 363 TRP A O 1
ATOM 2814 N N . PRO A 1 364 ? 1.339 -11.651 16.289 1.00 86.44 364 PRO A N 1
ATOM 2815 C CA . PRO A 1 364 ? 2.239 -12.086 17.349 1.00 86.44 364 PRO A CA 1
ATOM 2816 C C . PRO A 1 364 ? 3.456 -11.150 17.459 1.00 86.44 364 PRO A C 1
ATOM 2818 O O . PRO A 1 364 ? 3.946 -10.666 16.436 1.00 86.44 364 PRO A O 1
ATOM 2821 N N . PRO A 1 365 ? 3.979 -10.901 18.671 1.00 82.62 365 PRO A N 1
ATOM 2822 C CA . PRO A 1 365 ? 5.154 -10.057 18.843 1.00 82.62 365 PRO A CA 1
ATOM 2823 C C . PRO A 1 365 ? 6.341 -10.544 18.002 1.00 82.62 365 PRO A C 1
ATOM 2825 O O . PRO A 1 365 ? 6.786 -11.680 18.150 1.00 82.62 365 PRO A O 1
ATOM 2828 N N . GLY A 1 366 ? 6.871 -9.662 17.153 1.00 83.25 366 GLY A N 1
ATOM 2829 C CA . GLY A 1 366 ? 8.031 -9.949 16.306 1.00 83.25 366 GLY A CA 1
ATOM 2830 C C . GLY A 1 366 ? 7.739 -10.741 15.027 1.00 83.25 366 GLY A C 1
ATOM 2831 O O . GLY A 1 366 ? 8.687 -11.036 14.308 1.00 83.25 366 GLY A O 1
ATOM 2832 N N . GLU A 1 367 ? 6.476 -11.062 14.732 1.00 87.75 367 GLU A N 1
ATOM 2833 C CA . GLU A 1 367 ? 6.061 -11.662 13.457 1.00 87.75 367 GLU A CA 1
ATOM 2834 C C . GLU A 1 367 ? 5.337 -10.623 12.582 1.00 87.75 367 GLU A C 1
ATOM 2836 O O . GLU A 1 367 ? 4.547 -9.814 13.079 1.00 87.75 367 GLU A O 1
ATOM 2841 N N . ASP A 1 368 ? 5.595 -10.665 11.273 1.00 89.62 368 ASP A N 1
ATOM 2842 C CA . ASP A 1 368 ? 4.880 -9.891 10.252 1.00 89.62 368 ASP A CA 1
ATOM 2843 C C . ASP A 1 368 ? 3.735 -10.731 9.617 1.00 89.62 368 ASP A C 1
ATOM 2845 O O . ASP A 1 368 ? 3.617 -11.942 9.873 1.00 89.62 368 ASP A O 1
ATOM 2849 N N . PRO A 1 369 ? 2.830 -10.131 8.816 1.00 91.56 369 PRO A N 1
ATOM 2850 C CA . PRO A 1 369 ? 1.761 -10.888 8.166 1.00 91.56 369 PRO A CA 1
ATOM 2851 C C . PRO A 1 369 ? 2.277 -12.007 7.247 1.00 91.56 369 PRO A C 1
ATOM 2853 O O . PRO A 1 369 ? 1.609 -13.038 7.127 1.00 91.56 369 PRO A O 1
ATOM 2856 N N . ASP A 1 370 ? 3.438 -11.831 6.600 1.00 93.44 370 ASP A N 1
ATOM 2857 C CA . ASP A 1 370 ? 4.085 -12.865 5.780 1.00 93.44 370 ASP A CA 1
ATOM 2858 C C . ASP A 1 370 ? 4.505 -14.074 6.636 1.00 93.44 370 ASP A C 1
ATOM 2860 O O . ASP A 1 370 ? 4.171 -15.215 6.316 1.00 93.44 370 ASP A O 1
ATOM 2864 N N . ASP A 1 371 ? 5.177 -13.853 7.761 1.00 92.81 371 ASP A N 1
ATOM 2865 C CA . ASP A 1 371 ? 5.642 -14.875 8.693 1.00 92.81 371 ASP A CA 1
ATOM 2866 C C . ASP A 1 371 ? 4.480 -15.715 9.226 1.00 92.81 371 ASP A C 1
ATOM 2868 O O . ASP A 1 371 ? 4.511 -16.948 9.110 1.00 92.81 371 ASP A O 1
ATOM 2872 N N . VAL A 1 372 ? 3.412 -15.064 9.702 1.00 94.56 372 VAL A N 1
ATOM 2873 C CA . VAL A 1 372 ? 2.219 -15.764 10.197 1.00 94.56 372 VAL A CA 1
ATOM 2874 C C . VAL A 1 372 ? 1.525 -16.520 9.068 1.00 94.56 372 VAL A C 1
ATOM 2876 O O . VAL A 1 372 ? 1.225 -17.701 9.228 1.00 94.56 372 VAL A O 1
ATOM 2879 N N . ALA A 1 373 ? 1.312 -15.900 7.903 1.00 94.75 373 ALA A N 1
ATOM 2880 C CA . ALA A 1 373 ? 0.643 -16.551 6.776 1.00 94.75 373 ALA A CA 1
ATOM 2881 C C . ALA A 1 373 ? 1.431 -17.748 6.226 1.00 94.75 373 ALA A C 1
ATOM 2883 O O . ALA A 1 373 ? 0.838 -18.743 5.807 1.00 94.75 373 ALA A O 1
ATOM 2884 N N . ARG A 1 374 ? 2.768 -17.690 6.242 1.00 92.75 374 ARG A N 1
ATOM 2885 C CA . ARG A 1 374 ? 3.631 -18.811 5.846 1.00 92.75 374 ARG A CA 1
ATOM 2886 C C . ARG A 1 374 ? 3.646 -19.927 6.878 1.00 92.75 374 ARG A C 1
ATOM 2888 O O . ARG A 1 374 ? 3.861 -21.083 6.494 1.00 92.75 374 ARG A O 1
ATOM 2895 N N . ARG A 1 375 ? 3.514 -19.603 8.163 1.00 93.88 375 ARG A N 1
ATOM 2896 C CA . ARG A 1 375 ? 3.516 -20.571 9.264 1.00 93.88 375 ARG A CA 1
ATOM 2897 C C . ARG A 1 375 ? 2.163 -21.266 9.397 1.00 93.88 375 ARG A C 1
ATOM 2899 O O . ARG A 1 375 ? 2.125 -22.492 9.360 1.00 93.88 375 ARG A O 1
ATOM 2906 N N . ASP A 1 376 ? 1.087 -20.494 9.503 1.00 95.25 376 ASP A N 1
ATOM 2907 C CA . ASP A 1 376 ? -0.296 -20.957 9.620 1.00 95.25 376 ASP A CA 1
ATOM 2908 C C . ASP A 1 376 ? -1.248 -20.004 8.850 1.00 95.25 376 ASP A C 1
ATOM 2910 O O . ASP A 1 376 ? -1.677 -18.969 9.378 1.00 95.25 376 ASP A O 1
ATOM 2914 N N . PRO A 1 377 ? -1.625 -20.353 7.601 1.00 95.44 377 PRO A N 1
ATOM 2915 C CA . PRO A 1 377 ? -2.596 -19.591 6.816 1.00 95.44 377 PRO A CA 1
ATOM 2916 C C . PRO A 1 377 ? -3.953 -19.411 7.509 1.00 95.44 377 PRO A C 1
ATOM 2918 O O . PRO A 1 377 ? -4.610 -18.385 7.321 1.00 95.44 377 PRO A O 1
ATOM 2921 N N . ASP A 1 378 ? -4.398 -20.393 8.298 1.00 96.62 378 ASP A N 1
ATOM 2922 C CA . ASP A 1 378 ? -5.651 -20.304 9.042 1.00 96.62 378 ASP A CA 1
ATOM 2923 C C . ASP A 1 378 ? -5.536 -19.324 10.212 1.00 96.62 378 ASP A C 1
ATOM 2925 O O . ASP A 1 378 ? -6.484 -18.584 10.477 1.00 96.62 378 ASP A O 1
ATOM 2929 N N . GLU A 1 379 ? -4.387 -19.264 10.893 1.00 96.12 379 GLU A N 1
ATOM 2930 C CA . GLU A 1 379 ? -4.133 -18.245 11.918 1.00 96.12 379 GLU A CA 1
ATOM 2931 C C . GLU A 1 379 ? -4.187 -16.840 11.323 1.00 96.12 379 GLU A C 1
ATOM 2933 O O . GLU A 1 379 ? -4.880 -15.981 11.873 1.00 96.12 379 GLU A O 1
ATOM 2938 N N . ALA A 1 380 ? -3.532 -16.615 10.181 1.00 96.25 380 ALA A N 1
ATOM 2939 C CA . ALA A 1 380 ? -3.565 -15.320 9.508 1.00 96.25 380 ALA A CA 1
ATOM 2940 C C . ALA A 1 380 ? -5.006 -14.894 9.170 1.00 96.25 380 ALA A C 1
ATOM 2942 O O . ALA A 1 380 ? -5.418 -13.772 9.478 1.00 96.25 380 ALA A O 1
ATOM 2943 N N . ARG A 1 381 ? -5.816 -15.813 8.620 1.00 96.75 381 ARG A N 1
ATOM 2944 C CA . ARG A 1 381 ? -7.245 -15.567 8.353 1.00 96.75 381 ARG A CA 1
ATOM 2945 C C . ARG A 1 381 ? -8.027 -15.252 9.629 1.00 96.75 381 ARG A C 1
ATOM 2947 O O . ARG A 1 381 ? -8.779 -14.276 9.650 1.00 96.75 381 ARG A O 1
ATOM 2954 N N . ARG A 1 382 ? -7.848 -16.041 10.696 1.00 96.69 382 ARG A N 1
ATOM 2955 C CA . ARG A 1 382 ? -8.525 -15.822 11.987 1.00 96.69 382 ARG A CA 1
ATOM 2956 C C . ARG A 1 382 ? -8.172 -14.461 12.585 1.00 96.69 382 ARG A C 1
ATOM 2958 O O . ARG A 1 382 ? -9.074 -13.764 13.039 1.00 96.69 382 ARG A O 1
ATOM 2965 N N . ARG A 1 383 ? -6.902 -14.048 12.548 1.00 95.12 383 ARG A N 1
ATOM 2966 C CA . ARG A 1 383 ? -6.456 -12.743 13.070 1.00 95.12 383 ARG A CA 1
ATOM 2967 C C . ARG A 1 383 ? -7.070 -11.573 12.315 1.00 95.12 383 ARG A C 1
ATOM 2969 O O . ARG A 1 383 ? -7.517 -10.619 12.942 1.00 95.12 383 ARG A O 1
ATOM 2976 N N . LEU A 1 384 ? -7.171 -11.666 10.990 1.00 96.25 384 LEU A N 1
ATOM 2977 C CA . LEU A 1 384 ? -7.849 -10.648 10.184 1.00 96.25 384 LEU A CA 1
ATOM 2978 C C . LEU A 1 384 ? -9.352 -10.576 10.492 1.00 96.25 384 LEU A C 1
ATOM 2980 O O . LEU A 1 384 ? -9.898 -9.483 10.616 1.00 96.25 384 LEU A O 1
ATOM 2984 N N . GLN A 1 385 ? -10.017 -11.720 10.683 1.00 94.81 385 GLN A N 1
ATOM 2985 C CA . GLN A 1 385 ? -11.426 -11.765 11.103 1.00 94.81 385 GLN A CA 1
ATOM 2986 C C . GLN A 1 385 ? -11.632 -11.184 12.512 1.00 94.81 385 GLN A C 1
ATOM 2988 O O . GLN A 1 385 ? -12.632 -10.520 12.780 1.00 94.81 385 GLN A O 1
ATOM 2993 N N . GLN A 1 386 ? -10.668 -11.404 13.406 1.00 95.19 386 GLN A N 1
ATOM 2994 C CA . GLN A 1 386 ? -10.657 -10.900 14.780 1.00 95.19 386 GLN A CA 1
ATOM 2995 C C . GLN A 1 386 ? -10.026 -9.505 14.909 1.00 95.19 386 GLN A C 1
ATOM 2997 O O . GLN A 1 386 ? -9.849 -9.028 16.031 1.00 95.19 386 GLN A O 1
ATOM 3002 N N . ALA A 1 387 ? -9.709 -8.839 13.791 1.00 95.50 387 ALA A N 1
ATOM 3003 C CA . ALA A 1 387 ? -9.103 -7.513 13.793 1.00 95.50 387 ALA A CA 1
ATOM 3004 C C . ALA A 1 387 ? -9.924 -6.555 14.657 1.00 95.50 387 ALA A C 1
ATOM 3006 O O . ALA A 1 387 ? -11.152 -6.524 14.574 1.00 95.50 387 ALA A O 1
ATOM 3007 N N . LEU A 1 388 ? -9.254 -5.778 15.494 1.00 93.50 388 LEU A N 1
ATOM 3008 C CA . LEU A 1 388 ? -9.895 -4.947 16.500 1.00 93.50 388 LEU A CA 1
ATOM 3009 C C . LEU A 1 388 ? -10.443 -3.665 15.867 1.00 93.50 388 LEU A C 1
ATOM 3011 O O . LEU A 1 388 ? -9.781 -3.090 15.002 1.00 93.50 388 LEU A O 1
ATOM 3015 N N . PRO A 1 389 ? -11.602 -3.151 16.311 1.00 94.38 389 PRO A N 1
ATOM 3016 C CA . PRO A 1 389 ? -11.956 -1.756 16.075 1.00 94.38 389 PRO A CA 1
ATOM 3017 C C . PRO A 1 389 ? -10.808 -0.826 16.493 1.00 94.38 389 PRO A C 1
ATOM 3019 O O . PRO A 1 389 ? -10.125 -1.084 17.486 1.00 94.38 389 PRO A O 1
ATOM 3022 N N . VAL A 1 390 ? -10.608 0.274 15.763 1.00 92.50 390 VAL A N 1
ATOM 3023 C CA . VAL A 1 390 ? -9.470 1.190 15.975 1.00 92.50 390 VAL A CA 1
ATOM 3024 C C . VAL A 1 390 ? -9.301 1.640 17.434 1.00 92.50 390 VAL A C 1
ATOM 3026 O O . VAL A 1 390 ? -8.183 1.678 17.949 1.00 92.50 390 VAL A O 1
ATOM 3029 N N . TRP A 1 391 ? -10.399 1.915 18.143 1.00 92.00 391 TRP A N 1
ATOM 3030 C CA . TRP A 1 391 ? -10.351 2.316 19.549 1.00 92.00 391 TRP A CA 1
ATOM 3031 C C . TRP A 1 391 ? -10.023 1.172 20.501 1.00 92.00 391 TRP A C 1
ATOM 3033 O O . TRP A 1 391 ? -9.286 1.390 21.458 1.00 92.00 391 TRP A O 1
ATOM 3043 N N . ASP A 1 392 ? -10.474 -0.049 20.220 1.00 91.94 392 ASP A N 1
ATOM 3044 C CA . ASP A 1 392 ? -10.095 -1.220 21.013 1.00 91.94 392 ASP A CA 1
ATOM 3045 C C . ASP A 1 392 ? -8.595 -1.504 20.886 1.00 91.94 392 ASP A C 1
ATOM 3047 O O . ASP A 1 392 ? -7.927 -1.761 21.891 1.00 91.94 392 ASP A O 1
ATOM 3051 N N . TYR A 1 393 ? -8.048 -1.354 19.677 1.00 91.06 393 TYR A N 1
ATOM 3052 C CA . TYR A 1 393 ? -6.607 -1.400 19.437 1.00 91.06 393 TYR A CA 1
ATOM 3053 C C . TYR A 1 393 ? -5.862 -0.293 20.207 1.00 91.06 393 TYR A C 1
ATOM 3055 O O . TYR A 1 393 ? -4.913 -0.574 20.943 1.00 91.06 393 TYR A O 1
ATOM 3063 N N . ARG A 1 394 ? -6.325 0.966 20.126 1.00 90.81 394 ARG A N 1
ATOM 3064 C CA . ARG A 1 394 ? -5.738 2.091 20.881 1.00 90.81 394 ARG A CA 1
ATOM 3065 C C . ARG A 1 394 ? -5.788 1.856 22.390 1.00 90.81 394 ARG A C 1
ATOM 3067 O O . ARG A 1 394 ? -4.800 2.121 23.069 1.00 90.81 394 ARG A O 1
ATOM 3074 N N . PHE A 1 395 ? -6.890 1.340 22.934 1.00 91.50 395 PHE A N 1
ATOM 3075 C CA . PHE A 1 395 ? -6.989 1.031 24.360 1.00 91.50 395 PHE A CA 1
ATOM 3076 C C . PHE A 1 395 ? -6.003 -0.056 24.770 1.00 91.50 395 PHE A C 1
ATOM 3078 O O . PHE A 1 395 ? -5.268 0.151 25.735 1.00 91.50 395 PHE A O 1
ATOM 3085 N N . ARG A 1 396 ? -5.924 -1.163 24.019 1.00 88.88 396 ARG A N 1
ATOM 3086 C CA . ARG A 1 396 ? -4.936 -2.224 24.271 1.00 88.88 396 ARG A CA 1
ATOM 3087 C C . ARG A 1 396 ? -3.512 -1.664 24.267 1.00 88.88 396 ARG A C 1
ATOM 3089 O O . ARG A 1 396 ? -2.731 -2.002 25.146 1.00 88.88 396 ARG A O 1
ATOM 3096 N N . ARG A 1 397 ? -3.187 -0.747 23.354 1.00 86.06 397 ARG A N 1
ATOM 3097 C CA . ARG A 1 397 ? -1.863 -0.109 23.284 1.00 86.06 397 ARG A CA 1
ATOM 3098 C C . ARG A 1 397 ? -1.586 0.868 24.435 1.00 86.06 397 ARG A C 1
ATOM 3100 O O . ARG A 1 397 ? -0.480 0.892 24.965 1.00 86.06 397 ARG A O 1
ATOM 3107 N N . LEU A 1 398 ? -2.553 1.712 24.799 1.00 88.38 398 LEU A N 1
ATOM 3108 C CA . LEU A 1 398 ? -2.364 2.761 25.813 1.00 88.38 398 LEU A CA 1
ATOM 3109 C C . LEU A 1 398 ? -2.403 2.216 27.248 1.00 88.38 398 LEU A C 1
ATOM 3111 O O . LEU A 1 398 ? -1.773 2.804 28.129 1.00 88.38 398 LEU A O 1
ATOM 3115 N N . ILE A 1 399 ? -3.148 1.129 27.473 1.00 89.31 399 ILE A N 1
ATOM 3116 C CA . ILE A 1 399 ? -3.320 0.480 28.780 1.00 89.31 399 ILE A CA 1
ATOM 3117 C C . ILE A 1 399 ? -2.356 -0.703 28.942 1.00 89.31 399 ILE A C 1
ATOM 3119 O O . ILE A 1 399 ? -1.835 -0.907 30.035 1.00 89.31 399 ILE A O 1
ATOM 3123 N N . GLY A 1 400 ? -2.096 -1.446 27.865 1.00 82.50 400 GLY A N 1
ATOM 3124 C CA . GLY A 1 400 ? -1.502 -2.782 27.892 1.00 82.50 400 GLY A CA 1
ATOM 3125 C C . GLY A 1 400 ? -2.570 -3.882 27.807 1.00 82.50 400 GLY A C 1
ATOM 3126 O O . GLY A 1 400 ? -3.772 -3.613 27.857 1.00 82.50 400 GLY A O 1
ATOM 3127 N N . GLU A 1 401 ? -2.143 -5.144 27.695 1.00 75.38 401 GLU A N 1
ATOM 3128 C CA . GLU A 1 401 ? -3.061 -6.300 27.696 1.00 75.38 401 GLU A CA 1
ATOM 3129 C C . GLU A 1 401 ? -3.824 -6.457 29.018 1.00 75.38 401 GLU A C 1
ATOM 3131 O O . GLU A 1 401 ? -4.914 -7.028 29.058 1.00 75.38 401 GLU A O 1
ATOM 3136 N N . ARG A 1 402 ? -3.241 -5.954 30.109 1.00 79.12 402 ARG A N 1
ATOM 3137 C CA . ARG A 1 402 ? -3.815 -5.951 31.452 1.00 79.12 402 ARG A CA 1
ATOM 3138 C C . ARG A 1 402 ? -3.614 -4.581 32.080 1.00 79.12 402 ARG A C 1
ATOM 3140 O O . ARG A 1 402 ? -2.659 -3.879 31.759 1.00 79.12 402 ARG A O 1
ATOM 3147 N N . ILE A 1 403 ? -4.505 -4.228 33.001 1.00 83.12 403 ILE A N 1
ATOM 3148 C CA . ILE A 1 403 ? -4.372 -3.009 33.801 1.00 83.12 403 ILE A CA 1
ATOM 3149 C C . ILE A 1 403 ? -3.062 -3.095 34.596 1.00 83.12 403 ILE A C 1
ATOM 3151 O O . ILE A 1 403 ? -2.847 -4.114 35.261 1.00 83.12 403 ILE A O 1
ATOM 3155 N N . PRO A 1 404 ? -2.210 -2.053 34.575 1.00 83.00 404 PRO A N 1
ATOM 3156 C CA . PRO A 1 404 ? -1.017 -2.028 35.407 1.00 83.00 404 PRO A CA 1
ATOM 3157 C C . PRO A 1 404 ? -1.375 -2.174 36.890 1.00 83.00 404 PRO A C 1
ATOM 3159 O O . PRO A 1 404 ? -2.291 -1.509 37.385 1.00 83.00 404 PRO A O 1
ATOM 3162 N N . ALA A 1 405 ? -0.664 -3.062 37.587 1.00 82.75 405 ALA A N 1
ATOM 3163 C CA . ALA A 1 405 ? -0.894 -3.326 39.005 1.00 82.75 405 ALA A CA 1
ATOM 3164 C C . ALA A 1 405 ? -0.366 -2.188 39.891 1.00 82.75 405 ALA A C 1
ATOM 3166 O O . ALA A 1 405 ? -0.932 -1.917 40.950 1.00 82.75 405 ALA A O 1
ATOM 3167 N N . ASP A 1 406 ? 0.699 -1.511 39.458 1.00 89.19 406 ASP A N 1
ATOM 3168 C CA . ASP A 1 406 ? 1.279 -0.393 40.182 1.00 89.19 406 ASP A CA 1
ATOM 3169 C C . ASP A 1 406 ? 0.512 0.912 39.925 1.00 89.19 406 ASP A C 1
ATOM 3171 O O . ASP A 1 406 ? 0.062 1.225 38.817 1.00 89.19 406 ASP A O 1
ATOM 3175 N N . THR A 1 407 ? 0.368 1.697 40.991 1.00 86.69 407 THR A N 1
ATOM 3176 C CA . THR A 1 407 ? -0.413 2.937 40.986 1.00 86.69 407 THR A CA 1
ATOM 3177 C C . THR A 1 407 ? 0.104 3.950 39.965 1.00 86.69 407 THR A C 1
ATOM 3179 O O . THR A 1 407 ? -0.704 4.629 39.329 1.00 86.69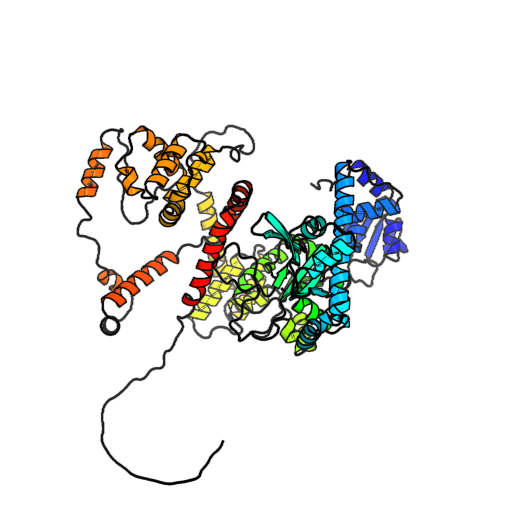 407 THR A O 1
ATOM 3182 N N . GLU A 1 408 ? 1.423 4.057 39.781 1.00 87.31 408 GLU A N 1
ATOM 3183 C CA . GLU A 1 408 ? 2.015 5.073 38.906 1.00 87.31 408 GLU A CA 1
ATOM 3184 C C . GLU A 1 408 ? 1.803 4.744 37.424 1.00 87.31 408 GLU A C 1
ATOM 3186 O O . GLU A 1 408 ? 1.302 5.583 36.672 1.00 87.31 408 GLU A O 1
ATOM 3191 N N . SER A 1 409 ? 2.048 3.504 36.999 1.00 85.38 409 SER A N 1
ATOM 3192 C CA . SER A 1 409 ? 1.769 3.069 35.626 1.00 85.38 409 SER A CA 1
ATOM 3193 C C . SER A 1 409 ? 0.276 3.095 35.323 1.00 85.38 409 SER A C 1
ATOM 3195 O O . SER A 1 409 ? -0.122 3.489 34.223 1.00 85.38 409 SER A O 1
ATOM 3197 N N . ARG A 1 410 ? -0.583 2.768 36.300 1.00 87.69 410 ARG A N 1
ATOM 3198 C CA . ARG A 1 410 ? -2.038 2.912 36.147 1.00 87.69 410 ARG A CA 1
ATOM 3199 C C . ARG A 1 410 ? -2.432 4.379 35.968 1.00 87.69 410 ARG A C 1
ATOM 3201 O O . ARG A 1 410 ? -3.230 4.696 35.086 1.00 87.69 410 ARG A O 1
ATOM 3208 N N . ARG A 1 411 ? -1.843 5.296 36.741 1.00 89.25 411 ARG A N 1
ATOM 3209 C CA . ARG A 1 411 ? -2.047 6.747 36.592 1.00 89.25 411 ARG A CA 1
ATOM 3210 C C . ARG A 1 411 ? -1.572 7.248 35.227 1.00 89.25 411 ARG A C 1
ATOM 3212 O O . ARG A 1 411 ? -2.256 8.065 34.605 1.00 89.25 411 ARG A O 1
ATOM 3219 N N . LEU A 1 412 ? -0.437 6.752 34.740 1.00 88.94 412 LEU A N 1
ATOM 3220 C CA . LEU A 1 412 ? 0.101 7.085 33.425 1.00 88.94 412 LEU A CA 1
ATOM 3221 C C . LEU A 1 412 ? -0.803 6.578 32.292 1.00 88.94 412 LEU A C 1
ATOM 3223 O O . LEU A 1 412 ? -1.082 7.337 31.362 1.00 88.94 412 LEU A O 1
ATOM 3227 N N . ALA A 1 413 ? -1.314 5.348 32.389 1.00 89.44 413 ALA A N 1
ATOM 3228 C CA . ALA A 1 413 ? -2.277 4.786 31.441 1.00 89.44 413 ALA A CA 1
ATOM 3229 C C . ALA A 1 413 ? -3.562 5.625 31.384 1.00 89.44 413 ALA A C 1
ATOM 3231 O O . ALA A 1 413 ? -3.990 6.020 30.299 1.00 89.44 413 ALA A O 1
ATOM 3232 N N . ILE A 1 414 ? -4.122 5.995 32.544 1.00 91.44 414 ILE A N 1
ATOM 3233 C CA . ILE A 1 414 ? -5.285 6.891 32.626 1.00 91.44 414 ILE A CA 1
ATOM 3234 C C . ILE A 1 414 ? -4.984 8.221 31.920 1.00 91.44 414 ILE A C 1
ATOM 3236 O O . ILE A 1 414 ? -5.759 8.647 31.069 1.00 91.44 414 ILE A O 1
ATOM 3240 N N . ARG A 1 415 ? -3.840 8.862 32.199 1.00 91.00 415 ARG A N 1
ATOM 3241 C CA . ARG A 1 415 ? -3.453 10.124 31.538 1.00 91.00 415 ARG A CA 1
ATOM 3242 C C . ARG A 1 415 ? -3.332 9.980 30.019 1.00 91.00 415 ARG A C 1
ATOM 3244 O O . ARG A 1 415 ? -3.805 10.851 29.290 1.00 91.00 415 ARG A O 1
ATOM 3251 N N . ARG A 1 416 ? -2.707 8.903 29.537 1.00 91.31 416 ARG A N 1
ATOM 3252 C CA . ARG A 1 416 ? -2.539 8.616 28.102 1.00 91.31 416 ARG A CA 1
ATOM 3253 C C . ARG A 1 416 ? -3.888 8.418 27.405 1.00 91.31 416 ARG A C 1
ATOM 3255 O O . ARG A 1 416 ? -4.122 9.024 26.361 1.00 91.31 416 ARG A O 1
ATOM 3262 N N . VAL A 1 417 ? -4.786 7.637 28.009 1.00 93.56 417 VAL A N 1
ATOM 3263 C CA . VAL A 1 417 ? -6.150 7.411 27.506 1.00 93.56 417 VAL A CA 1
ATOM 3264 C C . VAL A 1 417 ? -6.962 8.706 27.513 1.00 93.56 417 VAL A C 1
ATOM 3266 O O . VAL A 1 417 ? -7.542 9.055 26.487 1.00 93.56 417 VAL A O 1
ATOM 3269 N N . SER A 1 418 ? -6.942 9.471 28.608 1.00 93.94 418 SER A N 1
ATOM 3270 C CA . SER A 1 418 ? -7.625 10.769 28.689 1.00 93.94 418 SER A CA 1
ATOM 3271 C C . SER A 1 418 ? -7.164 11.729 27.589 1.00 93.94 418 SER A C 1
ATOM 3273 O O . SER A 1 418 ? -7.989 12.396 26.965 1.00 93.94 418 SER A O 1
ATOM 3275 N N . ALA A 1 419 ? -5.859 11.764 27.291 1.00 90.81 419 ALA A N 1
ATOM 3276 C CA . ALA A 1 419 ? -5.302 12.621 26.245 1.00 90.81 419 ALA A CA 1
ATOM 3277 C C . ALA A 1 419 ? -5.748 12.204 24.834 1.00 90.81 419 ALA A C 1
ATOM 3279 O O . ALA A 1 419 ? -5.972 13.068 23.984 1.00 90.81 419 ALA A O 1
ATOM 3280 N N . ALA A 1 420 ? -5.894 10.899 24.582 1.00 90.50 420 ALA A N 1
ATOM 3281 C CA . ALA A 1 420 ? -6.435 10.384 23.327 1.00 90.50 420 ALA A CA 1
ATOM 3282 C C . ALA A 1 420 ? -7.933 10.709 23.187 1.00 90.50 420 ALA A C 1
ATOM 3284 O O . ALA A 1 420 ? -8.351 11.259 22.170 1.00 90.50 420 ALA A O 1
ATOM 3285 N N . LEU A 1 421 ? -8.730 10.464 24.233 1.00 93.50 421 LEU A N 1
ATOM 3286 C CA . LEU A 1 421 ? -10.173 10.737 24.242 1.00 93.50 421 LEU A CA 1
ATOM 3287 C C . LEU A 1 421 ? -10.494 12.232 24.114 1.00 93.50 421 LEU A C 1
ATOM 3289 O O . LEU A 1 421 ? -11.466 12.599 23.459 1.00 93.50 421 LEU A O 1
ATOM 3293 N N . ALA A 1 422 ? -9.655 13.113 24.667 1.00 92.06 422 ALA A N 1
ATOM 3294 C CA . ALA A 1 422 ? -9.807 14.563 24.530 1.00 92.06 422 ALA A CA 1
ATOM 3295 C C . ALA A 1 422 ? -9.692 15.063 23.075 1.00 92.06 422 ALA A C 1
ATOM 3297 O O . ALA A 1 422 ? -10.113 16.182 22.779 1.00 92.06 422 ALA A O 1
ATOM 3298 N N . ARG A 1 423 ? -9.126 14.257 22.163 1.00 87.06 423 ARG A N 1
ATOM 3299 C CA . ARG A 1 423 ? -9.017 14.573 20.728 1.00 87.06 423 ARG A CA 1
ATOM 3300 C C . ARG A 1 423 ? -10.214 14.096 19.902 1.00 87.06 423 ARG A C 1
ATOM 3302 O O . ARG A 1 423 ? -10.352 14.533 18.760 1.00 87.06 423 ARG A O 1
ATOM 3309 N N . VAL A 1 424 ? -11.082 13.251 20.464 1.00 86.81 424 VAL A N 1
ATOM 3310 C CA . VAL A 1 424 ? -12.329 12.819 19.815 1.00 86.81 424 VAL A CA 1
ATOM 3311 C C . VAL A 1 424 ? -13.240 14.031 19.672 1.00 86.81 424 VAL A C 1
ATOM 3313 O O . VAL A 1 424 ? -13.552 14.689 20.667 1.00 86.81 424 VAL A O 1
ATOM 3316 N N . ARG A 1 425 ? -13.648 14.353 18.440 1.00 82.75 425 ARG A N 1
ATOM 3317 C CA . ARG A 1 425 ? -14.441 15.558 18.147 1.00 82.75 425 ARG A CA 1
ATOM 3318 C C . ARG A 1 425 ? -15.893 15.385 18.577 1.00 82.75 425 ARG A C 1
ATOM 3320 O O . ARG A 1 425 ? -16.409 16.219 19.323 1.00 82.75 425 ARG A O 1
ATOM 3327 N N . GLU A 1 426 ? -16.506 14.280 18.167 1.00 84.19 426 GLU A N 1
ATOM 3328 C CA . GLU A 1 426 ? -17.916 14.006 18.419 1.00 84.19 426 GLU A CA 1
ATOM 3329 C C . GLU A 1 426 ? -18.167 13.682 19.893 1.00 84.19 426 GLU A C 1
ATOM 3331 O O . GLU A 1 426 ? -17.546 12.795 20.478 1.00 84.19 426 GLU A O 1
ATOM 3336 N N . ALA A 1 427 ? -19.072 14.436 20.522 1.00 88.44 427 ALA A N 1
ATOM 3337 C CA . ALA A 1 427 ? -19.326 14.317 21.956 1.00 88.44 427 ALA A CA 1
ATOM 3338 C C . ALA A 1 427 ? -19.964 12.974 22.331 1.00 88.44 427 ALA A C 1
ATOM 3340 O O . ALA A 1 427 ? -19.540 12.362 23.308 1.00 88.44 427 ALA A O 1
ATOM 3341 N N . ALA A 1 428 ? -20.920 12.504 21.525 1.00 88.50 428 ALA A N 1
ATOM 3342 C CA . ALA A 1 428 ? -21.587 11.223 21.737 1.00 88.50 428 ALA A CA 1
ATOM 3343 C C . ALA A 1 428 ? -20.617 10.039 21.581 1.00 88.50 428 ALA A C 1
ATOM 3345 O O . ALA A 1 428 ? -20.602 9.135 22.412 1.00 88.50 428 ALA A O 1
ATOM 3346 N N . GLU A 1 429 ? -19.752 10.067 20.560 1.00 88.56 429 GLU A N 1
ATOM 3347 C CA . GLU A 1 429 ? -18.709 9.049 20.379 1.00 88.56 429 GLU A CA 1
ATOM 3348 C C . GLU A 1 429 ? -17.748 9.039 21.573 1.00 88.56 429 GLU A C 1
ATOM 3350 O O . GLU A 1 429 ? -17.474 7.991 22.157 1.00 88.56 429 GLU A O 1
ATOM 3355 N N . ARG A 1 430 ? -17.287 10.222 21.995 1.00 94.25 430 ARG A N 1
ATOM 3356 C CA . ARG A 1 430 ? -16.392 10.365 23.146 1.00 94.25 430 ARG A CA 1
ATOM 3357 C C . ARG A 1 430 ? -17.007 9.811 24.429 1.00 94.25 430 ARG A C 1
ATOM 3359 O O . ARG A 1 430 ? -16.291 9.186 25.203 1.00 94.25 430 ARG A O 1
ATOM 3366 N N . GLU A 1 431 ? -18.302 10.012 24.658 1.00 94.38 431 GLU A N 1
ATOM 3367 C CA . GLU A 1 431 ? -19.007 9.464 25.822 1.00 94.38 431 GLU A CA 1
ATOM 3368 C C . GLU A 1 431 ? -18.998 7.928 25.832 1.00 94.38 431 GLU A C 1
ATOM 3370 O O . GLU A 1 431 ? -18.616 7.323 26.837 1.00 94.38 431 GLU A O 1
ATOM 3375 N N . VAL A 1 432 ? -19.324 7.292 24.703 1.00 94.44 432 VAL A N 1
ATOM 3376 C CA . VAL A 1 432 ? -19.268 5.825 24.559 1.00 94.44 432 VAL A CA 1
ATOM 3377 C C . VAL A 1 432 ? -17.848 5.310 24.808 1.00 94.44 432 VAL A C 1
ATOM 3379 O O . VAL A 1 432 ? -17.645 4.350 25.555 1.00 94.44 432 VAL A O 1
ATOM 3382 N N . LEU A 1 433 ? -16.843 5.979 24.240 1.00 94.69 433 LEU A N 1
ATOM 3383 C CA . LEU A 1 433 ? -15.440 5.614 24.420 1.00 94.69 433 LEU A CA 1
ATOM 3384 C C . LEU A 1 433 ? -14.959 5.803 25.867 1.00 94.69 433 LEU A C 1
ATOM 3386 O O . LEU A 1 433 ? -14.167 4.996 26.350 1.00 94.69 433 LEU A O 1
ATOM 3390 N N . ILE A 1 434 ? -15.453 6.818 26.585 1.00 96.38 434 ILE A N 1
ATOM 3391 C CA . ILE A 1 434 ? -15.185 7.005 28.019 1.00 96.38 434 ILE A CA 1
ATOM 3392 C C . ILE A 1 434 ? -15.737 5.826 28.823 1.00 96.38 434 ILE A C 1
ATOM 3394 O O . ILE A 1 434 ? -15.024 5.299 29.674 1.00 96.38 434 ILE A O 1
ATOM 3398 N N . GLN A 1 435 ? -16.967 5.378 28.554 1.00 95.31 435 GLN A N 1
ATOM 3399 C CA . GLN A 1 435 ? -17.554 4.228 29.256 1.00 95.31 435 GLN A CA 1
ATOM 3400 C C . GLN A 1 435 ? -16.718 2.957 29.041 1.00 95.31 435 GLN A C 1
ATOM 3402 O O . GLN A 1 435 ? -16.366 2.261 29.997 1.00 95.31 435 GLN A O 1
ATOM 3407 N N . GLN A 1 436 ? -16.332 2.698 27.791 1.00 94.19 436 GLN A N 1
ATOM 3408 C CA . GLN A 1 436 ? -15.485 1.566 27.419 1.00 94.19 436 GLN A CA 1
ATOM 3409 C C . GLN A 1 436 ? -14.094 1.628 28.072 1.00 94.19 436 GLN A C 1
ATOM 3411 O O . GLN A 1 436 ? -13.612 0.637 28.626 1.00 94.19 436 GLN A O 1
ATOM 3416 N N . ALA A 1 437 ? -13.444 2.792 28.030 1.00 94.31 437 ALA A N 1
ATOM 3417 C CA . ALA A 1 437 ? -12.137 3.013 28.637 1.00 94.31 437 ALA A CA 1
ATOM 3418 C C . ALA A 1 437 ? -12.172 2.868 30.163 1.00 94.31 437 ALA A C 1
ATOM 3420 O O . ALA A 1 437 ? -11.292 2.237 30.743 1.00 94.31 437 ALA A O 1
ATOM 3421 N N . ALA A 1 438 ? -13.194 3.423 30.816 1.00 94.50 438 ALA A N 1
ATOM 3422 C CA . ALA A 1 438 ? -13.356 3.375 32.264 1.00 94.50 438 ALA A CA 1
ATOM 3423 C C . ALA A 1 438 ? -13.532 1.938 32.771 1.00 94.50 438 ALA A C 1
ATOM 3425 O O . ALA A 1 438 ? -12.876 1.552 33.740 1.00 94.50 438 ALA A O 1
ATOM 3426 N N . SER A 1 439 ? -14.329 1.128 32.063 1.00 92.69 439 SER A N 1
ATOM 3427 C CA . SER A 1 439 ? -14.471 -0.306 32.338 1.00 92.69 439 SER A CA 1
ATOM 3428 C C . SER A 1 439 ? -13.122 -1.029 32.255 1.00 92.69 439 SER A C 1
ATOM 3430 O O . SER A 1 439 ? -12.737 -1.724 33.195 1.00 92.69 439 SER A O 1
ATOM 3432 N N . ARG A 1 440 ? -12.347 -0.784 31.189 1.00 91.38 440 ARG A N 1
ATOM 3433 C CA . ARG A 1 440 ? -11.013 -1.380 30.998 1.00 91.38 440 ARG A CA 1
ATOM 3434 C C . ARG A 1 440 ? -9.972 -0.900 31.998 1.00 91.38 440 ARG A C 1
ATOM 3436 O O . ARG A 1 440 ? -9.049 -1.642 32.277 1.00 91.38 440 ARG A O 1
ATOM 3443 N N . LEU A 1 441 ? -10.093 0.319 32.516 1.00 90.62 441 LEU A N 1
ATOM 3444 C CA . LEU A 1 441 ? -9.191 0.893 33.519 1.00 90.62 441 LEU A CA 1
ATOM 3445 C C . LEU A 1 441 ? -9.623 0.576 34.958 1.00 90.62 441 LEU A C 1
ATOM 3447 O O . LEU A 1 441 ? -8.877 0.881 35.894 1.00 90.62 441 LEU A O 1
ATOM 3451 N N . GLY A 1 442 ? -10.813 -0.004 35.155 1.00 90.06 442 GLY A N 1
ATOM 3452 C CA . GLY A 1 442 ? -11.396 -0.276 36.468 1.00 90.06 442 GLY A CA 1
ATOM 3453 C C . GLY A 1 442 ? -11.647 0.992 37.290 1.00 90.06 442 GLY A C 1
ATOM 3454 O O . GLY A 1 442 ? -11.376 0.998 38.491 1.00 90.06 442 GLY A O 1
ATOM 3455 N N . ILE A 1 443 ? -12.072 2.083 36.646 1.00 92.25 443 ILE A N 1
ATOM 3456 C CA . ILE A 1 443 ? -12.383 3.369 37.293 1.00 92.25 443 ILE A CA 1
ATOM 3457 C C . ILE A 1 443 ? -13.803 3.826 36.950 1.00 92.25 443 ILE A C 1
ATOM 3459 O O . ILE A 1 443 ? -14.417 3.334 36.007 1.00 92.25 443 ILE A O 1
ATOM 3463 N N . SER A 1 444 ? -14.328 4.794 37.703 1.00 95.81 444 SER A N 1
ATOM 3464 C CA . SER A 1 444 ? -15.635 5.388 37.409 1.00 95.81 444 SER A CA 1
ATOM 3465 C C . SER A 1 444 ? -15.617 6.142 36.066 1.00 95.81 444 SER A C 1
ATOM 3467 O O . SER A 1 444 ? -14.723 6.975 35.862 1.00 95.81 444 SER A O 1
ATOM 3469 N N . PRO A 1 445 ? -16.613 5.934 35.176 1.00 95.56 445 PRO A N 1
ATOM 3470 C CA . PRO A 1 445 ? -16.770 6.723 33.953 1.00 95.56 445 PRO A CA 1
ATOM 3471 C C . PRO A 1 445 ? -16.843 8.229 34.216 1.00 95.56 445 PRO A C 1
ATOM 3473 O O . PRO A 1 445 ? -16.266 9.007 33.462 1.00 95.56 445 PRO A O 1
ATOM 3476 N N . LEU A 1 446 ? -17.476 8.642 35.322 1.00 94.75 446 LEU A N 1
ATOM 3477 C CA . LEU A 1 446 ? -17.570 10.051 35.719 1.00 94.75 446 LEU A CA 1
ATOM 3478 C C . LEU A 1 446 ? -16.193 10.645 36.040 1.00 94.75 446 LEU A C 1
ATOM 3480 O O . LEU A 1 446 ? -15.881 11.753 35.614 1.00 94.75 446 LEU A O 1
ATOM 3484 N N . SER A 1 447 ? -15.342 9.896 36.748 1.00 93.44 447 SER A N 1
ATOM 3485 C CA . SER A 1 447 ? -13.984 10.346 37.075 1.00 93.44 447 SER A CA 1
ATOM 3486 C C . SER A 1 447 ? -13.107 10.474 35.830 1.00 93.44 447 SER A C 1
ATOM 3488 O O . SER A 1 447 ? -12.315 11.409 35.731 1.00 93.44 447 SER A O 1
ATOM 3490 N N . LEU A 1 448 ? -13.245 9.554 34.870 1.00 94.50 448 LEU A N 1
ATOM 3491 C CA . LEU A 1 448 ? -12.533 9.650 33.597 1.00 94.50 448 LEU A CA 1
ATOM 3492 C C . LEU A 1 448 ? -13.047 10.829 32.759 1.00 94.50 448 LEU A C 1
ATOM 3494 O O . LEU A 1 448 ? -12.242 11.574 32.202 1.00 94.50 448 LEU A O 1
ATOM 3498 N N . ALA A 1 449 ? -14.366 11.035 32.714 1.00 94.81 449 ALA A N 1
ATOM 3499 C CA . ALA A 1 449 ? -14.983 12.156 32.012 1.00 94.81 449 ALA A CA 1
ATOM 3500 C C . ALA A 1 449 ? -14.484 13.514 32.531 1.00 94.81 449 ALA A C 1
ATOM 3502 O O . ALA A 1 449 ? -14.126 14.371 31.725 1.00 94.81 449 ALA A O 1
ATOM 3503 N N . ASP A 1 450 ? -14.382 13.696 33.853 1.00 93.88 450 ASP A N 1
ATOM 3504 C CA . ASP A 1 450 ? -13.867 14.941 34.442 1.00 93.88 450 ASP A CA 1
ATOM 3505 C C . ASP A 1 450 ? -12.400 15.205 34.054 1.00 93.88 450 ASP A C 1
ATOM 3507 O O . ASP A 1 450 ? -12.036 16.324 33.678 1.00 93.88 450 ASP A O 1
ATOM 3511 N N . GLN A 1 451 ? -11.559 14.163 34.033 1.00 92.94 451 GLN A N 1
ATOM 3512 C CA . GLN A 1 451 ? -10.177 14.294 33.560 1.00 92.94 451 GLN A CA 1
ATOM 3513 C C . GLN A 1 451 ? -10.095 14.664 32.075 1.00 92.94 451 GLN A C 1
ATOM 3515 O O . GLN A 1 451 ? -9.298 15.531 31.700 1.00 92.94 451 GLN A O 1
ATOM 3520 N N . VAL A 1 452 ? -10.917 14.031 31.232 1.00 94.81 452 VAL A N 1
ATOM 3521 C CA . VAL A 1 452 ? -10.999 14.338 29.797 1.00 94.81 452 VAL A CA 1
ATOM 3522 C C . VAL A 1 452 ? -11.449 15.786 29.588 1.00 94.81 452 VAL A C 1
ATOM 3524 O O . VAL A 1 452 ? -10.814 16.517 28.829 1.00 94.81 452 VAL A O 1
ATOM 3527 N N . GLU A 1 453 ? -12.471 16.251 30.308 1.00 93.19 453 GLU A N 1
ATOM 3528 C CA . GLU A 1 453 ? -12.949 17.636 30.226 1.00 93.19 453 GLU A CA 1
ATOM 3529 C C . GLU A 1 453 ? -11.898 18.637 30.738 1.00 93.19 453 GLU A C 1
ATOM 3531 O O . GLU A 1 453 ? -11.691 19.709 30.160 1.00 93.19 453 GLU A O 1
ATOM 3536 N N . GLY A 1 454 ? -11.156 18.284 31.792 1.00 90.81 454 GLY A N 1
ATOM 3537 C CA . GLY A 1 454 ? -9.975 19.024 32.239 1.00 90.81 454 GLY A CA 1
ATOM 3538 C C . GLY A 1 454 ? -8.939 19.207 31.123 1.00 90.81 454 GLY A C 1
ATOM 3539 O O . GLY A 1 454 ? -8.470 20.326 30.889 1.00 90.81 454 GLY A O 1
ATOM 3540 N N . MET A 1 455 ? -8.634 18.139 30.380 1.00 90.62 455 MET A N 1
ATOM 3541 C CA . MET A 1 455 ? -7.714 18.183 29.239 1.00 90.62 455 MET A CA 1
ATOM 3542 C C . MET A 1 455 ? -8.265 18.988 28.060 1.00 90.62 455 MET A C 1
ATOM 3544 O O . MET A 1 455 ? -7.528 19.791 27.488 1.00 90.62 455 MET A O 1
ATOM 3548 N N . ILE A 1 456 ? -9.549 18.850 27.721 1.00 89.19 456 ILE A N 1
ATOM 3549 C CA . ILE A 1 456 ? -10.197 19.642 26.662 1.00 89.19 456 ILE A CA 1
ATOM 3550 C C . ILE A 1 456 ? -10.104 21.137 26.988 1.00 89.19 456 ILE A C 1
ATOM 3552 O O . ILE A 1 456 ? -9.711 21.937 26.134 1.00 89.19 456 ILE A O 1
ATOM 3556 N N . ARG A 1 457 ? -10.399 21.531 28.234 1.00 89.19 457 ARG A N 1
ATOM 3557 C CA . ARG A 1 457 ? -10.261 22.924 28.691 1.00 89.19 457 ARG A CA 1
ATOM 3558 C C . ARG A 1 457 ? -8.822 23.419 28.578 1.00 89.19 457 ARG A C 1
ATOM 3560 O O . ARG A 1 457 ? -8.607 24.549 28.141 1.00 89.19 457 ARG A O 1
ATOM 3567 N N . HIS A 1 458 ? -7.842 22.593 28.933 1.00 85.06 458 HIS A N 1
ATOM 3568 C CA . HIS A 1 458 ? -6.428 22.936 28.793 1.00 85.06 458 HIS A CA 1
ATOM 3569 C C . HIS A 1 458 ? -6.021 23.127 27.318 1.00 85.06 458 HIS A C 1
ATOM 3571 O O . HIS A 1 458 ? -5.453 24.164 26.975 1.00 85.06 458 HIS A O 1
ATOM 3577 N N . LEU A 1 459 ? -6.398 22.199 26.431 1.00 80.44 459 LEU A N 1
ATOM 3578 C CA . LEU A 1 459 ? -6.141 22.283 24.986 1.00 80.44 459 LEU A CA 1
ATOM 3579 C C . LEU A 1 459 ? -6.780 23.534 24.361 1.00 80.44 459 LEU A C 1
AT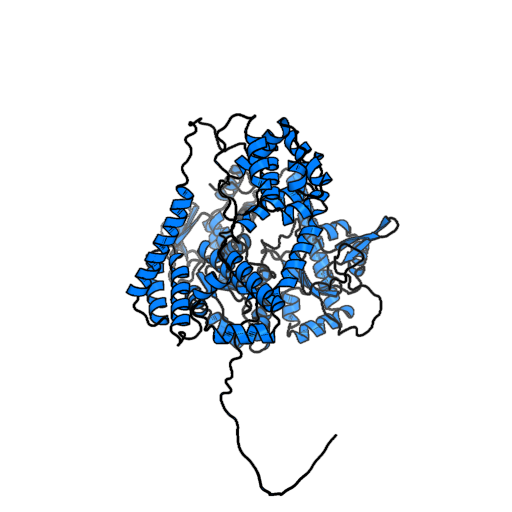OM 3581 O O . LEU A 1 459 ? -6.121 24.265 23.621 1.00 80.44 459 LEU A O 1
ATOM 3585 N N . ARG A 1 460 ? -8.035 23.840 24.716 1.00 81.88 460 ARG A N 1
ATOM 3586 C CA . ARG A 1 460 ? -8.744 25.049 24.256 1.00 81.88 460 ARG A CA 1
ATOM 3587 C C . ARG A 1 460 ? -8.093 26.337 24.759 1.00 81.88 460 ARG A C 1
ATOM 3589 O O . ARG A 1 460 ? -8.032 27.312 24.017 1.00 81.88 460 ARG A O 1
ATOM 3596 N N . ARG A 1 461 ? -7.587 26.364 25.999 1.00 77.38 461 ARG A N 1
ATOM 3597 C CA . ARG A 1 461 ? -6.878 27.531 26.557 1.00 77.38 461 ARG A CA 1
ATOM 3598 C C . ARG A 1 461 ? -5.551 27.792 25.847 1.00 77.38 461 ARG A C 1
ATOM 3600 O O . ARG A 1 461 ? -5.227 28.954 25.623 1.00 77.38 461 ARG A O 1
ATOM 3607 N N . HIS A 1 462 ? -4.814 26.747 25.472 1.00 64.06 462 HIS A N 1
ATOM 3608 C CA . HIS A 1 462 ? -3.577 26.895 24.700 1.00 64.06 462 HIS A CA 1
ATOM 3609 C C . HIS A 1 462 ? -3.845 27.388 23.270 1.00 64.06 462 HIS A C 1
ATOM 3611 O O . HIS A 1 462 ? -3.254 28.385 22.864 1.00 64.06 462 HIS A O 1
ATOM 3617 N N . GLN A 1 463 ? -4.832 26.817 22.570 1.00 58.41 463 GLN A N 1
ATOM 3618 C CA . GLN A 1 463 ? -5.247 27.304 21.242 1.00 58.41 463 GLN A CA 1
ATOM 3619 C C . GLN A 1 463 ? -5.834 28.728 21.286 1.00 58.41 463 GLN A C 1
ATOM 3621 O O . GLN A 1 463 ? -5.654 29.527 20.368 1.00 58.41 463 GLN A O 1
ATOM 3626 N N . GLY A 1 464 ? -6.531 29.074 22.372 1.00 46.34 464 GLY A N 1
ATOM 3627 C CA . GLY A 1 464 ? -7.080 30.408 22.607 1.00 46.34 464 GLY A CA 1
ATOM 3628 C C . GLY A 1 464 ? -6.024 31.459 22.958 1.00 46.34 464 GLY A C 1
ATOM 3629 O O . GLY A 1 464 ? -6.224 32.622 22.631 1.00 46.34 464 GLY A O 1
ATOM 3630 N N . LYS A 1 465 ? -4.903 31.078 23.587 1.00 45.06 465 LYS A N 1
ATOM 3631 C CA . LYS A 1 465 ? -3.763 31.973 23.859 1.00 45.06 465 LYS A CA 1
ATOM 3632 C C . LYS A 1 465 ? -2.912 32.224 22.613 1.00 45.06 465 LYS A C 1
ATOM 3634 O O . LYS A 1 465 ? -2.506 33.361 22.410 1.00 45.06 465 LYS A O 1
ATOM 3639 N N . GLU A 1 466 ? -2.731 31.228 21.745 1.00 40.66 466 GLU A N 1
ATOM 3640 C CA . GLU A 1 466 ? -2.107 31.428 20.424 1.00 40.66 466 GLU A CA 1
ATOM 3641 C C . GLU A 1 466 ? -2.947 32.346 19.522 1.00 40.66 466 GLU A C 1
ATOM 3643 O O . GLU A 1 466 ? -2.399 33.185 18.814 1.00 40.66 466 GLU A O 1
ATOM 3648 N N . ARG A 1 467 ? -4.282 32.271 19.619 1.00 38.78 467 ARG A N 1
ATOM 3649 C CA . ARG A 1 467 ? -5.211 33.191 18.934 1.00 38.78 467 ARG A CA 1
ATOM 3650 C C . ARG A 1 467 ? -5.385 34.561 19.609 1.00 38.78 467 ARG A C 1
ATOM 3652 O O . ARG A 1 467 ? -5.953 35.453 18.991 1.00 38.78 467 ARG A O 1
ATOM 3659 N N . ARG A 1 468 ? -4.939 34.734 20.860 1.00 35.12 468 ARG A N 1
ATOM 3660 C CA . ARG A 1 468 ? -5.044 35.975 21.660 1.00 35.12 468 ARG A CA 1
ATOM 3661 C C . ARG A 1 468 ? -3.682 36.633 21.915 1.00 35.12 468 ARG A C 1
ATOM 3663 O O . ARG A 1 468 ? -3.505 37.311 22.926 1.00 35.12 468 ARG A O 1
ATOM 3670 N N . ARG A 1 469 ? -2.716 36.475 21.008 1.00 30.84 469 ARG A N 1
ATOM 3671 C CA . ARG A 1 469 ? -1.679 37.507 20.877 1.00 30.84 469 ARG A CA 1
ATOM 3672 C C . ARG A 1 469 ? -2.374 38.789 20.391 1.00 30.84 469 ARG A C 1
ATOM 3674 O O . ARG A 1 469 ? -3.198 38.681 19.484 1.00 30.84 469 ARG A O 1
ATOM 3681 N N . PRO A 1 470 ? -2.126 39.964 20.997 1.00 32.16 470 PRO A N 1
ATOM 3682 C CA . PRO A 1 470 ? -2.780 41.187 20.563 1.00 32.16 470 PRO A CA 1
ATOM 3683 C C . PRO A 1 470 ? -2.387 41.448 19.113 1.00 32.16 470 PRO A C 1
ATOM 3685 O O . PRO A 1 470 ? -1.199 41.533 18.798 1.00 32.16 470 PRO A O 1
ATOM 3688 N N . ALA A 1 471 ? -3.387 41.561 18.243 1.00 31.62 471 ALA A N 1
ATOM 3689 C CA . ALA A 1 471 ? -3.226 42.303 17.010 1.00 31.62 471 ALA A CA 1
ATOM 3690 C C . ALA A 1 471 ? -2.831 43.724 17.425 1.00 31.62 471 ALA A C 1
ATOM 3692 O O . ALA A 1 471 ? -3.618 44.423 18.060 1.00 31.62 471 ALA A O 1
ATOM 3693 N N . LEU A 1 472 ? -1.588 44.116 17.152 1.00 35.25 472 LEU A N 1
ATOM 3694 C CA . LEU A 1 472 ? -1.246 45.529 17.139 1.00 35.25 472 LEU A CA 1
ATOM 3695 C C . LEU A 1 472 ? -2.093 46.145 16.027 1.00 35.25 472 LEU A C 1
ATOM 3697 O O . LEU A 1 472 ? -1.967 45.764 14.864 1.00 35.25 472 LEU A O 1
ATOM 3701 N N . GLU A 1 473 ? -3.018 47.012 16.426 1.00 33.38 473 GLU A N 1
ATOM 3702 C CA . GLU A 1 473 ? -3.877 47.790 15.545 1.00 33.38 473 GLU A CA 1
ATOM 3703 C C . GLU A 1 473 ? -3.026 48.527 14.507 1.00 33.38 473 GLU A C 1
ATOM 3705 O O . GLU A 1 473 ? -2.342 49.504 14.801 1.00 33.38 473 GLU A O 1
ATOM 3710 N N . GLY A 1 474 ? -3.087 48.037 13.275 1.00 28.73 474 GLY A N 1
ATOM 3711 C CA . GLY A 1 474 ? -2.663 48.727 12.071 1.00 28.73 474 GLY A CA 1
ATOM 3712 C C . GLY A 1 474 ? -3.825 48.670 11.093 1.00 28.73 474 GLY A C 1
ATOM 3713 O O . GLY A 1 474 ? -4.057 47.638 10.478 1.00 28.73 474 GLY A O 1
ATOM 3714 N N . GLN A 1 475 ? -4.599 49.753 11.082 1.00 29.38 475 GLN A N 1
ATOM 3715 C CA . GLN A 1 475 ? -5.508 50.242 10.041 1.00 29.38 475 GLN A CA 1
ATOM 3716 C C . GLN A 1 475 ? -5.888 49.258 8.921 1.00 29.38 475 GLN A C 1
ATOM 3718 O O . GLN A 1 475 ? -5.077 48.870 8.086 1.00 29.38 475 GLN A O 1
ATOM 3723 N N . HIS A 1 476 ? -7.186 48.958 8.850 1.00 29.66 476 HIS A N 1
ATOM 3724 C CA . HIS A 1 476 ? -7.816 48.372 7.675 1.00 29.66 476 HIS A CA 1
ATOM 3725 C C . HIS A 1 476 ? -7.518 49.210 6.422 1.00 29.66 476 HIS A C 1
ATOM 3727 O O . HIS A 1 476 ? -8.072 50.297 6.260 1.00 29.66 476 HIS A O 1
ATOM 3733 N N . THR A 1 477 ? -6.740 48.661 5.493 1.00 27.28 477 THR A N 1
ATOM 3734 C CA . THR A 1 477 ? -6.959 48.906 4.067 1.00 27.28 477 THR A CA 1
ATOM 3735 C C . THR A 1 477 ? -7.401 47.607 3.410 1.00 27.28 477 THR A C 1
ATOM 3737 O O . THR A 1 477 ? -6.973 46.503 3.738 1.00 27.28 477 THR A O 1
ATOM 3740 N N . ASN A 1 478 ? -8.402 47.774 2.567 1.00 33.66 478 ASN A N 1
ATOM 3741 C CA . ASN A 1 478 ? -9.255 46.762 1.993 1.00 33.66 478 ASN A CA 1
ATOM 3742 C C . ASN A 1 478 ? -8.619 46.258 0.692 1.00 33.66 478 ASN A C 1
ATOM 3744 O O . ASN A 1 478 ? -8.985 46.767 -0.354 1.00 33.66 478 ASN A O 1
ATOM 3748 N N . ASP A 1 479 ? -7.684 45.304 0.739 1.00 28.19 479 ASP A N 1
ATOM 3749 C CA . ASP A 1 479 ? -7.076 44.731 -0.473 1.00 28.19 479 ASP A CA 1
ATOM 3750 C C . ASP A 1 479 ? -6.703 43.251 -0.280 1.00 28.19 479 ASP A C 1
ATOM 3752 O O . ASP A 1 479 ? -5.721 42.960 0.388 1.00 28.19 479 ASP A O 1
ATOM 3756 N N . GLY A 1 480 ? -7.488 42.341 -0.881 1.00 28.98 480 GLY A N 1
ATOM 3757 C CA . GLY A 1 480 ? -7.113 40.995 -1.374 1.00 28.98 480 GLY A CA 1
ATOM 3758 C C . GLY A 1 480 ? -6.280 40.009 -0.510 1.00 28.98 480 GLY A C 1
ATOM 3759 O O . GLY A 1 480 ? -5.776 40.319 0.560 1.00 28.98 480 GLY A O 1
ATOM 3760 N N . PRO A 1 481 ? -6.117 38.741 -0.944 1.00 25.56 481 PRO A N 1
ATOM 3761 C CA . PRO A 1 481 ? -5.142 37.832 -0.331 1.00 25.56 481 PRO A CA 1
ATOM 3762 C C . PRO A 1 481 ? -3.708 38.359 -0.570 1.00 25.56 481 PRO A C 1
ATOM 3764 O O . PRO A 1 481 ? -3.420 38.800 -1.683 1.00 25.56 481 PRO A O 1
ATOM 3767 N N . PRO A 1 482 ? -2.795 38.308 0.423 1.00 35.44 482 PRO A N 1
ATOM 3768 C CA . PRO A 1 482 ? -1.544 39.058 0.366 1.00 35.44 482 PRO A CA 1
ATOM 3769 C C . PRO A 1 482 ? -0.607 38.553 -0.737 1.00 35.44 482 PRO A C 1
ATOM 3771 O O . PRO A 1 482 ? -0.272 37.367 -0.816 1.00 35.44 482 PRO A O 1
ATOM 3774 N N . GLU A 1 483 ? -0.114 39.495 -1.542 1.00 35.28 483 GLU A N 1
ATOM 3775 C CA . GLU A 1 483 ? 0.942 39.328 -2.550 1.00 35.28 483 GLU A CA 1
ATOM 3776 C C . GLU A 1 483 ? 2.316 38.924 -1.963 1.00 35.28 483 GLU A C 1
ATOM 3778 O O . GLU A 1 483 ? 3.269 38.663 -2.701 1.00 35.28 483 GLU A O 1
ATOM 3783 N N . ASP A 1 484 ? 2.439 38.801 -0.639 1.00 40.91 484 ASP A N 1
ATOM 3784 C CA . ASP A 1 484 ? 3.719 38.779 0.082 1.00 40.91 484 ASP A CA 1
ATOM 3785 C C . ASP A 1 484 ? 4.534 37.477 -0.073 1.00 40.91 484 ASP A C 1
ATOM 3787 O O . ASP A 1 484 ? 5.721 37.396 0.238 1.00 40.91 484 ASP A O 1
ATOM 3791 N N . ARG A 1 485 ? 3.960 36.442 -0.701 1.00 35.59 485 ARG A N 1
ATOM 3792 C CA . ARG A 1 485 ? 4.737 35.277 -1.161 1.00 35.59 485 ARG A CA 1
ATOM 3793 C C . ARG A 1 485 ? 5.617 35.588 -2.377 1.00 35.59 485 ARG A C 1
ATOM 3795 O O . ARG A 1 485 ? 6.253 34.663 -2.870 1.00 35.59 485 ARG A O 1
ATOM 3802 N N . ARG A 1 486 ? 5.698 36.825 -2.876 1.00 36.94 486 ARG A N 1
ATOM 3803 C CA . ARG A 1 486 ? 6.565 37.209 -4.009 1.00 36.94 486 ARG A CA 1
ATOM 3804 C C . ARG A 1 486 ? 7.690 38.185 -3.651 1.00 36.94 486 ARG A C 1
ATOM 3806 O O . ARG A 1 486 ? 8.508 38.440 -4.528 1.00 36.94 486 ARG A O 1
ATOM 3813 N N . ASN A 1 487 ? 7.787 38.666 -2.406 1.00 47.00 487 ASN A N 1
ATOM 3814 C CA . ASN A 1 487 ? 8.808 39.635 -1.997 1.00 47.00 487 ASN A CA 1
ATOM 3815 C C . ASN A 1 487 ? 10.139 38.947 -1.592 1.00 47.00 487 ASN A C 1
ATOM 3817 O O . ASN A 1 487 ? 10.176 38.227 -0.589 1.00 47.00 487 ASN A O 1
ATOM 3821 N N . PRO A 1 488 ? 11.243 39.131 -2.344 1.00 48.81 488 PRO A N 1
ATOM 3822 C CA . PRO A 1 488 ? 12.539 38.519 -2.037 1.00 48.81 488 PRO A CA 1
ATOM 3823 C C . PRO A 1 488 ? 13.140 38.986 -0.702 1.00 48.81 488 PRO A C 1
ATOM 3825 O O . PRO A 1 488 ? 13.710 38.171 0.021 1.00 48.81 488 PRO A O 1
ATOM 3828 N N . ALA A 1 489 ? 12.946 40.256 -0.333 1.00 48.81 489 ALA A N 1
ATOM 3829 C CA . ALA A 1 489 ? 13.535 40.844 0.870 1.00 48.81 489 ALA A CA 1
ATOM 3830 C C . ALA A 1 489 ? 12.979 40.215 2.161 1.00 48.81 489 ALA A C 1
ATOM 3832 O O . ALA A 1 489 ? 13.733 39.891 3.075 1.00 48.81 489 ALA A O 1
ATOM 3833 N N . ALA A 1 490 ? 11.672 39.937 2.206 1.00 45.41 490 ALA A N 1
ATOM 3834 C CA . ALA A 1 490 ? 11.033 39.295 3.358 1.00 45.41 490 ALA A CA 1
ATOM 3835 C C . ALA A 1 490 ? 11.547 37.861 3.595 1.00 45.41 490 ALA A C 1
ATOM 3837 O O . ALA A 1 490 ? 11.711 37.417 4.733 1.00 45.41 490 ALA A O 1
ATOM 3838 N N . ARG A 1 491 ? 11.855 37.132 2.516 1.00 50.09 491 ARG A N 1
ATOM 3839 C CA . ARG A 1 491 ? 12.407 35.769 2.589 1.00 50.09 491 ARG A CA 1
ATOM 3840 C C . ARG A 1 491 ? 13.860 35.764 3.054 1.00 50.09 491 ARG A C 1
ATOM 3842 O O . ARG A 1 491 ? 14.253 34.901 3.835 1.00 50.09 491 ARG A O 1
ATOM 3849 N N . GLU A 1 492 ? 14.643 36.727 2.583 1.00 57.16 492 GLU A N 1
ATOM 3850 C CA . GLU A 1 492 ? 16.033 36.922 2.997 1.00 57.16 492 GLU A CA 1
ATOM 3851 C C . GLU A 1 492 ? 16.136 37.296 4.479 1.00 57.16 492 GLU A C 1
ATOM 3853 O O . GLU A 1 492 ? 16.958 36.728 5.199 1.00 57.16 492 GLU A O 1
ATOM 3858 N N . ALA A 1 493 ? 15.244 38.168 4.957 1.00 48.22 493 ALA A N 1
ATOM 3859 C CA . ALA A 1 493 ? 15.147 38.532 6.367 1.00 48.22 493 ALA A CA 1
ATOM 3860 C C . ALA A 1 493 ? 14.814 37.317 7.249 1.00 48.22 493 ALA A C 1
ATOM 3862 O O . ALA A 1 493 ? 15.466 37.087 8.267 1.00 48.22 493 ALA A O 1
ATOM 3863 N N . ALA A 1 494 ? 13.843 36.494 6.835 1.00 46.03 494 ALA A N 1
ATOM 3864 C CA . ALA A 1 494 ? 13.453 35.286 7.563 1.00 46.03 494 ALA A CA 1
ATOM 3865 C C . ALA A 1 494 ? 14.591 34.253 7.650 1.00 46.03 494 ALA A C 1
ATOM 3867 O O . ALA A 1 494 ? 14.777 33.621 8.694 1.00 46.03 494 ALA A O 1
ATOM 3868 N N . PHE A 1 495 ? 15.375 34.109 6.578 1.00 57.41 495 PHE A N 1
ATOM 3869 C CA . PHE A 1 495 ? 16.558 33.251 6.559 1.00 57.41 495 PHE A CA 1
ATOM 3870 C C . PHE A 1 495 ? 17.628 33.733 7.548 1.00 57.41 495 PHE A C 1
ATOM 3872 O O . PHE A 1 495 ? 18.116 32.948 8.360 1.00 57.41 495 PHE A O 1
ATOM 3879 N N . LEU A 1 496 ? 17.957 35.027 7.532 1.00 55.72 496 LEU A N 1
ATOM 3880 C CA . LEU A 1 496 ? 18.946 35.601 8.448 1.00 55.72 496 LEU A CA 1
ATOM 3881 C C . LEU A 1 496 ? 18.483 35.524 9.906 1.00 55.72 496 LEU A C 1
ATOM 3883 O O . LEU A 1 496 ? 19.252 35.149 10.788 1.00 55.72 496 LEU A O 1
ATOM 3887 N N . ALA A 1 497 ? 17.198 35.763 10.161 1.00 50.34 497 ALA A N 1
ATOM 3888 C CA . ALA A 1 497 ? 16.597 35.568 11.474 1.00 50.34 497 ALA A CA 1
ATOM 3889 C C . ALA A 1 497 ? 16.686 34.110 11.955 1.00 50.34 497 ALA A C 1
ATOM 3891 O O . ALA A 1 497 ? 16.821 33.854 13.151 1.00 50.34 497 ALA A O 1
ATOM 3892 N N . TRP A 1 498 ? 16.570 33.129 11.058 1.00 61.28 498 TRP A N 1
ATOM 3893 C CA . TRP A 1 498 ? 16.794 31.724 11.404 1.00 61.28 498 TRP A CA 1
ATOM 3894 C C . TRP A 1 498 ? 18.271 31.453 11.714 1.00 61.28 498 TRP A C 1
ATOM 3896 O O . TRP A 1 498 ? 18.554 30.836 12.740 1.00 61.28 498 TRP A O 1
ATOM 3906 N N . PHE A 1 499 ? 19.188 31.981 10.898 1.00 60.16 499 PHE A N 1
ATOM 3907 C CA . PHE A 1 499 ? 20.637 31.840 11.065 1.00 60.16 499 PHE A CA 1
ATOM 3908 C C . PHE A 1 499 ? 21.107 32.313 12.453 1.00 60.16 499 PHE A C 1
ATOM 3910 O O . PHE A 1 499 ? 21.855 31.608 13.124 1.00 60.16 499 PHE A O 1
ATOM 3917 N N . PHE A 1 500 ? 20.614 33.461 12.933 1.00 54.19 500 PHE A N 1
ATOM 3918 C CA . PHE A 1 500 ? 20.977 33.986 14.260 1.00 54.19 500 PHE A CA 1
ATOM 3919 C C . PHE A 1 500 ? 20.325 33.250 15.430 1.00 54.19 500 PHE A C 1
ATOM 3921 O O . PHE A 1 500 ? 20.886 33.222 16.524 1.00 54.19 500 PHE A O 1
ATOM 3928 N N . ARG A 1 501 ? 19.156 32.638 15.217 1.00 49.16 501 ARG A N 1
ATOM 3929 C CA . ARG A 1 501 ? 18.481 31.823 16.239 1.00 49.16 501 ARG A CA 1
ATOM 3930 C C . ARG A 1 501 ? 19.116 30.443 16.413 1.00 49.16 501 ARG A C 1
ATOM 3932 O O . ARG A 1 501 ? 18.928 29.830 17.457 1.00 49.16 501 ARG A O 1
ATOM 3939 N N . HIS A 1 502 ? 19.880 29.990 15.422 1.00 49.03 502 HIS A N 1
ATOM 3940 C CA . HIS A 1 502 ? 20.507 28.669 15.387 1.00 49.03 502 HIS A CA 1
ATOM 3941 C C . HIS A 1 502 ? 22.016 28.819 15.138 1.00 49.03 502 HIS A C 1
ATOM 3943 O O . HIS A 1 502 ? 22.507 28.471 14.068 1.00 49.03 502 HIS A O 1
ATOM 3949 N N . PRO A 1 503 ? 22.779 29.394 16.087 1.00 53.44 503 PRO A N 1
ATOM 3950 C CA . PRO A 1 503 ? 24.162 29.807 15.850 1.00 53.44 503 PRO A CA 1
ATOM 3951 C C . PRO A 1 503 ? 25.121 28.644 15.559 1.00 53.44 503 PRO A C 1
ATOM 3953 O O . PRO A 1 503 ? 26.119 28.852 14.876 1.00 53.44 503 PRO A O 1
ATOM 3956 N N . ARG A 1 504 ? 24.840 27.414 16.020 1.00 49.66 504 ARG A N 1
ATOM 3957 C CA . ARG A 1 504 ? 25.671 26.237 15.699 1.00 49.66 504 ARG A CA 1
ATOM 3958 C C . ARG A 1 504 ? 25.481 25.804 14.242 1.00 49.66 504 ARG A C 1
ATOM 3960 O O . ARG A 1 504 ? 26.457 25.591 13.527 1.00 49.66 504 ARG A O 1
ATOM 3967 N N . GLU A 1 505 ? 24.235 25.724 13.795 1.00 53.94 505 GLU A N 1
ATOM 3968 C CA . GLU A 1 505 ? 23.835 25.366 12.435 1.00 53.94 505 GLU A CA 1
ATOM 3969 C C . GLU A 1 505 ? 24.173 26.480 11.441 1.00 53.94 505 GLU A C 1
ATOM 3971 O O . GLU A 1 505 ? 24.680 26.211 10.355 1.00 53.94 505 GLU A O 1
ATOM 3976 N N . GLY A 1 506 ? 23.953 27.734 11.837 1.00 56.62 506 GLY A N 1
ATOM 3977 C CA . GLY A 1 506 ? 24.349 28.923 11.095 1.00 56.62 506 GLY A CA 1
ATOM 3978 C C . GLY A 1 506 ? 25.856 28.954 10.868 1.00 56.62 506 GLY A C 1
ATOM 3979 O O . GLY A 1 506 ? 26.292 29.082 9.727 1.00 56.62 506 GLY A O 1
ATOM 3980 N N . LYS A 1 507 ? 26.669 28.719 11.907 1.00 59.50 507 LYS A N 1
ATOM 3981 C CA . LYS A 1 507 ? 28.132 28.646 11.770 1.00 59.50 507 LYS A CA 1
ATOM 3982 C C . LYS A 1 507 ? 28.576 27.556 10.788 1.00 59.50 507 LYS A C 1
ATOM 3984 O O . LYS A 1 507 ? 29.420 27.808 9.934 1.00 59.50 507 LYS A O 1
ATOM 3989 N N . ALA A 1 508 ? 27.951 26.378 10.839 1.00 58.53 508 ALA A N 1
ATOM 3990 C CA . ALA A 1 508 ? 28.206 25.297 9.884 1.00 58.53 508 ALA A CA 1
ATOM 3991 C C . ALA A 1 508 ? 27.782 25.640 8.438 1.00 58.53 508 ALA A C 1
ATOM 3993 O O . ALA A 1 508 ? 28.313 25.071 7.485 1.00 58.53 508 ALA A O 1
ATOM 3994 N N . LEU A 1 509 ? 26.834 26.566 8.263 1.00 53.84 509 LEU A N 1
ATOM 3995 C CA . LEU A 1 509 ? 26.329 27.007 6.963 1.00 53.84 509 LEU A CA 1
ATOM 3996 C C . LEU A 1 509 ? 27.069 28.242 6.416 1.00 53.84 509 LEU A C 1
ATOM 3998 O O . LEU A 1 509 ? 27.047 28.469 5.208 1.00 53.84 509 LEU A O 1
ATOM 4002 N N . ALA A 1 510 ? 27.725 29.022 7.279 1.00 61.88 510 ALA A N 1
ATOM 4003 C CA . ALA A 1 510 ? 28.305 30.332 6.980 1.00 61.88 510 ALA A CA 1
ATOM 4004 C C . ALA A 1 510 ? 29.276 30.307 5.791 1.00 61.88 510 ALA A C 1
ATOM 4006 O O . ALA A 1 510 ? 29.124 31.086 4.851 1.00 61.88 510 ALA A O 1
ATOM 4007 N N . GLY A 1 511 ? 30.209 29.347 5.781 1.00 59.00 511 GLY A N 1
ATOM 4008 C CA . GLY A 1 511 ? 31.196 29.173 4.705 1.00 59.00 511 GLY A CA 1
ATOM 4009 C C . GLY A 1 511 ? 30.603 28.722 3.364 1.00 59.00 511 GLY A C 1
ATOM 4010 O O . GLY A 1 511 ? 31.287 28.729 2.343 1.00 59.00 511 GLY A O 1
ATOM 4011 N N . HIS A 1 512 ? 29.325 28.337 3.344 1.00 61.34 512 HIS A N 1
ATOM 4012 C CA . HIS A 1 512 ? 28.607 27.925 2.140 1.00 61.34 512 HIS A CA 1
ATOM 4013 C C . HIS A 1 512 ? 27.674 29.005 1.593 1.00 61.34 512 HIS A C 1
ATOM 4015 O O . HIS A 1 512 ? 27.117 28.817 0.510 1.00 61.34 512 HIS A O 1
ATOM 4021 N N . LEU A 1 513 ? 27.492 30.119 2.305 1.00 65.94 513 LEU A N 1
ATOM 4022 C CA . LEU A 1 513 ? 26.657 31.215 1.833 1.00 65.94 513 LEU A CA 1
ATOM 4023 C C . LEU A 1 513 ? 27.377 32.007 0.746 1.00 65.94 513 LEU A C 1
ATOM 4025 O O . LEU A 1 513 ? 28.572 32.263 0.836 1.00 65.94 513 LEU A O 1
ATOM 4029 N N . GLN A 1 514 ? 26.640 32.418 -0.282 1.00 65.75 514 GLN A N 1
ATOM 4030 C CA . GLN A 1 514 ? 27.132 33.372 -1.269 1.00 65.75 514 GLN A CA 1
ATOM 4031 C C . GLN A 1 514 ? 26.331 34.671 -1.123 1.00 65.75 514 GLN A C 1
ATOM 4033 O O . GLN A 1 514 ? 25.098 34.624 -1.191 1.00 65.75 514 GLN A O 1
ATOM 4038 N N . PRO A 1 515 ? 26.986 35.824 -0.900 1.00 71.81 515 PRO A N 1
ATOM 4039 C CA . PRO A 1 515 ? 26.318 37.120 -0.783 1.00 71.81 515 PRO A CA 1
ATOM 4040 C C . PRO A 1 515 ? 25.361 37.406 -1.951 1.00 71.81 515 PRO A C 1
ATOM 4042 O O . PRO A 1 515 ? 24.286 37.977 -1.771 1.00 71.81 515 PRO A O 1
ATOM 4045 N N . GLU A 1 516 ? 25.708 36.954 -3.153 1.00 67.75 516 GLU A N 1
ATOM 4046 C CA . GLU A 1 516 ? 24.966 37.164 -4.398 1.00 67.75 516 GLU A CA 1
ATOM 4047 C C . GLU A 1 516 ? 23.582 36.497 -4.390 1.00 67.75 516 GLU A C 1
ATOM 4049 O O . GLU A 1 516 ? 22.722 36.852 -5.196 1.00 67.75 516 GLU A O 1
ATOM 4054 N N . TRP A 1 517 ? 23.336 35.558 -3.469 1.00 66.69 517 TRP A N 1
ATOM 4055 C CA . TRP A 1 517 ? 22.020 34.945 -3.267 1.00 66.69 517 TRP A CA 1
ATOM 4056 C C . TRP A 1 517 ? 21.007 35.889 -2.618 1.00 66.69 517 TRP A C 1
ATOM 4058 O O . TRP A 1 517 ? 19.807 35.620 -2.671 1.00 66.69 517 TRP A O 1
ATOM 4068 N N . PHE A 1 518 ? 21.479 36.989 -2.032 1.00 68.38 518 PHE A N 1
ATOM 4069 C CA . PHE A 1 518 ? 20.665 37.983 -1.353 1.00 68.38 518 PHE A CA 1
ATOM 4070 C C . PHE A 1 518 ? 20.510 39.195 -2.265 1.00 68.38 518 PHE A C 1
ATOM 4072 O O . PHE A 1 518 ? 21.479 39.862 -2.635 1.00 68.38 518 PHE A O 1
ATOM 4079 N N . SER A 1 519 ? 19.279 39.469 -2.673 1.00 60.59 519 SER A N 1
ATOM 4080 C CA . SER A 1 519 ? 18.894 40.600 -3.511 1.00 60.59 519 SER A CA 1
ATOM 4081 C C . SER A 1 519 ? 18.913 41.925 -2.743 1.00 60.59 519 SER A C 1
ATOM 4083 O O . SER A 1 519 ? 19.274 42.944 -3.334 1.00 60.59 519 SER A O 1
ATOM 4085 N N . THR A 1 520 ? 18.648 41.908 -1.432 1.00 68.19 520 THR A N 1
ATOM 4086 C CA . THR A 1 520 ? 18.715 43.084 -0.555 1.00 68.19 520 THR A CA 1
ATOM 4087 C C . THR A 1 520 ? 20.174 43.476 -0.288 1.00 68.19 520 THR A C 1
ATOM 4089 O O . THR A 1 520 ? 20.921 42.686 0.297 1.00 68.19 520 THR A O 1
ATOM 4092 N N . PRO A 1 521 ? 20.611 44.701 -0.644 1.00 67.12 521 PRO A N 1
ATOM 4093 C CA . PRO A 1 521 ? 22.008 45.118 -0.490 1.00 67.12 521 PRO A CA 1
ATOM 4094 C C . PRO A 1 521 ? 22.545 45.024 0.946 1.00 67.12 521 PRO A C 1
ATOM 4096 O O . PRO A 1 521 ? 23.703 44.661 1.136 1.00 67.12 521 PRO A O 1
ATOM 4099 N N . GLY A 1 522 ? 21.713 45.314 1.955 1.00 58.12 522 GLY A N 1
ATOM 4100 C CA . GLY A 1 522 ? 22.089 45.195 3.370 1.00 58.12 522 GLY A CA 1
ATOM 4101 C C . GLY A 1 522 ? 22.320 43.745 3.808 1.00 58.12 522 GLY A C 1
ATOM 4102 O O . GLY A 1 522 ? 23.326 43.445 4.444 1.00 58.12 522 GLY A O 1
ATOM 4103 N N . TYR A 1 523 ? 21.445 42.826 3.396 1.00 68.88 523 TYR A N 1
ATOM 4104 C CA . TYR A 1 523 ? 21.565 41.396 3.705 1.00 68.88 523 TYR A CA 1
ATOM 4105 C C . TYR A 1 523 ? 22.720 40.734 2.960 1.00 68.88 523 TYR A C 1
ATOM 4107 O O . TYR A 1 523 ? 23.419 39.899 3.524 1.00 68.88 523 TYR A O 1
ATOM 4115 N N . ARG A 1 524 ? 22.987 41.170 1.727 1.00 69.94 524 ARG A N 1
ATOM 4116 C CA . ARG A 1 524 ? 24.170 40.762 0.966 1.00 69.94 524 ARG A CA 1
ATOM 4117 C C . ARG A 1 524 ? 25.467 41.096 1.703 1.00 69.94 524 ARG A C 1
ATOM 4119 O O . ARG A 1 524 ? 26.319 40.225 1.845 1.00 69.94 524 ARG A O 1
ATOM 4126 N N . ARG A 1 525 ? 25.608 42.331 2.197 1.00 61.78 525 ARG A N 1
ATOM 4127 C CA . ARG A 1 525 ? 26.791 42.751 2.972 1.00 61.78 525 ARG A CA 1
ATOM 4128 C C . ARG A 1 525 ? 26.937 41.960 4.271 1.00 61.78 525 ARG A C 1
ATOM 4130 O O . ARG A 1 525 ? 28.020 41.476 4.576 1.00 61.78 525 ARG A O 1
ATOM 4137 N N . LEU A 1 526 ? 25.828 41.745 4.970 1.00 63.19 526 LEU A N 1
ATOM 4138 C CA . LEU A 1 526 ? 25.777 40.932 6.181 1.00 63.19 526 LEU A CA 1
ATOM 4139 C C . LEU A 1 526 ? 26.235 39.483 5.940 1.00 63.19 526 LEU A C 1
ATOM 4141 O O . LEU A 1 526 ? 27.054 38.948 6.680 1.00 63.19 526 LEU A O 1
ATOM 4145 N N . VAL A 1 527 ? 25.757 38.850 4.874 1.00 65.50 527 VAL A N 1
ATOM 4146 C CA . VAL A 1 527 ? 26.145 37.477 4.524 1.00 65.50 527 VAL A CA 1
ATOM 4147 C C . VAL A 1 527 ? 27.610 37.386 4.104 1.00 65.50 527 VAL A C 1
ATOM 4149 O O . VAL A 1 527 ? 28.257 36.393 4.423 1.00 65.50 527 VAL A O 1
ATOM 4152 N N . ALA A 1 528 ? 28.151 38.419 3.450 1.00 71.06 528 ALA A N 1
ATOM 4153 C CA . ALA A 1 528 ? 29.584 38.500 3.168 1.00 71.06 528 ALA A CA 1
ATOM 4154 C C . ALA A 1 528 ? 30.396 38.524 4.469 1.00 71.06 528 ALA A C 1
ATOM 4156 O O . ALA A 1 528 ? 31.288 37.700 4.640 1.00 71.06 528 ALA A O 1
ATOM 4157 N N . ALA A 1 529 ? 30.006 39.367 5.431 1.00 63.19 529 ALA A N 1
ATOM 4158 C CA . ALA A 1 529 ? 30.658 39.431 6.737 1.00 63.19 529 ALA A CA 1
ATOM 4159 C C . ALA A 1 529 ? 30.564 38.105 7.517 1.00 63.19 529 ALA A C 1
ATOM 4161 O O . ALA A 1 529 ? 31.548 37.678 8.113 1.00 63.19 529 ALA A O 1
ATOM 4162 N N . LEU A 1 530 ? 29.409 37.425 7.482 1.00 65.25 530 LEU A N 1
ATOM 4163 C CA . LEU A 1 530 ? 29.214 36.111 8.115 1.00 65.25 530 LEU A CA 1
ATOM 4164 C C . LEU A 1 530 ? 30.053 35.012 7.473 1.00 65.25 530 LEU A C 1
ATOM 4166 O O . LEU A 1 530 ? 30.554 34.138 8.177 1.00 65.25 530 LEU A O 1
ATOM 4170 N N . ARG A 1 531 ? 30.191 35.031 6.148 1.00 71.50 531 ARG A N 1
ATOM 4171 C CA . ARG A 1 531 ? 31.031 34.077 5.428 1.00 71.50 531 ARG A CA 1
ATOM 4172 C C . ARG A 1 531 ? 32.503 34.295 5.762 1.00 71.50 531 ARG A C 1
ATOM 4174 O O . ARG A 1 531 ? 33.196 33.335 6.081 1.00 71.50 531 ARG A O 1
ATOM 4181 N N . ASP A 1 532 ? 32.950 35.546 5.718 1.00 70.75 532 ASP A N 1
ATOM 4182 C CA . ASP A 1 532 ? 34.355 35.910 5.892 1.00 70.75 532 ASP A CA 1
ATOM 4183 C C . ASP A 1 532 ? 34.818 35.760 7.358 1.00 70.75 532 ASP A C 1
ATOM 4185 O O . ASP A 1 532 ? 36.008 35.586 7.609 1.00 70.75 532 ASP A O 1
ATOM 4189 N N . SER A 1 533 ? 33.888 35.751 8.326 1.00 62.50 533 SER A N 1
ATOM 4190 C CA . SER A 1 533 ? 34.158 35.443 9.741 1.00 62.50 533 SER A CA 1
ATOM 4191 C C . SER A 1 533 ? 33.920 33.976 10.137 1.00 62.50 533 SER A C 1
ATOM 4193 O O . SER A 1 533 ? 33.909 33.661 11.329 1.00 62.50 533 SER A O 1
ATOM 4195 N N . GLU A 1 534 ? 33.671 33.080 9.173 1.00 61.62 534 GLU A N 1
ATOM 4196 C CA . GLU A 1 534 ? 33.269 31.682 9.412 1.00 61.62 534 GLU A CA 1
ATOM 4197 C C . GLU A 1 534 ? 32.097 31.539 10.406 1.00 61.62 534 GLU A C 1
ATOM 4199 O O . GLU A 1 534 ? 32.044 30.612 11.217 1.00 61.62 534 GLU A O 1
ATOM 4204 N N . GLY A 1 535 ? 31.150 32.478 10.379 1.00 56.50 535 GLY A N 1
ATOM 4205 C CA . GLY A 1 535 ? 29.982 32.488 11.255 1.00 56.50 535 GLY A CA 1
ATOM 4206 C C . GLY A 1 535 ? 30.267 32.905 12.701 1.00 56.50 535 GLY A C 1
ATOM 4207 O O . GLY A 1 535 ? 29.425 32.662 13.568 1.00 56.50 535 GLY A O 1
ATOM 4208 N N . ASP A 1 536 ? 31.414 33.533 12.994 1.00 58.97 536 ASP A N 1
ATOM 4209 C CA . ASP A 1 536 ? 31.640 34.208 14.276 1.00 58.97 536 ASP A CA 1
ATOM 4210 C C . ASP A 1 536 ? 30.851 35.526 14.338 1.00 58.97 536 ASP A C 1
ATOM 4212 O O . ASP A 1 536 ? 31.286 36.587 13.885 1.00 58.97 536 ASP A O 1
ATOM 4216 N N . VAL A 1 537 ? 29.656 35.435 14.918 1.00 51.38 537 VAL A N 1
ATOM 4217 C CA . VAL A 1 537 ? 28.732 36.559 15.123 1.00 51.38 537 VAL A CA 1
ATOM 4218 C C . VAL A 1 537 ? 29.311 37.591 16.103 1.00 51.38 537 VAL A C 1
ATOM 4220 O O . VAL A 1 537 ? 29.082 38.789 15.957 1.00 51.38 537 VAL A O 1
ATOM 4223 N N . THR A 1 538 ? 30.104 37.146 17.080 1.00 43.47 538 THR A N 1
ATOM 4224 C CA . THR A 1 538 ? 30.713 37.985 18.125 1.00 43.47 538 THR A CA 1
ATOM 4225 C C . THR A 1 538 ? 31.842 38.873 17.599 1.00 43.47 538 THR A C 1
ATOM 4227 O O . THR A 1 538 ? 31.992 40.003 18.068 1.00 43.47 538 THR A O 1
ATOM 4230 N N . GLY A 1 539 ? 32.613 38.395 16.617 1.00 46.66 539 GLY A N 1
ATOM 4231 C CA . GLY A 1 539 ? 33.658 39.168 15.938 1.00 46.66 539 GLY A CA 1
ATOM 4232 C C . GLY A 1 539 ? 33.107 40.269 15.027 1.00 46.66 539 GLY A C 1
ATOM 4233 O O . GLY A 1 539 ? 33.657 41.369 14.989 1.00 46.66 539 GLY A O 1
ATOM 4234 N N . ILE A 1 540 ? 31.969 40.021 14.367 1.00 49.22 540 ILE A N 1
ATOM 4235 C CA . ILE A 1 540 ? 31.309 40.997 13.482 1.00 49.22 540 ILE A CA 1
ATOM 4236 C C . ILE A 1 540 ? 30.807 42.214 14.272 1.00 49.22 540 ILE A C 1
ATOM 4238 O O . ILE A 1 540 ? 30.974 43.349 13.835 1.00 49.22 540 ILE A O 1
ATOM 4242 N N . LEU A 1 541 ? 30.280 42.011 15.483 1.00 41.00 541 LEU A N 1
ATOM 4243 C CA . LEU A 1 541 ? 29.751 43.090 16.331 1.00 41.00 541 LEU A CA 1
ATOM 4244 C C . LEU A 1 541 ? 30.802 44.131 16.766 1.00 41.00 541 LEU A C 1
ATOM 4246 O O . LEU A 1 541 ? 30.427 45.209 17.222 1.00 41.00 541 LEU A O 1
ATOM 4250 N N . ARG A 1 542 ? 32.104 43.847 16.615 1.00 39.31 542 ARG A N 1
ATOM 4251 C CA . ARG A 1 542 ? 33.191 44.782 16.960 1.00 39.31 542 ARG A CA 1
ATOM 4252 C C . ARG A 1 542 ? 33.636 45.684 15.802 1.00 39.31 542 ARG A C 1
ATOM 4254 O O . ARG A 1 542 ? 34.413 46.600 16.046 1.00 39.31 542 ARG A O 1
ATOM 4261 N N . GLY A 1 543 ? 33.173 45.440 14.572 1.00 42.41 543 GLY A N 1
ATOM 4262 C CA . GLY A 1 543 ? 33.681 46.109 13.363 1.00 42.41 543 GLY A CA 1
ATOM 4263 C C . GLY A 1 543 ? 32.650 46.868 12.522 1.00 42.41 543 GLY A C 1
ATOM 4264 O O . GLY A 1 543 ? 33.005 47.385 11.467 1.00 42.41 543 GLY A O 1
ATOM 4265 N N . VAL A 1 544 ? 31.388 46.935 12.947 1.00 44.34 544 VAL A N 1
ATOM 4266 C CA . VAL A 1 544 ? 30.280 47.403 12.099 1.00 44.34 544 VAL A CA 1
ATOM 4267 C C . VAL A 1 544 ? 29.972 48.891 12.320 1.00 44.34 544 VAL A C 1
ATOM 4269 O O . VAL A 1 544 ? 29.621 49.309 13.424 1.00 44.34 544 VAL A O 1
ATOM 4272 N N . ALA A 1 545 ? 30.077 49.697 11.257 1.00 43.41 545 ALA A N 1
ATOM 4273 C CA . ALA A 1 545 ? 29.688 51.110 11.247 1.00 43.41 545 ALA A CA 1
ATOM 4274 C C . ALA A 1 545 ? 28.167 51.287 11.037 1.00 43.41 545 ALA A C 1
ATOM 4276 O O . ALA A 1 545 ? 27.496 50.458 10.423 1.00 43.41 545 ALA A O 1
ATOM 4277 N N . GLY A 1 546 ? 27.620 52.393 11.556 1.00 44.41 546 GLY A N 1
ATOM 4278 C CA . GLY A 1 546 ? 26.205 52.565 11.929 1.00 44.41 546 GLY A CA 1
ATOM 4279 C C . GLY A 1 546 ? 25.103 52.318 10.885 1.00 44.41 546 GLY A C 1
ATOM 4280 O O . GLY A 1 546 ? 23.962 52.113 11.289 1.00 44.41 546 GLY A O 1
ATOM 4281 N N . GLU A 1 547 ? 25.386 52.278 9.581 1.00 40.50 547 GLU A N 1
ATOM 4282 C CA . GLU A 1 547 ? 24.358 51.989 8.561 1.00 40.50 547 GLU A CA 1
ATOM 4283 C C . GLU A 1 547 ? 24.015 50.492 8.443 1.00 40.50 547 GLU A C 1
ATOM 4285 O O . GLU A 1 547 ? 22.909 50.129 8.043 1.00 40.50 547 GLU A O 1
ATOM 4290 N N . GLU A 1 548 ? 24.921 49.597 8.836 1.00 44.06 548 GLU A N 1
ATOM 4291 C CA . GLU A 1 548 ? 24.691 48.146 8.802 1.00 44.06 548 GLU A CA 1
ATOM 4292 C C . GLU A 1 548 ? 23.824 47.667 9.978 1.00 44.06 548 GLU A C 1
ATOM 4294 O O . GLU A 1 548 ? 23.075 46.700 9.845 1.00 44.06 548 GLU A O 1
ATOM 4299 N N . ILE A 1 549 ? 23.819 48.401 11.095 1.00 44.72 549 ILE A N 1
ATOM 4300 C CA . ILE A 1 549 ? 23.028 48.095 12.300 1.00 44.72 549 ILE A CA 1
ATOM 4301 C C . ILE A 1 549 ? 21.516 48.129 12.013 1.00 44.72 549 ILE A C 1
ATOM 4303 O O . ILE A 1 549 ? 20.761 47.363 12.609 1.00 44.72 549 ILE A O 1
ATOM 4307 N N . ALA A 1 550 ? 21.064 48.952 11.060 1.00 41.75 550 ALA A N 1
ATOM 4308 C CA . ALA A 1 550 ? 19.652 49.055 10.689 1.00 41.75 550 ALA A CA 1
ATOM 4309 C C . ALA A 1 550 ? 19.120 47.779 10.007 1.00 41.75 550 ALA A C 1
ATOM 4311 O O . ALA A 1 550 ? 18.049 47.292 10.367 1.00 41.75 550 ALA A O 1
ATOM 4312 N N . ALA A 1 551 ? 19.896 47.182 9.093 1.00 43.88 551 ALA A N 1
ATOM 4313 C CA . ALA A 1 551 ? 19.523 45.929 8.428 1.00 43.88 551 ALA A CA 1
ATOM 4314 C C . ALA A 1 551 ? 19.524 44.738 9.406 1.00 43.88 551 ALA A C 1
ATOM 4316 O O . ALA A 1 551 ? 18.682 43.843 9.313 1.00 43.88 551 ALA A O 1
ATOM 4317 N N . TRP A 1 552 ? 20.442 44.750 10.378 1.00 49.16 552 TRP A N 1
ATOM 4318 C CA . TRP A 1 552 ? 20.474 43.787 11.480 1.00 49.16 552 TRP A CA 1
ATOM 4319 C C . TRP A 1 552 ? 19.274 43.937 12.417 1.00 49.16 552 TRP A C 1
ATOM 4321 O O . TRP A 1 552 ? 18.641 42.942 12.764 1.00 49.16 552 TRP A O 1
ATOM 4331 N N . ALA A 1 553 ? 18.936 45.169 12.799 1.00 42.38 553 ALA A N 1
ATOM 4332 C CA . ALA A 1 553 ? 17.799 45.463 13.662 1.00 42.38 553 ALA A CA 1
ATOM 4333 C C . ALA A 1 553 ? 16.463 45.094 12.999 1.00 42.38 553 ALA A C 1
ATOM 4335 O O . ALA A 1 553 ? 15.599 44.547 13.676 1.00 42.38 553 ALA A O 1
ATOM 4336 N N . GLU A 1 554 ? 16.307 45.302 11.687 1.00 43.22 554 GLU A N 1
ATOM 4337 C CA . GLU A 1 554 ? 15.135 44.837 10.930 1.00 43.22 554 GLU A CA 1
ATOM 4338 C C . GLU A 1 554 ? 15.026 43.308 10.894 1.00 43.22 554 GLU A C 1
ATOM 4340 O O . GLU A 1 554 ? 13.960 42.762 11.183 1.00 43.22 554 GLU A O 1
ATOM 4345 N N . ALA A 1 555 ? 16.123 42.599 10.601 1.00 43.53 555 ALA A N 1
ATOM 4346 C CA . ALA A 1 555 ? 16.131 41.135 10.578 1.00 43.53 555 ALA A CA 1
ATOM 4347 C C . ALA A 1 555 ? 15.832 40.534 11.967 1.00 43.53 555 ALA A C 1
ATOM 4349 O O . ALA A 1 555 ? 15.132 39.526 12.081 1.00 43.53 555 ALA A O 1
ATOM 4350 N N . PHE A 1 556 ? 16.310 41.177 13.037 1.00 43.59 556 PHE A N 1
ATOM 4351 C CA . PHE A 1 556 ? 16.050 40.751 14.411 1.00 43.59 556 PHE A CA 1
ATOM 4352 C C . PHE A 1 556 ? 14.635 41.127 14.881 1.00 43.59 556 PHE A C 1
ATOM 4354 O O . PHE A 1 556 ? 13.966 40.312 15.518 1.00 43.59 556 PHE A O 1
ATOM 4361 N N . ALA A 1 557 ? 14.128 42.308 14.518 1.00 40.28 557 ALA A N 1
ATOM 4362 C CA . ALA A 1 557 ? 12.760 42.735 14.816 1.00 40.28 557 ALA A CA 1
ATOM 4363 C C . ALA A 1 557 ? 11.716 41.845 14.119 1.00 40.28 557 ALA A C 1
ATOM 4365 O O . ALA A 1 557 ? 10.712 41.482 14.735 1.00 40.28 557 ALA A O 1
ATOM 4366 N N . ALA A 1 558 ? 11.994 41.395 12.890 1.00 38.69 558 ALA A N 1
ATOM 4367 C CA . ALA A 1 558 ? 11.170 40.421 12.172 1.00 38.69 558 ALA A CA 1
ATOM 4368 C C . ALA A 1 558 ? 11.124 39.032 12.850 1.00 38.69 558 ALA A C 1
ATOM 4370 O O . ALA A 1 558 ? 10.211 38.248 12.595 1.00 38.69 558 ALA A O 1
ATOM 4371 N N . SER A 1 559 ? 12.077 38.719 13.739 1.00 35.34 559 SER A N 1
ATOM 4372 C CA . SER A 1 559 ? 12.151 37.437 14.458 1.00 35.34 559 SER A CA 1
ATOM 4373 C C . SER A 1 559 ? 11.296 37.375 15.736 1.00 35.34 559 SER A C 1
ATOM 4375 O O . SER A 1 559 ? 11.097 36.294 16.295 1.00 35.34 559 SER A O 1
ATOM 4377 N N . GLY A 1 560 ? 10.757 38.514 16.194 1.00 34.16 560 GLY A N 1
ATOM 4378 C CA . GLY A 1 560 ? 9.783 38.584 17.287 1.00 34.16 560 GLY A CA 1
ATOM 4379 C C . GLY A 1 560 ? 10.289 38.192 18.686 1.00 34.16 560 GLY A C 1
ATOM 4380 O O . GLY A 1 560 ? 9.462 37.924 19.562 1.00 34.16 560 GLY A O 1
ATOM 4381 N N . SER A 1 561 ? 11.603 38.142 18.938 1.00 34.53 561 SER A N 1
ATOM 4382 C CA . SER A 1 561 ? 12.144 37.786 20.258 1.00 34.53 561 SER A CA 1
ATOM 4383 C C . SER A 1 561 ? 12.330 39.012 21.165 1.00 34.53 561 SER A C 1
ATOM 4385 O O . SER A 1 561 ? 13.261 39.790 20.978 1.00 34.53 561 SER A O 1
ATOM 4387 N N . GLN A 1 562 ? 11.489 39.153 22.196 1.00 34.75 562 GLN A N 1
ATOM 4388 C CA . GLN A 1 562 ? 11.760 40.017 23.364 1.00 34.75 562 GLN A CA 1
ATOM 4389 C C . GLN A 1 562 ? 12.252 39.235 24.595 1.00 34.75 562 GLN A C 1
ATOM 4391 O O . GLN A 1 562 ? 12.339 39.779 25.690 1.00 34.75 562 GLN A O 1
ATOM 4396 N N . THR A 1 563 ? 12.611 37.962 24.444 1.00 29.28 563 THR A N 1
ATOM 4397 C CA . THR A 1 563 ? 13.110 37.142 25.553 1.00 29.28 563 THR A CA 1
ATOM 4398 C C . THR A 1 563 ? 14.378 36.425 25.122 1.00 29.28 563 THR A C 1
ATOM 4400 O O . THR A 1 563 ? 14.321 35.477 24.340 1.00 29.28 563 THR A O 1
ATOM 4403 N N . GLY A 1 564 ? 15.519 36.909 25.611 1.00 28.61 564 GLY A N 1
ATOM 4404 C CA . GLY A 1 564 ? 16.793 36.206 25.516 1.00 28.61 564 GLY A CA 1
ATOM 4405 C C . GLY A 1 564 ? 16.775 34.946 26.380 1.00 28.61 564 GLY A C 1
ATOM 4406 O O . GLY A 1 564 ? 16.225 34.943 27.484 1.00 28.61 564 GLY A O 1
AT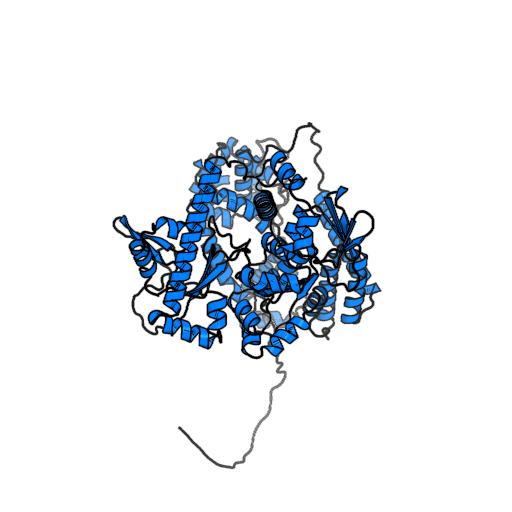OM 4407 N N . ALA A 1 565 ? 17.363 33.870 25.863 1.00 28.86 565 ALA A N 1
ATOM 4408 C CA . ALA A 1 565 ? 17.692 32.694 26.651 1.00 28.86 565 ALA A CA 1
ATOM 4409 C C . ALA A 1 565 ? 18.713 33.077 27.739 1.00 28.86 565 ALA A C 1
ATOM 4411 O O . ALA A 1 565 ? 19.653 33.821 27.472 1.00 28.86 565 ALA A O 1
ATOM 4412 N N . ALA A 1 566 ? 18.503 32.553 28.949 1.00 29.05 566 ALA A N 1
ATOM 4413 C CA . ALA A 1 566 ? 19.346 32.705 30.137 1.00 29.05 566 ALA A CA 1
ATOM 4414 C C . ALA A 1 566 ? 19.514 34.144 30.680 1.00 29.05 566 ALA A C 1
ATOM 4416 O O . ALA A 1 566 ? 20.506 34.815 30.429 1.00 29.05 566 ALA A O 1
ATOM 4417 N N . GLY A 1 567 ? 18.566 34.587 31.516 1.00 28.84 567 GLY A N 1
ATOM 4418 C CA . GLY A 1 567 ? 18.844 35.403 32.714 1.00 28.84 567 GLY A CA 1
ATOM 4419 C C . GLY A 1 567 ? 19.533 36.773 32.589 1.00 28.84 567 GLY A C 1
ATOM 4420 O O . GLY A 1 567 ? 19.817 37.366 33.624 1.00 28.84 567 GLY A O 1
ATOM 4421 N N . ALA A 1 568 ? 19.784 37.308 31.394 1.00 26.42 568 ALA A N 1
ATOM 4422 C CA . ALA A 1 568 ? 20.333 38.649 31.207 1.00 26.42 568 ALA A CA 1
ATOM 4423 C C . ALA A 1 568 ? 19.233 39.611 30.738 1.00 26.42 568 ALA A C 1
ATOM 4425 O O . ALA A 1 568 ? 18.784 39.573 29.591 1.00 26.42 568 ALA A O 1
ATOM 4426 N N . THR A 1 569 ? 18.787 40.499 31.626 1.00 24.83 569 THR A N 1
ATOM 4427 C CA . THR A 1 569 ? 17.994 41.668 31.237 1.00 24.83 569 THR A CA 1
ATOM 4428 C C . THR A 1 569 ? 18.888 42.624 30.451 1.00 24.83 569 THR A C 1
ATOM 4430 O O . THR A 1 569 ? 19.729 43.300 31.043 1.00 24.83 569 THR A O 1
ATOM 4433 N N . TRP A 1 570 ? 18.706 42.714 29.133 1.00 26.73 570 TRP A N 1
ATOM 4434 C CA . TRP A 1 570 ? 19.158 43.892 28.392 1.00 26.73 570 TRP A CA 1
ATOM 4435 C C . TRP A 1 570 ? 18.340 45.091 28.892 1.00 26.73 570 TRP A C 1
ATOM 4437 O O . TRP A 1 570 ? 17.106 45.003 28.889 1.00 26.73 570 TRP A O 1
ATOM 4447 N N . PRO A 1 571 ? 18.961 46.190 29.359 1.00 27.81 571 PRO A N 1
ATOM 4448 C CA . PRO A 1 571 ? 18.207 47.379 29.720 1.00 27.81 571 PRO A CA 1
ATOM 4449 C C . PRO A 1 571 ? 17.434 47.840 28.489 1.00 27.81 571 PRO A C 1
ATOM 4451 O O . PRO A 1 571 ? 17.973 47.858 27.383 1.00 27.81 571 PRO A O 1
ATOM 4454 N N . ALA A 1 572 ? 16.163 48.187 28.669 1.00 32.41 572 ALA A N 1
ATOM 4455 C CA . ALA A 1 572 ? 15.352 48.764 27.613 1.00 32.41 572 ALA A CA 1
ATOM 4456 C C . ALA A 1 572 ? 16.019 50.056 27.108 1.00 32.41 572 ALA A C 1
ATOM 4458 O O . ALA A 1 572 ? 15.863 51.116 27.711 1.00 32.41 572 ALA A O 1
ATOM 4459 N N . VAL A 1 573 ? 16.764 49.979 26.003 1.00 28.47 573 VAL A N 1
ATOM 4460 C CA . VAL A 1 573 ? 17.360 51.158 25.368 1.00 28.47 573 VAL A CA 1
ATOM 4461 C C . VAL A 1 573 ? 16.259 51.880 24.597 1.00 28.47 573 VAL A C 1
ATOM 4463 O O . VAL A 1 573 ? 16.070 51.703 23.398 1.00 28.47 573 VAL A O 1
ATOM 4466 N N . ARG A 1 574 ? 15.498 52.710 25.309 1.00 32.22 574 ARG A N 1
ATOM 4467 C CA . ARG A 1 574 ? 14.896 53.912 24.728 1.00 32.22 574 ARG A CA 1
ATOM 4468 C C . ARG A 1 574 ? 15.866 55.067 24.971 1.00 32.22 574 ARG A C 1
ATOM 4470 O O . ARG A 1 574 ? 15.649 55.863 25.875 1.00 32.22 574 ARG A O 1
ATOM 4477 N N . ALA A 1 575 ? 16.948 55.145 24.203 1.00 26.86 575 ALA A N 1
ATOM 4478 C CA . ALA A 1 575 ? 17.818 56.319 24.209 1.00 26.86 575 ALA A CA 1
ATOM 4479 C C . ALA A 1 575 ? 18.444 56.544 22.828 1.00 26.86 575 ALA A C 1
ATOM 4481 O O . ALA A 1 575 ? 18.713 55.596 22.093 1.00 26.86 575 ALA A O 1
ATOM 4482 N N . ALA A 1 576 ? 18.617 57.819 22.476 1.00 30.78 576 ALA A N 1
ATOM 4483 C CA . ALA A 1 576 ? 19.094 58.286 21.179 1.00 30.78 576 ALA A CA 1
ATOM 4484 C C . ALA A 1 576 ? 20.508 57.751 20.826 1.00 30.78 576 ALA A C 1
ATOM 4486 O O . ALA A 1 576 ? 21.284 57.430 21.730 1.00 30.78 576 ALA A O 1
ATOM 4487 N N . PRO A 1 577 ? 20.877 57.693 19.528 1.00 29.58 577 PRO A N 1
ATOM 4488 C CA . PRO A 1 577 ? 21.879 56.764 18.972 1.00 29.58 577 PRO A CA 1
ATOM 4489 C C . PRO A 1 577 ? 23.351 56.938 19.396 1.00 29.58 577 PRO A C 1
ATOM 4491 O O . PRO A 1 577 ? 24.213 56.260 18.851 1.00 29.58 577 PRO A O 1
ATOM 4494 N N . GLY A 1 578 ? 23.676 57.830 20.334 1.00 34.25 578 GLY A N 1
ATOM 4495 C CA . GLY A 1 578 ? 25.063 58.151 20.701 1.00 34.25 578 GLY A CA 1
ATOM 4496 C C . GLY A 1 578 ? 25.548 57.600 22.047 1.00 34.25 578 GLY A C 1
ATOM 4497 O O . GLY A 1 578 ? 26.745 57.401 22.215 1.00 34.25 578 GLY A O 1
ATOM 4498 N N . GLN A 1 579 ? 24.658 57.337 23.012 1.00 31.28 579 GLN A N 1
ATOM 4499 C CA . GLN A 1 579 ? 25.066 56.973 24.385 1.00 31.28 579 GLN A CA 1
ATOM 4500 C C . GLN A 1 579 ? 25.098 55.457 24.658 1.00 31.28 579 GLN A C 1
ATOM 4502 O O . GLN A 1 579 ? 25.783 55.014 25.576 1.00 31.28 579 GLN A O 1
ATOM 4507 N N . ALA A 1 580 ? 24.446 54.642 23.823 1.00 35.19 580 ALA A N 1
ATOM 4508 C CA . ALA A 1 580 ? 24.302 53.200 24.048 1.00 35.19 580 ALA A CA 1
ATOM 4509 C C . ALA A 1 580 ? 25.614 52.397 23.899 1.00 35.19 580 ALA A C 1
ATOM 4511 O O . ALA A 1 580 ? 25.776 51.357 24.533 1.00 35.19 580 ALA A O 1
ATOM 4512 N N . ALA A 1 581 ? 26.572 52.868 23.095 1.00 32.84 581 ALA A N 1
ATOM 4513 C CA . ALA A 1 581 ? 27.800 52.117 22.817 1.00 32.84 581 ALA A CA 1
ATOM 4514 C C . ALA A 1 581 ? 28.783 52.096 24.006 1.00 32.84 581 ALA A C 1
ATOM 4516 O O . ALA A 1 581 ? 29.447 51.088 24.240 1.00 32.84 581 ALA A O 1
ATOM 4517 N N . SER A 1 582 ? 28.847 53.178 24.790 1.00 34.56 582 SER A N 1
ATOM 4518 C CA . SER A 1 582 ? 29.754 53.279 25.945 1.00 34.56 582 SER A CA 1
ATOM 4519 C C . SER A 1 582 ? 29.238 52.498 27.161 1.00 34.56 582 SER A C 1
ATOM 4521 O O . SER A 1 582 ? 30.026 51.863 27.863 1.00 34.56 582 SER A O 1
ATOM 4523 N N . GLU A 1 583 ? 27.921 52.471 27.380 1.00 32.81 583 GLU A N 1
ATOM 4524 C CA . GLU A 1 583 ? 27.310 51.760 28.512 1.00 32.81 583 GLU A CA 1
ATOM 4525 C C . GLU A 1 583 ? 27.303 50.236 28.321 1.00 32.81 583 GLU A C 1
ATOM 4527 O O . GLU A 1 583 ? 27.526 49.494 29.279 1.00 32.81 583 GLU A O 1
ATOM 4532 N N . VAL A 1 584 ? 27.130 49.757 27.083 1.00 34.00 584 VAL A N 1
ATOM 4533 C CA . VAL A 1 584 ? 27.216 48.324 26.750 1.00 34.00 584 VAL A CA 1
ATOM 4534 C C . VAL A 1 584 ? 28.655 47.811 26.886 1.00 34.00 584 VAL A C 1
ATOM 4536 O O . VAL A 1 584 ? 28.865 46.722 27.419 1.00 34.00 584 VAL A O 1
ATOM 4539 N N . ALA A 1 585 ? 29.656 48.610 26.501 1.00 34.09 585 ALA A N 1
ATOM 4540 C CA . ALA A 1 585 ? 31.065 48.265 26.695 1.00 34.09 585 ALA A CA 1
ATOM 4541 C C . ALA A 1 585 ? 31.445 48.188 28.192 1.00 34.09 585 ALA A C 1
ATOM 4543 O O . ALA A 1 585 ? 32.053 47.210 28.625 1.00 34.09 585 ALA A O 1
ATOM 4544 N N . ALA A 1 586 ? 30.993 49.145 29.012 1.00 34.62 586 ALA A N 1
ATOM 4545 C CA . ALA A 1 586 ? 31.276 49.185 30.454 1.00 34.62 586 ALA A CA 1
ATOM 4546 C C . ALA A 1 586 ? 30.526 48.121 31.290 1.00 34.62 586 ALA A C 1
ATOM 4548 O O . ALA A 1 586 ? 30.892 47.860 32.444 1.00 34.62 586 ALA A O 1
ATOM 4549 N N . ALA A 1 587 ? 29.451 47.533 30.753 1.00 33.25 587 ALA A N 1
ATOM 4550 C CA . ALA A 1 587 ? 28.725 46.417 31.366 1.00 33.25 587 ALA A CA 1
ATOM 4551 C C . ALA A 1 587 ? 29.390 45.061 31.073 1.00 33.25 587 ALA A C 1
ATOM 4553 O O . ALA A 1 587 ? 29.379 44.174 31.925 1.00 33.25 587 ALA A O 1
ATOM 4554 N N . LEU A 1 588 ? 30.012 44.920 29.899 1.00 32.62 588 LEU A N 1
ATOM 4555 C CA . LEU A 1 588 ? 30.730 43.710 29.496 1.00 32.62 588 LEU A CA 1
ATOM 4556 C C . LEU A 1 588 ? 32.094 43.570 30.193 1.00 32.62 588 LEU A C 1
ATOM 4558 O O . LEU A 1 588 ? 32.505 42.449 30.483 1.00 32.62 588 LEU A O 1
ATOM 4562 N N . GLU A 1 589 ? 32.760 44.676 30.541 1.00 32.56 589 GLU A N 1
ATOM 4563 C CA . GLU A 1 589 ? 34.038 44.648 31.278 1.00 32.56 589 GLU A CA 1
ATOM 4564 C C . GLU A 1 589 ? 33.911 44.213 32.751 1.00 32.56 589 GLU A C 1
ATOM 4566 O O . GLU A 1 589 ? 34.895 43.784 33.349 1.00 32.56 589 GLU A O 1
ATOM 4571 N N . ARG A 1 590 ? 32.715 44.285 33.359 1.00 35.28 590 ARG A N 1
ATOM 4572 C CA . ARG A 1 590 ? 32.530 44.002 34.797 1.00 35.28 590 ARG A CA 1
ATOM 4573 C C . ARG A 1 590 ? 32.324 42.528 35.165 1.00 35.28 590 ARG A C 1
ATOM 4575 O O . ARG A 1 590 ? 32.444 42.207 36.344 1.00 35.28 590 ARG A O 1
ATOM 4582 N N . GLY A 1 591 ? 32.060 41.642 34.201 1.00 29.59 591 GLY A N 1
ATOM 4583 C CA . GLY A 1 591 ? 31.794 40.217 34.459 1.00 29.59 591 GLY A CA 1
ATOM 4584 C C . GLY A 1 591 ? 30.587 39.947 35.391 1.00 29.59 591 GLY A C 1
ATOM 4585 O O . GLY A 1 591 ? 29.989 40.873 35.944 1.00 29.59 591 GLY A O 1
ATOM 4586 N N . PRO A 1 592 ? 30.160 38.681 35.561 1.00 28.91 592 PRO A N 1
ATOM 4587 C CA . PRO A 1 592 ? 29.028 38.341 36.425 1.00 28.91 592 PRO A CA 1
ATOM 4588 C C . PRO A 1 592 ? 29.399 38.472 37.917 1.00 28.91 592 PRO A C 1
ATOM 4590 O O . PRO A 1 592 ? 30.382 37.898 38.379 1.00 28.91 592 PRO A O 1
ATOM 4593 N N . GLY A 1 593 ? 28.601 39.225 38.683 1.00 31.00 593 GLY A N 1
ATOM 4594 C CA . GLY A 1 593 ? 28.779 39.416 40.130 1.00 31.00 593 GLY A CA 1
ATOM 4595 C C . GLY A 1 593 ? 28.420 38.186 40.997 1.00 31.00 593 GLY A C 1
ATOM 4596 O O . GLY A 1 593 ? 27.756 37.259 40.529 1.00 31.00 593 GLY A O 1
ATOM 4597 N N . PRO A 1 594 ? 28.803 38.172 42.292 1.00 34.50 594 PRO A N 1
ATOM 4598 C CA . PRO A 1 594 ? 28.951 36.967 43.119 1.00 34.50 594 PRO A CA 1
ATOM 4599 C C . PRO A 1 594 ? 27.651 36.503 43.807 1.00 34.50 594 PRO A C 1
ATOM 4601 O O . PRO A 1 594 ? 27.604 36.361 45.028 1.00 34.50 594 PRO A O 1
ATOM 4604 N N . LYS A 1 595 ? 26.571 36.276 43.049 1.00 36.31 595 LYS A N 1
ATOM 4605 C CA . LYS A 1 595 ? 25.339 35.638 43.566 1.00 36.31 595 LYS A CA 1
ATOM 4606 C C . LYS A 1 595 ? 24.683 34.685 42.556 1.00 36.31 595 LYS A C 1
ATOM 4608 O O . LYS A 1 595 ? 23.470 34.708 42.378 1.00 36.31 595 LYS A O 1
ATOM 4613 N N . ALA A 1 596 ? 25.475 33.840 41.901 1.00 33.91 596 ALA A N 1
ATOM 4614 C CA . ALA A 1 596 ? 24.950 32.611 41.312 1.00 33.91 596 ALA A CA 1
ATOM 4615 C C . ALA A 1 596 ? 24.965 31.525 42.403 1.00 33.91 596 ALA A C 1
ATOM 4617 O O . ALA A 1 596 ? 26.022 31.231 42.959 1.00 33.91 596 ALA A O 1
ATOM 4618 N N . GLU A 1 597 ? 23.795 30.994 42.768 1.00 35.78 597 GLU A N 1
ATOM 4619 C CA . GLU A 1 597 ? 23.681 29.838 43.670 1.00 35.78 597 GLU A CA 1
ATOM 4620 C C . GLU A 1 597 ? 24.471 28.651 43.101 1.00 35.78 597 GLU A C 1
ATOM 4622 O O . GLU A 1 597 ? 24.406 28.374 41.903 1.00 35.78 597 GLU A O 1
ATOM 4627 N N . THR A 1 598 ? 25.232 27.953 43.950 1.00 41.34 598 THR A N 1
ATOM 4628 C CA . THR A 1 598 ? 26.035 26.810 43.507 1.00 41.34 598 THR A CA 1
ATOM 4629 C C . THR A 1 598 ? 25.150 25.586 43.219 1.00 41.34 598 THR A C 1
ATOM 4631 O O . THR A 1 598 ? 24.086 25.431 43.831 1.00 41.34 598 THR A O 1
ATOM 4634 N N . PRO A 1 599 ? 25.584 24.674 42.328 1.00 34.38 599 PRO A N 1
ATOM 4635 C CA . PRO A 1 599 ? 24.857 23.443 41.985 1.00 34.38 599 PRO A CA 1
ATOM 4636 C C . PRO A 1 599 ? 24.440 22.593 43.200 1.00 34.38 599 PRO A C 1
ATOM 4638 O O . PRO A 1 599 ? 23.395 21.942 43.187 1.00 34.38 599 PRO A O 1
ATOM 4641 N N . GLU A 1 600 ? 25.198 22.649 44.298 1.00 36.78 600 GLU A N 1
ATOM 4642 C CA . GLU A 1 600 ? 24.901 21.919 45.538 1.00 36.78 600 GLU A CA 1
ATOM 4643 C C . GLU A 1 600 ? 23.640 22.421 46.260 1.00 36.78 600 GLU A C 1
ATOM 4645 O O . GLU A 1 600 ? 22.971 21.644 46.946 1.00 36.78 600 GLU A O 1
ATOM 4650 N N . ALA A 1 601 ? 23.281 23.700 46.099 1.00 40.03 601 ALA A N 1
ATOM 4651 C CA . ALA A 1 601 ? 22.055 24.268 46.662 1.00 40.03 601 ALA A CA 1
ATOM 4652 C C . ALA A 1 601 ? 20.803 23.807 45.891 1.00 40.03 601 ALA A C 1
ATOM 4654 O O . ALA A 1 601 ? 19.752 23.587 46.498 1.00 40.03 601 ALA A O 1
ATOM 4655 N N . ALA A 1 602 ? 20.929 23.587 44.577 1.00 38.25 602 ALA A N 1
ATOM 4656 C CA . ALA A 1 602 ? 19.858 23.065 43.729 1.00 38.25 602 ALA A CA 1
ATOM 4657 C C . ALA A 1 602 ? 19.577 21.571 43.996 1.00 38.25 602 ALA A C 1
ATOM 4659 O O . ALA A 1 602 ? 18.419 21.156 44.030 1.00 38.25 602 ALA A O 1
ATOM 4660 N N . LEU A 1 603 ? 20.619 20.782 44.287 1.00 35.56 603 LEU A N 1
ATOM 4661 C CA . LEU A 1 603 ? 20.530 19.343 44.584 1.00 35.56 603 LEU A CA 1
ATOM 4662 C C . LEU A 1 603 ? 19.841 19.015 45.920 1.00 35.56 603 LEU A C 1
ATOM 4664 O O . LEU A 1 603 ? 19.179 17.984 46.031 1.00 35.56 603 LEU A O 1
ATOM 4668 N N . ARG A 1 604 ? 19.897 19.906 46.921 1.00 39.22 604 ARG A N 1
ATOM 4669 C CA . ARG A 1 604 ? 19.177 19.727 48.204 1.00 39.22 604 ARG A CA 1
ATOM 4670 C C . ARG A 1 604 ? 17.647 19.731 48.074 1.00 39.22 604 ARG A C 1
ATOM 4672 O O . ARG A 1 604 ? 16.967 19.428 49.049 1.00 39.22 604 ARG A O 1
ATOM 4679 N N . ARG A 1 605 ? 17.105 20.087 46.904 1.00 39.38 605 ARG A N 1
ATOM 4680 C CA . ARG A 1 605 ? 15.662 20.051 46.604 1.00 39.38 605 ARG A CA 1
ATOM 4681 C C . ARG A 1 605 ? 15.194 18.752 45.948 1.00 39.38 605 ARG A C 1
ATOM 4683 O O . ARG A 1 605 ? 13.990 18.553 45.828 1.00 39.38 605 ARG A O 1
ATOM 4690 N N . THR A 1 606 ? 16.111 17.887 45.525 1.00 35.56 606 THR A N 1
ATOM 4691 C CA . THR A 1 606 ? 15.777 16.536 45.063 1.00 35.56 606 THR A CA 1
ATOM 4692 C C . THR A 1 606 ? 15.906 15.574 46.243 1.00 35.56 606 THR A C 1
ATOM 4694 O O . THR A 1 606 ? 16.923 15.611 46.929 1.00 35.56 606 THR A O 1
ATOM 4697 N N . ASP A 1 607 ? 14.906 14.722 46.492 1.00 36.56 607 ASP A N 1
ATOM 4698 C CA . ASP A 1 607 ? 14.851 13.747 47.606 1.00 36.56 607 ASP A CA 1
ATOM 4699 C C . ASP A 1 607 ? 15.880 12.591 47.480 1.00 36.56 607 ASP A C 1
ATOM 4701 O O . ASP A 1 607 ? 15.617 11.436 47.819 1.00 36.56 607 ASP A O 1
ATOM 4705 N N . LEU A 1 608 ? 17.077 12.870 46.963 1.00 36.97 608 LEU A N 1
ATOM 4706 C CA . LEU A 1 608 ? 18.181 11.925 46.837 1.00 36.97 608 LEU A CA 1
ATOM 4707 C C . LEU A 1 608 ? 19.009 11.917 48.138 1.00 36.97 608 LEU A C 1
ATOM 4709 O O . LEU A 1 608 ? 19.571 12.945 48.518 1.00 36.97 608 LEU A O 1
ATOM 4713 N N . PRO A 1 609 ? 19.134 10.775 48.845 1.00 35.06 609 PRO A N 1
ATOM 4714 C CA . PRO A 1 609 ? 19.868 10.722 50.107 1.00 35.06 609 PRO A CA 1
ATOM 4715 C C . PRO A 1 609 ? 21.362 11.032 49.919 1.00 35.06 609 PRO A C 1
ATOM 4717 O O . PRO A 1 609 ? 22.058 10.341 49.173 1.00 35.06 609 PRO A O 1
ATOM 4720 N N . ALA A 1 610 ? 21.885 12.012 50.665 1.00 38.22 610 ALA A N 1
ATOM 4721 C CA . ALA A 1 610 ? 23.267 12.509 50.572 1.00 38.22 610 ALA A CA 1
ATOM 4722 C C . ALA A 1 610 ? 24.366 11.424 50.698 1.00 38.22 610 ALA A C 1
ATOM 4724 O O . ALA A 1 610 ? 25.470 11.589 50.185 1.00 38.22 610 ALA A O 1
ATOM 4725 N N . ALA A 1 611 ? 24.063 10.281 51.323 1.00 35.62 611 ALA A N 1
ATOM 4726 C CA . ALA A 1 611 ? 24.982 9.146 51.466 1.00 35.62 611 ALA A CA 1
ATOM 4727 C C . ALA A 1 611 ? 25.224 8.347 50.163 1.00 35.62 611 ALA A C 1
ATOM 4729 O O . ALA A 1 611 ? 26.148 7.530 50.109 1.00 35.62 611 ALA A O 1
ATOM 4730 N N . ARG A 1 612 ? 24.394 8.545 49.127 1.00 37.56 612 ARG A N 1
ATOM 4731 C CA . ARG A 1 612 ? 24.562 7.944 47.791 1.00 37.56 612 ARG A CA 1
ATOM 4732 C C . ARG A 1 612 ? 25.501 8.780 46.911 1.00 37.56 612 ARG A C 1
ATOM 4734 O O . ARG A 1 612 ? 26.376 8.221 46.261 1.00 37.56 612 ARG A O 1
ATOM 4741 N N . TYR A 1 613 ? 25.398 10.105 47.021 1.00 39.28 613 TYR A N 1
ATOM 4742 C CA . TYR A 1 613 ? 26.206 11.089 46.291 1.00 39.28 613 TYR A CA 1
ATOM 4743 C C . TYR A 1 613 ? 27.716 10.933 46.533 1.00 39.28 613 TYR A C 1
ATOM 4745 O O . TYR A 1 613 ? 28.499 10.936 45.588 1.00 39.28 613 TYR A O 1
ATOM 4753 N N . GLY A 1 614 ? 28.132 10.734 47.790 1.00 37.31 614 GLY A N 1
ATOM 4754 C CA . GLY A 1 614 ? 29.553 10.559 48.121 1.00 37.31 614 GLY A CA 1
ATOM 4755 C C . GLY A 1 614 ? 30.169 9.294 47.514 1.00 37.31 614 GLY A C 1
ATOM 4756 O O . GLY A 1 614 ? 31.281 9.341 47.000 1.00 37.31 614 GLY A O 1
ATOM 4757 N N . ARG A 1 615 ? 29.421 8.180 47.507 1.00 37.47 615 ARG A N 1
ATOM 4758 C CA . ARG A 1 615 ? 29.913 6.891 46.992 1.00 37.47 615 ARG A CA 1
ATOM 4759 C C . ARG A 1 615 ? 29.986 6.840 45.469 1.00 37.47 615 ARG A C 1
ATOM 4761 O O . ARG A 1 615 ? 30.934 6.277 44.938 1.00 37.47 615 ARG A O 1
ATOM 4768 N N . GLU A 1 616 ? 29.021 7.428 44.765 1.00 34.12 616 GLU A N 1
ATOM 4769 C CA . GLU A 1 616 ? 29.024 7.458 43.294 1.00 34.12 616 GLU A CA 1
ATOM 4770 C C . GLU A 1 616 ? 30.100 8.423 42.750 1.00 34.12 616 GLU A C 1
ATOM 4772 O O . GLU A 1 616 ? 30.786 8.089 41.782 1.00 34.12 616 GLU A O 1
ATOM 4777 N N . LYS A 1 617 ? 30.347 9.551 43.438 1.00 35.47 617 LYS A N 1
ATOM 4778 C CA . LYS A 1 617 ? 31.415 10.509 43.094 1.00 35.47 617 LYS A CA 1
ATOM 4779 C C . LYS A 1 617 ? 32.827 9.939 43.298 1.00 35.47 617 LYS A C 1
ATOM 4781 O O . LYS A 1 617 ? 33.699 10.180 42.466 1.00 35.47 617 LYS A O 1
ATOM 4786 N N . GLU A 1 618 ? 33.058 9.158 44.357 1.00 37.88 618 GLU A N 1
ATOM 4787 C CA . GLU A 1 618 ? 34.335 8.446 44.560 1.00 37.88 618 GLU A CA 1
ATOM 4788 C C . GLU A 1 618 ? 34.559 7.334 43.527 1.00 37.88 618 GLU A C 1
ATOM 4790 O O . GLU A 1 618 ? 35.682 7.144 43.067 1.00 37.88 618 GLU A O 1
ATOM 4795 N N . MET A 1 619 ? 33.503 6.613 43.133 1.00 34.25 619 MET A N 1
ATOM 4796 C CA . MET A 1 619 ? 33.623 5.453 42.243 1.00 34.25 619 MET A CA 1
ATOM 4797 C C . MET A 1 619 ? 33.831 5.832 40.768 1.00 34.25 619 MET A C 1
ATOM 4799 O O . MET A 1 619 ? 34.463 5.079 40.031 1.00 34.25 619 MET A O 1
ATOM 4803 N N . MET A 1 620 ? 33.300 6.978 40.327 1.00 32.41 620 MET A N 1
ATOM 4804 C CA . MET A 1 620 ? 33.370 7.425 38.925 1.00 32.41 620 MET A CA 1
ATOM 4805 C C . MET A 1 620 ? 34.430 8.509 38.679 1.00 32.41 620 MET A C 1
ATOM 4807 O O . MET A 1 620 ? 34.740 8.807 37.529 1.00 32.41 620 MET A O 1
ATOM 4811 N N . GLY A 1 621 ? 35.010 9.071 39.743 1.00 36.59 621 GLY A N 1
ATOM 4812 C CA . GLY A 1 621 ? 35.866 10.252 39.670 1.00 36.59 621 GLY A CA 1
ATOM 4813 C C . GLY A 1 621 ? 35.040 11.538 39.562 1.00 36.59 621 GLY A C 1
ATOM 4814 O O . GLY A 1 621 ? 34.049 11.606 38.832 1.00 36.59 621 GLY A O 1
ATOM 4815 N N . ALA A 1 622 ? 35.454 12.570 40.305 1.00 35.19 622 ALA A N 1
ATOM 4816 C CA . ALA A 1 622 ? 34.688 13.808 40.475 1.00 35.19 622 ALA A CA 1
ATOM 4817 C C . ALA A 1 622 ? 34.331 14.495 39.145 1.00 35.19 622 ALA A C 1
ATOM 4819 O O . ALA A 1 622 ? 33.190 14.920 38.977 1.00 35.19 622 ALA A O 1
ATOM 4820 N N . ASP A 1 623 ? 35.262 14.518 38.189 1.00 36.31 623 ASP A N 1
ATOM 4821 C CA . ASP A 1 623 ? 35.077 15.194 36.900 1.00 36.31 623 ASP A CA 1
ATOM 4822 C C . ASP A 1 623 ? 34.060 14.486 35.996 1.00 36.31 623 ASP A C 1
ATOM 4824 O O . ASP A 1 623 ? 33.266 15.131 35.316 1.00 36.31 623 ASP A O 1
ATOM 4828 N N . VAL A 1 624 ? 34.040 13.152 36.008 1.00 33.59 624 VAL A N 1
ATOM 4829 C CA . VAL A 1 624 ? 33.138 12.352 35.163 1.00 33.59 624 VAL A CA 1
ATOM 4830 C C . VAL A 1 624 ? 31.715 12.391 35.715 1.00 33.59 624 VAL A C 1
ATOM 4832 O O . VAL A 1 624 ? 30.746 12.468 34.959 1.00 33.59 624 VAL A O 1
ATOM 4835 N N . TYR A 1 625 ? 31.583 12.385 37.042 1.00 35.66 625 TYR A N 1
ATOM 4836 C CA . TYR A 1 625 ? 30.288 12.466 37.707 1.00 35.66 625 TYR A CA 1
ATOM 4837 C C . TYR A 1 625 ? 29.646 13.857 37.546 1.00 35.66 625 TYR A C 1
ATOM 4839 O O . TYR A 1 625 ? 28.447 13.956 37.278 1.00 35.66 625 TYR A O 1
ATOM 4847 N N . GLU A 1 626 ? 30.433 14.936 37.627 1.00 41.06 626 GLU A N 1
ATOM 4848 C CA . GLU A 1 626 ? 29.933 16.302 37.410 1.00 41.06 626 GLU A CA 1
ATOM 4849 C C . GLU A 1 626 ? 29.588 16.582 35.939 1.00 41.06 626 GLU A C 1
ATOM 4851 O O . GLU A 1 626 ? 28.538 17.167 35.666 1.00 41.06 626 GLU A O 1
ATOM 4856 N N . GLN A 1 627 ? 30.367 16.062 34.984 1.00 37.81 627 GLN A N 1
ATOM 4857 C CA . GLN A 1 627 ? 30.022 16.133 33.557 1.00 37.81 627 GLN A CA 1
ATOM 4858 C C . GLN A 1 627 ? 28.738 15.354 33.226 1.00 37.81 627 GLN A C 1
ATOM 4860 O O . GLN A 1 627 ? 27.945 15.789 32.391 1.00 37.81 627 GLN A O 1
ATOM 4865 N N . GLY A 1 628 ? 28.496 14.224 33.900 1.00 31.48 628 GLY A N 1
ATOM 4866 C CA . GLY A 1 628 ? 27.266 13.442 33.754 1.00 31.48 628 GLY A CA 1
ATOM 4867 C C . GLY A 1 628 ? 26.019 14.165 34.275 1.00 31.48 628 GLY A C 1
ATOM 4868 O O . GLY A 1 628 ? 24.973 14.129 33.626 1.00 31.48 628 GLY A O 1
ATOM 4869 N N . LEU A 1 629 ? 26.131 14.869 35.407 1.00 36.47 629 LEU A N 1
ATOM 4870 C CA . LEU A 1 629 ? 25.049 15.697 35.954 1.00 36.47 629 LEU A CA 1
ATOM 4871 C C . LEU A 1 629 ? 24.756 16.921 35.079 1.00 36.47 629 LEU A C 1
ATOM 4873 O O . LEU A 1 629 ? 23.591 17.250 34.862 1.00 36.47 629 LEU A O 1
ATOM 4877 N N . GLU A 1 630 ? 25.789 17.556 34.522 1.00 36.94 630 GLU A N 1
ATOM 4878 C CA . GLU A 1 630 ? 25.622 18.662 33.575 1.00 36.94 630 GLU A CA 1
ATOM 4879 C C . GLU A 1 630 ? 24.932 18.199 32.280 1.00 36.94 630 GLU A C 1
ATOM 4881 O O . GLU A 1 630 ? 24.082 18.905 31.734 1.00 36.94 630 GLU A O 1
ATOM 4886 N N . LEU A 1 631 ? 25.234 16.984 31.811 1.00 33.69 631 LEU A N 1
ATOM 4887 C CA . LEU A 1 631 ? 24.592 16.387 30.639 1.00 33.69 631 LEU A CA 1
ATOM 4888 C C . LEU A 1 631 ? 23.122 16.021 30.905 1.00 33.69 631 LEU A C 1
ATOM 4890 O O . LEU A 1 631 ? 22.268 16.293 30.066 1.00 33.69 631 LEU A O 1
ATOM 4894 N N . LEU A 1 632 ? 22.811 15.455 32.075 1.00 32.53 632 LEU A N 1
ATOM 4895 C CA . LEU A 1 632 ? 21.437 15.151 32.496 1.00 32.53 632 LEU A CA 1
ATOM 4896 C C . LEU A 1 632 ? 20.590 16.419 32.646 1.00 32.53 632 LEU A C 1
ATOM 4898 O O . LEU A 1 632 ? 19.459 16.454 32.168 1.00 32.53 632 LEU A O 1
ATOM 4902 N N . TRP A 1 633 ? 21.158 17.482 33.221 1.00 34.62 633 TRP A N 1
ATOM 4903 C CA . TRP A 1 633 ? 20.490 18.779 33.324 1.00 34.62 633 TRP A CA 1
ATOM 4904 C C . TRP A 1 633 ? 20.244 19.417 31.946 1.00 34.62 633 TRP A C 1
ATOM 4906 O O . TRP A 1 633 ? 19.169 19.966 31.702 1.00 34.62 633 TRP A O 1
ATOM 4916 N N . ARG A 1 634 ? 21.192 19.283 31.004 1.00 33.72 634 ARG A N 1
ATOM 4917 C CA . ARG A 1 634 ? 21.017 19.710 29.601 1.00 33.72 634 ARG A CA 1
ATOM 4918 C C . ARG A 1 634 ? 19.929 18.910 28.877 1.00 33.72 634 ARG A C 1
ATOM 4920 O O . ARG A 1 634 ? 19.150 19.501 28.139 1.00 33.72 634 ARG A O 1
ATOM 4927 N N . LEU A 1 635 ? 19.828 17.604 29.128 1.00 32.25 635 LEU A N 1
ATOM 4928 C CA . LEU A 1 635 ? 18.815 16.734 28.519 1.00 32.25 635 LEU A CA 1
ATOM 4929 C C . LEU A 1 635 ? 17.409 16.955 29.103 1.00 32.25 635 LEU A C 1
ATOM 4931 O O . LEU A 1 635 ? 16.431 16.923 28.359 1.00 32.25 635 LEU A O 1
ATOM 4935 N N . GLU A 1 636 ? 17.287 17.230 30.406 1.00 31.22 636 GLU A N 1
ATOM 4936 C CA . GLU A 1 636 ? 16.003 17.605 31.021 1.00 31.22 636 GLU A CA 1
ATOM 4937 C C . GLU A 1 636 ? 15.542 19.005 30.585 1.00 31.22 636 GLU A C 1
ATOM 4939 O O . GLU A 1 636 ? 14.348 19.203 30.357 1.00 31.22 636 GLU A O 1
ATOM 4944 N N . ALA A 1 637 ? 16.469 19.947 30.369 1.00 32.72 637 ALA A N 1
ATOM 4945 C CA . ALA A 1 637 ? 16.163 21.253 29.778 1.00 32.72 637 ALA A CA 1
ATOM 4946 C C . ALA A 1 637 ? 15.737 21.159 28.294 1.00 32.72 637 ALA A C 1
ATOM 4948 O O . ALA A 1 637 ? 14.926 21.962 27.833 1.00 32.72 637 ALA A O 1
ATOM 4949 N N . GLU A 1 638 ? 16.230 20.164 27.546 1.00 35.09 638 GLU A N 1
ATOM 4950 C CA . GLU A 1 638 ? 15.843 19.896 26.149 1.00 35.09 638 GLU A CA 1
ATOM 4951 C C . GLU A 1 638 ? 14.511 19.121 26.012 1.00 35.09 638 GLU A C 1
ATOM 4953 O O . GLU A 1 638 ? 13.862 19.185 24.964 1.00 35.09 638 GLU A O 1
ATOM 4958 N N . ALA A 1 639 ? 14.033 18.445 27.065 1.00 26.44 639 ALA A N 1
ATOM 4959 C CA . ALA A 1 639 ? 12.809 17.634 27.035 1.00 26.44 639 ALA A CA 1
ATOM 4960 C C . ALA A 1 639 ? 11.485 18.435 27.099 1.00 26.44 639 ALA A C 1
ATOM 4962 O O . ALA A 1 639 ? 10.409 17.861 26.894 1.00 26.44 639 ALA A O 1
ATOM 4963 N N . GLU A 1 640 ? 11.516 19.756 27.325 1.00 26.16 640 GLU A N 1
ATOM 4964 C CA . GLU A 1 640 ? 10.300 20.592 27.385 1.00 26.16 640 GLU A CA 1
ATOM 4965 C C . GLU A 1 640 ? 9.782 21.122 26.025 1.00 26.16 640 GLU A C 1
ATOM 4967 O O . GLU A 1 640 ? 8.711 21.734 25.974 1.00 26.16 640 GLU A O 1
ATOM 4972 N N . ILE A 1 641 ? 10.425 20.838 24.884 1.00 29.83 641 ILE A N 1
ATOM 4973 C CA . ILE A 1 641 ? 10.005 21.407 23.584 1.00 29.83 641 ILE A CA 1
ATOM 4974 C C . ILE A 1 641 ? 9.170 20.419 22.743 1.00 29.83 641 ILE A C 1
ATOM 4976 O O . ILE A 1 641 ? 9.665 19.622 21.949 1.00 29.83 641 ILE A O 1
ATOM 4980 N N . ARG A 1 642 ? 7.838 20.532 22.851 1.00 27.22 642 ARG A N 1
ATOM 4981 C CA . ARG A 1 642 ? 6.831 19.882 21.977 1.00 27.22 642 ARG A CA 1
ATOM 4982 C C . ARG A 1 642 ? 6.691 20.551 20.595 1.00 27.22 642 ARG A C 1
ATOM 4984 O O . ARG A 1 642 ? 5.602 21.009 20.250 1.00 27.22 642 ARG A O 1
ATOM 4991 N N . VAL A 1 643 ? 7.736 20.584 19.768 1.00 27.92 643 VAL A N 1
ATOM 4992 C CA . VAL A 1 643 ? 7.650 21.177 18.410 1.00 27.92 643 VAL A CA 1
ATOM 4993 C C . VAL A 1 643 ? 8.287 20.275 17.346 1.00 27.92 643 VAL A C 1
ATOM 4995 O O . VAL A 1 643 ? 9.096 20.703 16.539 1.00 27.92 643 VAL A O 1
ATOM 4998 N N . ILE A 1 644 ? 7.895 18.999 17.304 1.00 27.81 644 ILE A N 1
ATOM 4999 C CA . ILE A 1 644 ? 8.251 18.105 16.181 1.00 27.81 644 ILE A CA 1
ATOM 5000 C C . ILE A 1 644 ? 7.253 18.259 15.012 1.00 27.81 644 ILE A C 1
ATOM 5002 O O . ILE A 1 644 ? 7.624 18.115 13.855 1.00 27.81 644 ILE A O 1
ATOM 5006 N N . ALA A 1 645 ? 6.003 18.661 15.272 1.00 26.84 645 ALA A N 1
ATOM 5007 C CA . ALA A 1 645 ? 4.965 18.724 14.233 1.00 26.84 645 ALA A CA 1
ATOM 5008 C C . ALA A 1 645 ? 4.987 19.997 13.353 1.00 26.84 645 ALA A C 1
ATOM 5010 O O . ALA A 1 645 ? 4.518 19.955 12.221 1.00 26.84 645 ALA A O 1
ATOM 5011 N N . SER A 1 646 ? 5.520 21.123 13.845 1.00 30.27 646 SER A N 1
ATOM 5012 C CA . SER A 1 646 ? 5.568 22.388 13.079 1.00 30.27 646 SER A CA 1
ATOM 5013 C C . SER A 1 646 ? 6.753 22.440 12.111 1.00 30.27 646 SER A C 1
ATOM 5015 O O . SER A 1 646 ? 6.664 23.038 11.041 1.00 30.27 646 SER A O 1
ATOM 5017 N N . VAL A 1 647 ? 7.858 21.780 12.471 1.00 29.59 647 VAL A N 1
ATOM 5018 C CA . VAL A 1 647 ? 9.128 21.827 11.733 1.00 29.59 647 VAL A CA 1
ATOM 5019 C C . VAL A 1 647 ? 9.049 21.022 10.431 1.00 29.59 647 VAL A C 1
ATOM 5021 O O . VAL A 1 647 ? 9.560 21.469 9.409 1.00 29.59 647 VAL A O 1
ATOM 5024 N N . GLU A 1 648 ? 8.330 19.894 10.411 1.00 32.38 648 GLU A N 1
ATOM 5025 C CA . GLU A 1 648 ? 8.109 19.102 9.187 1.00 32.38 648 GLU A CA 1
ATOM 5026 C C . GLU A 1 648 ? 7.287 19.857 8.127 1.00 32.38 648 GLU A C 1
ATOM 5028 O O . GLU A 1 648 ? 7.518 19.709 6.925 1.00 32.38 648 GLU A O 1
ATOM 5033 N N . GLN A 1 649 ? 6.342 20.696 8.561 1.00 34.12 649 GLN A N 1
ATOM 5034 C CA . GLN A 1 649 ? 5.463 21.434 7.657 1.00 34.12 649 GLN A CA 1
ATOM 5035 C C . GLN A 1 649 ? 6.183 22.630 7.009 1.00 34.12 649 GLN A C 1
ATOM 5037 O O . GLN A 1 649 ? 5.988 22.891 5.819 1.00 34.12 649 GLN A O 1
ATOM 5042 N N . GLU A 1 650 ? 7.062 23.302 7.758 1.00 33.41 650 GLU A N 1
ATOM 5043 C CA . GLU A 1 650 ? 7.903 24.395 7.255 1.00 33.41 650 GLU A CA 1
ATOM 5044 C C . GLU A 1 650 ? 9.065 23.873 6.389 1.00 33.41 650 GLU A C 1
ATOM 5046 O O . GLU A 1 650 ? 9.307 24.408 5.304 1.00 33.41 650 GLU A O 1
ATOM 5051 N N . LEU A 1 651 ? 9.715 22.764 6.771 1.00 34.06 651 LEU A N 1
ATOM 5052 C CA . LEU A 1 651 ? 10.751 22.103 5.959 1.00 34.06 651 LEU A CA 1
ATOM 5053 C C . LEU A 1 651 ? 10.230 21.661 4.587 1.00 34.06 651 LEU A C 1
ATOM 5055 O O . LEU A 1 651 ? 10.943 21.799 3.595 1.00 34.06 651 LEU A O 1
ATOM 5059 N N . GLY A 1 652 ? 8.978 21.202 4.498 1.00 35.22 652 GLY A N 1
ATOM 5060 C CA . GLY A 1 652 ? 8.363 20.809 3.228 1.00 35.22 652 GLY A CA 1
ATOM 5061 C C . GLY A 1 652 ? 8.122 21.975 2.255 1.00 35.22 652 GLY A C 1
ATOM 5062 O O . GLY A 1 652 ? 8.104 21.771 1.039 1.00 35.22 652 GLY A O 1
ATOM 5063 N N . GLU A 1 653 ? 7.945 23.208 2.746 1.00 36.69 653 GLU A N 1
ATOM 5064 C CA . GLU A 1 653 ? 7.869 24.408 1.895 1.00 36.69 653 GLU A CA 1
ATOM 5065 C C . GLU A 1 653 ? 9.264 24.879 1.446 1.00 36.69 653 GLU A C 1
ATOM 5067 O O . GLU A 1 653 ? 9.435 25.268 0.285 1.00 36.69 653 GLU A O 1
ATOM 5072 N N . TRP A 1 654 ? 10.276 24.742 2.307 1.00 33.78 654 TRP A N 1
ATOM 5073 C CA . TRP A 1 654 ? 11.677 25.033 1.986 1.00 33.78 654 TRP A CA 1
ATOM 5074 C C . TRP A 1 654 ? 12.314 24.004 1.035 1.00 33.78 654 TRP A C 1
ATOM 5076 O O . TRP A 1 654 ? 13.024 24.400 0.109 1.00 33.78 654 TRP A O 1
ATOM 5086 N N . GLU A 1 655 ? 11.996 22.710 1.165 1.00 34.53 655 GLU A N 1
ATOM 5087 C CA . GLU A 1 655 ? 12.428 21.637 0.251 1.00 34.53 655 GLU A CA 1
ATOM 5088 C C . GLU A 1 655 ? 12.003 21.912 -1.194 1.00 34.53 655 GLU A C 1
ATOM 5090 O O . GLU A 1 655 ? 12.796 21.717 -2.119 1.00 34.53 655 GLU A O 1
ATOM 5095 N N . ARG A 1 656 ? 10.774 22.410 -1.386 1.00 41.31 656 ARG A N 1
ATOM 5096 C CA . ARG A 1 656 ? 10.226 22.773 -2.703 1.00 41.31 656 ARG A CA 1
ATOM 5097 C C . ARG A 1 656 ? 10.920 23.993 -3.308 1.00 41.31 656 ARG A C 1
ATOM 5099 O O . ARG A 1 656 ? 11.118 24.043 -4.520 1.00 41.31 656 ARG A O 1
ATOM 5106 N N . MET A 1 657 ? 11.309 24.960 -2.479 1.00 35.41 657 MET A N 1
ATOM 5107 C CA . MET A 1 657 ? 12.010 26.169 -2.916 1.00 35.41 657 MET A CA 1
ATOM 5108 C C . MET A 1 657 ? 13.472 25.871 -3.291 1.00 35.41 657 MET A C 1
ATOM 5110 O O . MET A 1 657 ? 13.933 26.287 -4.354 1.00 35.41 657 MET A O 1
ATOM 5114 N N . LEU A 1 658 ? 14.179 25.092 -2.465 1.00 32.34 658 LEU A N 1
ATOM 5115 C CA . LEU A 1 658 ? 15.599 24.760 -2.632 1.00 32.34 658 LEU A CA 1
ATOM 5116 C C . LEU A 1 658 ? 15.856 23.749 -3.764 1.00 32.34 658 LEU A C 1
ATOM 5118 O O . LEU A 1 658 ? 16.835 23.904 -4.498 1.00 32.34 658 LEU A O 1
ATOM 5122 N N . HIS A 1 659 ? 14.951 22.784 -3.992 1.00 37.97 659 HIS A N 1
ATOM 5123 C CA . HIS A 1 659 ? 15.039 21.850 -5.130 1.00 37.97 659 HIS A CA 1
ATOM 5124 C C . HIS A 1 659 ? 14.997 22.548 -6.494 1.00 37.97 659 HIS A C 1
ATOM 5126 O O . HIS A 1 659 ? 15.528 22.019 -7.468 1.00 37.97 659 HIS A O 1
ATOM 5132 N N . SER A 1 660 ? 14.388 23.734 -6.574 1.00 37.16 660 SER A N 1
ATOM 5133 C CA . SER A 1 660 ? 14.286 24.484 -7.829 1.00 37.16 660 SER A CA 1
ATOM 5134 C C . SER A 1 660 ? 15.556 25.260 -8.201 1.00 37.16 660 SER A C 1
ATOM 5136 O O . SER A 1 660 ? 15.657 25.719 -9.337 1.00 37.16 660 SER A O 1
ATOM 5138 N N . ARG A 1 661 ? 16.523 25.429 -7.280 1.00 36.16 661 ARG A N 1
ATOM 5139 C CA . ARG A 1 661 ? 17.671 26.339 -7.480 1.00 36.16 661 ARG A CA 1
ATOM 5140 C C . ARG A 1 661 ? 19.062 25.773 -7.174 1.00 36.16 661 ARG A C 1
ATOM 5142 O O . ARG A 1 661 ? 20.032 26.410 -7.567 1.00 36.16 661 ARG A O 1
ATOM 5149 N N . LEU A 1 662 ? 19.208 24.613 -6.524 1.00 32.59 662 LEU A N 1
ATOM 5150 C CA . LEU A 1 662 ? 20.532 24.075 -6.164 1.00 32.59 662 LEU A CA 1
ATOM 5151 C C . LEU A 1 662 ? 20.625 22.546 -6.351 1.00 32.59 662 LEU A C 1
ATOM 5153 O O . LEU A 1 662 ? 20.099 21.794 -5.531 1.00 32.59 662 LEU A O 1
ATOM 5157 N N . PRO A 1 663 ? 21.372 22.046 -7.356 1.00 33.62 663 PRO A N 1
ATOM 5158 C CA . PRO A 1 663 ? 21.560 20.605 -7.582 1.00 33.62 663 PRO A CA 1
ATOM 5159 C C . PRO A 1 663 ? 22.379 19.865 -6.497 1.00 33.62 663 PRO A C 1
ATOM 5161 O O . PRO A 1 663 ? 22.485 18.638 -6.540 1.00 33.62 663 PRO A O 1
ATOM 5164 N N . GLY A 1 664 ? 22.973 20.576 -5.526 1.00 36.03 664 GLY A N 1
ATOM 5165 C CA . GLY A 1 664 ? 23.930 20.029 -4.548 1.00 36.03 664 GLY A CA 1
ATOM 5166 C C . GLY A 1 664 ? 23.390 19.709 -3.144 1.00 36.03 664 GLY A C 1
ATOM 5167 O O . GLY A 1 664 ? 24.077 19.034 -2.376 1.00 36.03 664 GLY A O 1
ATOM 5168 N N . LEU A 1 665 ? 22.168 20.133 -2.793 1.00 32.59 665 LEU A N 1
ATOM 5169 C CA . LEU A 1 665 ? 21.659 20.072 -1.407 1.00 32.59 665 LEU A CA 1
ATOM 5170 C C . LEU A 1 665 ? 21.372 18.645 -0.893 1.00 32.59 665 LEU A C 1
ATOM 5172 O O . LEU A 1 665 ? 21.304 18.409 0.313 1.00 32.59 665 LEU A O 1
ATOM 5176 N N . ASN A 1 666 ? 21.265 17.673 -1.803 1.00 34.97 666 ASN A N 1
ATOM 5177 C CA . ASN A 1 666 ? 21.019 16.266 -1.473 1.00 34.97 666 ASN A CA 1
ATOM 5178 C C . ASN A 1 666 ? 22.087 15.670 -0.534 1.00 34.97 666 ASN A C 1
ATOM 5180 O O . ASN A 1 666 ? 21.779 14.771 0.238 1.00 34.97 666 ASN A O 1
ATOM 5184 N N . ARG A 1 667 ? 23.333 16.167 -0.557 1.00 35.94 667 ARG A N 1
ATOM 5185 C CA . ARG A 1 667 ? 24.419 15.640 0.293 1.00 35.94 667 ARG A CA 1
ATOM 5186 C C . ARG A 1 667 ? 24.309 16.046 1.765 1.00 35.94 667 ARG A C 1
ATOM 5188 O O . ARG A 1 667 ? 24.689 15.259 2.625 1.00 35.94 667 ARG A O 1
ATOM 5195 N N . LEU A 1 668 ? 23.782 17.236 2.059 1.00 34.06 668 LEU A N 1
ATOM 5196 C CA . LEU A 1 668 ? 23.669 17.733 3.436 1.00 34.06 668 LEU A CA 1
ATOM 5197 C C . LEU A 1 668 ? 22.505 17.062 4.180 1.00 34.06 668 LEU A C 1
ATOM 5199 O O . LEU A 1 668 ? 22.649 16.648 5.327 1.00 34.06 668 LEU A O 1
ATOM 5203 N N . VAL A 1 669 ? 21.375 16.882 3.486 1.00 37.00 669 VAL A N 1
ATOM 5204 C CA . VAL A 1 669 ? 20.186 16.195 4.017 1.00 37.00 669 VAL A CA 1
ATOM 5205 C C . VAL A 1 669 ? 20.466 14.710 4.271 1.00 37.00 669 VAL A C 1
ATOM 5207 O O . VAL A 1 669 ? 19.986 14.162 5.261 1.00 37.00 669 VAL A O 1
ATOM 5210 N N . LEU A 1 670 ? 21.273 14.059 3.422 1.00 38.53 670 LEU A N 1
ATOM 5211 C CA . LEU A 1 670 ? 21.719 12.683 3.662 1.00 38.53 670 LEU A CA 1
ATOM 5212 C C . LEU A 1 670 ? 22.651 12.579 4.878 1.00 38.53 670 LEU A C 1
ATOM 5214 O O . LEU A 1 670 ? 22.381 11.754 5.745 1.00 38.53 670 LEU A O 1
ATOM 5218 N N . ARG A 1 671 ? 23.654 13.461 5.015 1.00 35.94 671 ARG A N 1
ATOM 5219 C CA . ARG A 1 671 ? 24.547 13.471 6.192 1.00 35.94 671 ARG A CA 1
ATOM 5220 C C . ARG A 1 671 ? 23.805 13.698 7.510 1.00 35.94 671 ARG A C 1
ATOM 5222 O O . ARG A 1 671 ? 24.138 13.079 8.513 1.00 35.94 671 ARG A O 1
ATOM 5229 N N . TYR A 1 672 ? 22.785 14.555 7.518 1.00 36.00 672 TYR A N 1
ATOM 5230 C CA . TYR A 1 672 ? 21.971 14.786 8.713 1.00 36.00 672 TYR A CA 1
ATOM 5231 C C . TYR A 1 672 ? 21.125 13.555 9.084 1.00 36.00 672 TYR A C 1
ATOM 5233 O O . TYR A 1 672 ? 21.053 13.180 10.252 1.00 36.00 672 TYR A O 1
ATOM 5241 N N . LYS A 1 673 ? 20.543 12.865 8.093 1.00 37.72 673 LYS A N 1
ATOM 5242 C CA . LYS A 1 673 ? 19.808 11.606 8.312 1.00 37.72 673 LYS A CA 1
ATOM 5243 C C . LYS A 1 673 ? 20.721 10.475 8.799 1.00 37.72 673 LYS A C 1
ATOM 5245 O O . LYS A 1 673 ? 20.312 9.706 9.664 1.00 37.72 673 LYS A O 1
ATOM 5250 N N . GLU A 1 674 ? 21.953 10.407 8.298 1.00 40.19 674 GLU A N 1
ATOM 5251 C CA . GLU A 1 674 ? 22.985 9.462 8.751 1.00 40.19 674 GLU A CA 1
ATOM 5252 C C . GLU A 1 674 ? 23.421 9.741 10.200 1.00 40.19 674 GLU A C 1
ATOM 5254 O O . GLU A 1 674 ? 23.520 8.815 11.004 1.00 40.19 674 GLU A O 1
ATOM 5259 N N . MET A 1 675 ? 23.586 11.015 10.572 1.00 35.41 675 MET A N 1
ATOM 5260 C CA . MET A 1 675 ? 23.920 11.435 11.939 1.00 35.41 675 MET A CA 1
ATOM 5261 C C . MET A 1 675 ? 22.796 11.119 12.942 1.00 35.41 675 MET A C 1
ATOM 5263 O O . MET A 1 675 ? 23.065 10.622 14.034 1.00 35.41 675 MET A O 1
ATOM 5267 N N . MET A 1 676 ? 21.531 11.333 12.563 1.00 37.12 676 MET A N 1
ATOM 5268 C CA . MET A 1 676 ? 20.375 10.998 13.408 1.00 37.12 676 MET A CA 1
ATOM 5269 C C . MET A 1 676 ? 20.178 9.482 13.569 1.00 37.12 676 MET A C 1
ATOM 5271 O O . MET A 1 676 ? 19.782 9.027 14.641 1.00 37.12 676 MET A O 1
ATOM 5275 N N . ALA A 1 677 ? 20.496 8.685 12.543 1.00 37.78 677 ALA A N 1
ATOM 5276 C CA . ALA A 1 677 ? 20.461 7.224 12.625 1.00 37.78 677 ALA A CA 1
ATOM 5277 C C . ALA A 1 677 ? 21.566 6.658 13.541 1.00 37.78 677 ALA A C 1
ATOM 5279 O O . ALA A 1 677 ? 21.335 5.676 14.245 1.00 37.78 677 ALA A O 1
ATOM 5280 N N . ALA A 1 678 ? 22.739 7.301 13.587 1.00 34.25 678 ALA A N 1
ATOM 5281 C CA . ALA A 1 678 ? 23.850 6.914 14.460 1.00 34.25 678 ALA A CA 1
ATOM 5282 C C . ALA A 1 678 ? 23.585 7.181 15.958 1.00 34.25 678 ALA A C 1
ATOM 5284 O O . ALA A 1 678 ? 24.166 6.516 16.814 1.00 34.25 678 ALA A O 1
ATOM 5285 N N . LEU A 1 679 ? 22.686 8.115 16.286 1.00 32.28 679 LEU A N 1
ATOM 5286 C CA . LEU A 1 679 ? 22.329 8.482 17.665 1.00 32.28 679 LEU A CA 1
ATOM 5287 C C . LEU A 1 679 ? 21.189 7.629 18.263 1.00 32.28 679 LEU A C 1
ATOM 5289 O O . LEU A 1 679 ? 20.952 7.667 19.471 1.00 32.28 679 LEU A O 1
ATOM 5293 N N . ALA A 1 680 ? 20.507 6.816 17.451 1.00 31.20 680 ALA A N 1
ATOM 5294 C CA . ALA A 1 680 ? 19.377 5.983 17.874 1.00 31.20 680 ALA A CA 1
ATOM 5295 C C . ALA A 1 680 ? 19.685 4.918 18.964 1.00 31.20 680 ALA A C 1
ATOM 5297 O O . ALA A 1 680 ? 18.808 4.678 19.795 1.00 31.20 680 ALA A O 1
ATOM 5298 N N . PRO A 1 681 ? 20.882 4.294 19.053 1.00 30.56 681 PRO A N 1
ATOM 5299 C CA . PRO A 1 681 ? 21.151 3.259 20.063 1.00 30.56 681 PRO A CA 1
ATOM 5300 C C . PRO A 1 681 ? 21.328 3.778 21.500 1.00 30.56 681 PRO A C 1
ATOM 5302 O O . PRO A 1 681 ? 21.218 2.997 22.445 1.00 30.56 681 PRO A O 1
ATOM 5305 N N . PHE A 1 682 ? 21.601 5.072 21.692 1.00 34.47 682 PHE A N 1
ATOM 5306 C CA . PHE A 1 682 ? 21.968 5.633 23.002 1.00 34.47 682 PHE A CA 1
ATOM 5307 C C . PHE A 1 682 ? 20.786 6.191 23.809 1.00 34.47 682 PHE A C 1
ATOM 5309 O O . PHE A 1 682 ? 20.957 6.581 24.958 1.00 34.47 682 PHE A O 1
ATOM 5316 N N . THR A 1 683 ? 19.572 6.171 23.255 1.00 33.06 683 THR A N 1
ATOM 5317 C CA . THR A 1 683 ? 18.349 6.656 23.925 1.00 33.06 683 THR A CA 1
ATOM 5318 C C . THR A 1 683 ? 17.518 5.540 24.580 1.00 33.06 683 THR A C 1
ATOM 5320 O O . THR A 1 683 ? 16.502 5.822 25.206 1.00 33.06 683 THR A O 1
ATOM 5323 N N . MET A 1 684 ? 17.945 4.270 24.480 1.00 30.52 684 MET A N 1
ATOM 5324 C CA . MET A 1 684 ? 17.127 3.089 24.826 1.00 30.52 684 MET A CA 1
ATOM 5325 C C . MET A 1 684 ? 17.821 2.072 25.760 1.00 30.52 684 MET A C 1
ATOM 5327 O O . MET A 1 684 ? 17.548 0.875 25.687 1.00 30.52 684 MET A O 1
ATOM 5331 N N . LYS A 1 685 ? 18.702 2.506 26.673 1.00 31.52 685 LYS A N 1
ATOM 5332 C CA . LYS A 1 685 ? 19.170 1.660 27.794 1.00 31.52 685 LYS A CA 1
ATOM 5333 C C . LYS A 1 685 ? 19.194 2.435 29.110 1.00 31.52 685 LYS A C 1
ATOM 5335 O O . LYS A 1 685 ? 20.208 2.989 29.508 1.00 31.52 685 LYS A O 1
ATOM 5340 N N . GLY A 1 686 ? 18.057 2.421 29.797 1.00 30.88 686 GLY A N 1
ATOM 5341 C CA . GLY A 1 686 ? 17.894 2.948 31.150 1.00 30.88 686 GLY A CA 1
ATOM 5342 C C . GLY A 1 686 ? 16.668 2.333 31.815 1.00 30.88 686 GLY A C 1
ATOM 5343 O O . GLY A 1 686 ? 15.687 3.022 32.063 1.00 30.88 686 GLY A O 1
ATOM 5344 N N . GLY A 1 687 ? 16.695 1.016 32.034 1.00 26.19 687 GLY A N 1
ATOM 5345 C CA . GLY A 1 687 ? 15.605 0.264 32.653 1.00 26.19 687 GLY A CA 1
ATOM 5346 C C . GLY A 1 687 ? 16.112 -0.985 33.375 1.00 26.19 687 GLY A C 1
ATOM 5347 O O . GLY A 1 687 ? 16.138 -2.057 32.790 1.00 26.19 687 GLY A O 1
ATOM 5348 N N . LEU A 1 688 ? 16.496 -0.790 34.641 1.00 27.38 688 LEU A N 1
ATOM 5349 C CA . LEU A 1 688 ? 16.494 -1.744 35.763 1.00 27.38 688 LEU A CA 1
ATOM 5350 C C . LEU A 1 688 ? 17.329 -3.042 35.651 1.00 27.38 688 LEU A C 1
ATOM 5352 O O . LEU A 1 688 ? 16.863 -4.071 35.176 1.00 27.38 688 LEU A O 1
ATOM 5356 N N . LEU A 1 689 ? 18.502 -3.027 36.295 1.00 24.84 689 LEU A N 1
ATOM 5357 C CA . LEU A 1 689 ? 18.992 -4.158 37.091 1.00 24.84 689 LEU A CA 1
ATOM 5358 C C . LEU A 1 689 ? 19.014 -3.706 38.555 1.00 24.84 689 LEU A C 1
ATOM 5360 O O . LEU A 1 689 ? 19.870 -2.923 38.962 1.00 24.84 689 LEU A O 1
ATOM 5364 N N . HIS A 1 690 ? 18.041 -4.174 39.333 1.00 28.41 690 HIS A N 1
ATOM 5365 C CA . HIS A 1 690 ? 18.113 -4.194 40.787 1.00 28.41 690 HIS A CA 1
ATOM 5366 C C . HIS A 1 690 ? 18.020 -5.662 41.186 1.00 28.41 690 HIS A C 1
ATOM 5368 O O . HIS A 1 690 ? 16.944 -6.246 41.109 1.00 28.41 690 HIS A O 1
ATOM 5374 N N . ASP A 1 691 ? 19.144 -6.238 41.602 1.00 27.97 691 ASP A N 1
ATOM 5375 C CA . ASP A 1 691 ? 19.123 -7.381 42.501 1.00 27.97 691 ASP A CA 1
ATOM 5376 C C . ASP A 1 691 ? 19.938 -7.001 43.735 1.00 27.97 691 ASP A C 1
ATOM 5378 O O . ASP A 1 691 ? 21.058 -6.488 43.647 1.00 27.97 691 ASP A O 1
ATOM 5382 N N . GLY A 1 692 ? 19.285 -7.094 44.887 1.00 27.25 692 GLY A N 1
ATOM 5383 C CA . GLY A 1 692 ? 19.809 -6.640 46.160 1.00 27.25 692 GLY A CA 1
ATOM 5384 C C . GLY A 1 692 ? 20.589 -7.750 46.844 1.00 27.25 692 GLY A C 1
ATOM 5385 O O . GLY A 1 692 ? 20.018 -8.771 47.205 1.00 27.25 692 GLY A O 1
ATOM 5386 N N . GLN A 1 693 ? 21.864 -7.502 47.137 1.00 26.31 693 GLN A N 1
ATOM 5387 C CA . GLN A 1 693 ? 22.559 -8.185 48.225 1.00 26.31 693 GLN A CA 1
ATOM 5388 C C . GLN A 1 693 ? 22.778 -7.207 49.383 1.00 26.31 693 GLN A C 1
ATOM 5390 O O . GLN A 1 693 ? 23.490 -6.209 49.270 1.00 26.31 693 GLN A O 1
ATOM 5395 N N . LYS A 1 694 ? 22.132 -7.511 50.513 1.00 29.75 694 LYS A N 1
ATOM 5396 C CA . LYS A 1 694 ? 22.420 -6.970 51.845 1.00 29.75 694 LYS A CA 1
ATOM 5397 C C . LYS A 1 694 ? 23.028 -8.080 52.705 1.00 29.75 694 LYS A C 1
ATOM 5399 O O . LYS A 1 694 ? 22.412 -9.131 52.827 1.00 29.75 694 LYS A O 1
ATOM 5404 N N . GLY A 1 695 ? 24.123 -7.737 53.393 1.00 26.86 695 GLY A N 1
ATOM 5405 C CA . GLY A 1 695 ? 24.641 -8.385 54.613 1.00 26.86 695 GLY A CA 1
ATOM 5406 C C . GLY A 1 695 ? 25.442 -9.664 54.358 1.00 26.86 695 GLY A C 1
ATOM 5407 O O . GLY A 1 695 ? 25.062 -10.464 53.526 1.00 26.86 695 GLY A O 1
ATOM 5408 N N . GLY A 1 696 ? 26.561 -9.948 55.014 1.00 26.75 696 GLY A N 1
ATOM 5409 C CA . GLY A 1 696 ? 27.229 -9.353 56.165 1.00 26.75 696 GLY A CA 1
ATOM 5410 C C . GLY A 1 696 ? 28.519 -10.150 56.422 1.00 26.75 696 GLY A C 1
ATOM 5411 O O . GLY A 1 696 ? 28.718 -11.217 55.848 1.00 26.75 696 GLY A O 1
ATOM 5412 N N . ARG A 1 697 ? 29.421 -9.583 57.223 1.00 27.89 697 ARG A N 1
ATOM 5413 C CA . ARG A 1 697 ? 30.693 -10.191 57.643 1.00 27.89 697 ARG A CA 1
ATOM 5414 C C . ARG A 1 697 ? 30.483 -11.387 58.590 1.00 27.89 697 ARG A C 1
ATOM 5416 O O . ARG A 1 697 ? 29.448 -11.460 59.239 1.00 27.89 697 ARG A O 1
ATOM 5423 N N . GLU A 1 698 ? 31.580 -12.140 58.747 1.00 27.83 698 GLU A N 1
ATOM 5424 C CA . GLU A 1 698 ? 31.993 -13.005 59.877 1.00 27.83 698 GLU A CA 1
ATOM 5425 C C . GLU A 1 698 ? 31.846 -14.526 59.695 1.00 27.83 698 GLU A C 1
ATOM 5427 O O . GLU A 1 698 ? 30.793 -15.025 59.319 1.00 27.83 698 GLU A O 1
ATOM 5432 N N . GLY A 1 699 ? 32.920 -15.251 60.054 1.00 27.14 699 GLY A N 1
ATOM 5433 C CA . GLY A 1 699 ? 32.807 -16.571 60.689 1.00 27.14 699 GLY A CA 1
ATOM 5434 C C . GLY A 1 699 ? 33.412 -17.778 59.964 1.00 27.14 699 GLY A C 1
ATOM 5435 O O . GLY A 1 699 ? 32.738 -18.436 59.191 1.00 27.14 699 GLY A O 1
ATOM 5436 N N . GLU A 1 700 ? 34.679 -18.060 60.272 1.00 28.02 700 GLU A N 1
ATOM 5437 C CA . GLU A 1 700 ? 35.265 -19.372 60.617 1.00 28.02 700 GLU A CA 1
ATOM 5438 C C . GLU A 1 700 ? 34.742 -20.721 60.055 1.00 28.02 700 GLU A C 1
ATOM 5440 O O . GLU A 1 700 ? 33.613 -21.134 60.267 1.00 28.02 700 GLU A O 1
ATOM 5445 N N . GLN A 1 701 ? 35.730 -21.474 59.546 1.00 26.28 701 GLN A N 1
ATOM 5446 C CA . GLN A 1 701 ? 36.060 -22.887 59.816 1.00 26.28 701 GLN A CA 1
ATOM 5447 C C . GLN A 1 701 ? 35.104 -24.054 59.469 1.00 26.28 701 GLN A C 1
ATOM 5449 O O . GLN A 1 701 ? 33.976 -24.167 59.925 1.00 26.28 701 GLN A O 1
ATOM 5454 N N . ALA A 1 702 ? 35.770 -25.046 58.856 1.00 28.36 702 ALA A N 1
ATOM 5455 C CA . ALA A 1 702 ? 35.612 -26.498 58.990 1.00 28.36 702 ALA A CA 1
ATOM 5456 C C . ALA A 1 702 ? 34.576 -27.243 58.122 1.00 28.36 702 ALA A C 1
ATOM 5458 O O . ALA A 1 702 ? 33.371 -27.102 58.269 1.00 28.36 702 ALA A O 1
ATOM 5459 N N . GLY A 1 703 ? 35.096 -28.220 57.363 1.00 26.64 703 GLY A N 1
ATOM 5460 C CA . GLY A 1 703 ? 34.627 -29.600 57.540 1.00 26.64 703 GLY A CA 1
ATOM 5461 C C . GLY A 1 703 ? 34.087 -30.348 56.316 1.00 26.64 703 GLY A C 1
ATOM 5462 O O . GLY A 1 703 ? 32.894 -30.337 56.076 1.00 26.64 703 GLY A O 1
ATOM 5463 N N . VAL A 1 704 ? 34.982 -31.086 55.644 1.00 28.25 704 VAL A N 1
ATOM 5464 C CA . VAL A 1 704 ? 34.868 -32.524 55.283 1.00 28.25 704 VAL A CA 1
ATOM 5465 C C . VAL A 1 704 ? 33.619 -33.054 54.540 1.00 28.25 704 VAL A C 1
ATOM 5467 O O . VAL A 1 704 ? 32.514 -33.048 55.062 1.00 28.25 704 VAL A O 1
ATOM 5470 N N . GLY A 1 705 ? 33.884 -33.775 53.436 1.00 26.97 705 GLY A N 1
ATOM 5471 C CA . GLY A 1 705 ? 33.120 -34.967 53.007 1.00 26.97 705 GLY A CA 1
ATOM 5472 C C . GLY A 1 705 ? 32.599 -34.881 51.568 1.00 26.97 705 GLY A C 1
ATOM 5473 O O . GLY A 1 705 ? 31.589 -34.240 51.336 1.00 26.97 705 GLY A O 1
ATOM 5474 N N . ARG A 1 706 ? 33.366 -35.273 50.541 1.00 28.48 706 ARG A N 1
ATOM 5475 C CA . ARG A 1 706 ? 33.551 -36.628 49.964 1.00 28.48 706 ARG A CA 1
ATOM 5476 C C . ARG A 1 706 ? 32.333 -37.245 49.262 1.00 28.48 706 ARG A C 1
ATOM 5478 O O . ARG A 1 706 ? 31.259 -37.349 49.836 1.00 28.48 706 ARG A O 1
ATOM 5485 N N . ASP A 1 707 ? 32.684 -37.798 48.095 1.00 28.83 707 ASP A N 1
ATOM 5486 C CA . ASP A 1 707 ? 32.068 -38.887 47.327 1.00 28.83 707 ASP A CA 1
ATOM 5487 C C . ASP A 1 707 ? 30.855 -38.522 46.450 1.00 28.83 707 ASP A C 1
ATOM 5489 O O . ASP A 1 707 ? 29.951 -37.827 46.885 1.00 28.83 707 ASP A O 1
ATOM 5493 N N . ARG A 1 708 ? 30.727 -38.968 45.193 1.00 30.88 708 ARG A N 1
ATOM 5494 C CA . ARG A 1 708 ? 31.538 -39.811 44.293 1.00 30.88 708 ARG A CA 1
ATOM 5495 C C . ARG A 1 708 ? 30.855 -39.768 42.904 1.00 30.88 708 ARG A C 1
ATOM 5497 O O . ARG A 1 708 ? 29.634 -39.705 42.867 1.00 30.88 708 ARG A O 1
ATOM 5504 N N . GLU A 1 709 ? 31.673 -39.811 41.840 1.00 30.00 709 GLU A N 1
ATOM 5505 C CA . GLU A 1 709 ? 31.580 -40.657 40.610 1.00 30.00 709 GLU A CA 1
ATOM 5506 C C . GLU A 1 709 ? 30.266 -40.665 39.778 1.00 30.00 709 GLU A C 1
ATOM 5508 O O . GLU A 1 709 ? 29.179 -40.709 40.328 1.00 30.00 709 GLU A O 1
ATOM 5513 N N . CYS A 1 710 ? 30.203 -40.656 38.437 1.00 29.03 710 CYS A N 1
ATOM 5514 C CA . CYS A 1 710 ? 31.087 -41.005 37.305 1.00 29.03 710 CYS A CA 1
ATOM 5515 C C . CYS A 1 710 ? 30.677 -40.127 36.087 1.00 29.03 710 CYS A C 1
ATOM 5517 O O . CYS A 1 710 ? 29.488 -39.906 35.881 1.00 29.03 710 CYS A O 1
ATOM 5519 N N . ALA A 1 711 ? 31.593 -39.462 35.367 1.00 29.55 711 ALA A N 1
ATOM 5520 C CA . ALA A 1 711 ? 32.333 -39.945 34.179 1.00 29.55 711 ALA A CA 1
ATOM 5521 C C . ALA A 1 711 ? 31.428 -40.404 33.007 1.00 29.55 711 ALA A C 1
ATOM 5523 O O . ALA A 1 711 ? 30.603 -41.287 33.189 1.00 29.55 711 ALA A O 1
ATOM 5524 N N . GLY A 1 712 ? 31.543 -39.908 31.772 1.00 29.00 712 GLY A N 1
ATOM 5525 C CA . GLY A 1 712 ? 32.477 -38.954 31.177 1.00 29.00 712 GLY A CA 1
ATOM 5526 C C . GLY A 1 712 ? 32.470 -39.080 29.639 1.00 29.00 712 GLY A C 1
ATOM 5527 O O . GLY A 1 712 ? 32.349 -40.192 29.141 1.00 29.00 712 GLY A O 1
ATOM 5528 N N . ALA A 1 713 ? 32.625 -37.924 28.974 1.00 31.33 713 ALA A N 1
ATOM 5529 C CA . ALA A 1 713 ? 33.385 -37.638 27.738 1.00 31.33 713 ALA A CA 1
ATOM 5530 C C . ALA A 1 713 ? 32.991 -38.348 26.410 1.00 31.33 713 ALA A C 1
ATOM 5532 O O . ALA A 1 713 ? 33.015 -39.570 26.333 1.00 31.33 713 ALA A O 1
ATOM 5533 N N . ASP A 1 714 ? 32.502 -37.626 25.386 1.00 28.80 714 ASP A N 1
ATOM 5534 C CA . ASP A 1 714 ? 33.216 -36.790 24.364 1.00 28.80 714 ASP A CA 1
ATOM 5535 C C . ASP A 1 714 ? 33.677 -37.626 23.144 1.00 28.80 714 ASP A C 1
ATOM 5537 O O . ASP A 1 714 ? 33.838 -38.841 23.299 1.00 28.80 714 ASP A O 1
ATOM 5541 N N . PRO A 1 715 ? 33.920 -37.050 21.943 1.00 53.06 715 PRO A N 1
ATOM 5542 C CA . PRO A 1 715 ? 34.077 -35.627 21.589 1.00 53.06 715 PRO A CA 1
ATOM 5543 C C . PRO A 1 715 ? 33.066 -35.046 20.581 1.00 53.06 715 PRO A C 1
ATOM 5545 O O . PRO A 1 715 ? 32.386 -35.823 19.868 1.00 53.06 715 PRO A O 1
#

Sequence (715 aa):
MDGSFGFPPEWVDEVRRASDIVAVVSQHVALRRSGRGFVGLCPFHQEKTPSFHVHPERQFFHCFGCGVGGDVIRFVRMIHGWSFGEAIRWLADRAGIPLPAGSAAEERRRRERQALLEVQRWVADFYARVLWSREGEAARAYLAGRKVGPEAAKRFGLGFAPEAPEVLPAAAERSGIPLEMLAACGVVVRREQPGGSVRWYDRFAGRIVFPIRNSAGEVIAFGGRLIDQGQRQGHGEGPAHGPGRGQDAWVPAPKYLNSPDTVLYRKGRELYGLDVARESIRRLGEVVVVEGYMDCIALVQAGVENVVASLGTALTTDQVFLLGRFARTVTVAYDADTAGQAATERGLELLERAGLTVRVADWPPGEDPDDVARRDPDEARRRLQQALPVWDYRFRRLIGERIPADTESRRLAIRRVSAALARVREAAEREVLIQQAASRLGISPLSLADQVEGMIRHLRRHQGKERRRPALEGQHTNDGPPEDRRNPAAREAAFLAWFFRHPREGKALAGHLQPEWFSTPGYRRLVAALRDSEGDVTGILRGVAGEEIAAWAEAFAASGSQTGAAGATWPAVRAAPGQAASEVAAALERGPGPKAETPEAALRRTDLPAARYGREKEMMGADVYEQGLELLWRLEAEAEIRVIASVEQELGEWERMLHSRLPGLNRLVLRYKEMMAALAPFTMKGGLLHDGQKGGREGEQAGVGRDRECAGADP